Protein 6TE8 (pdb70)

Secondary structure (DSSP, 8-state):
-TTHHHHHHHTTTTS-B---S-TTHHHHHHTSS-HHHHHHHHHHHHHHHTS-EE---HHHHHS-SSSS-HHHHHHHHHHHHHHTSEEEEEEE-SSSSS-SEEE---GGGEEEE--SSSS-SEEEE-BTTB---EE-SSSS-SEEEEE---SS-SSS---HHHHTHHHHHHHHHHHHHHHHHHHS----S--EEE--SSSS----HHHHHHHHHHHHHHTSSGGGS-------SSEEE-----SS-S-SSHHHHHHHHHHHHHHHT--HHHHT-----SSSSSHHHHHHHIIIIIHHHHHHHHHHHHHHHTTTTTS----EE-SSS-GGGHHHHHHHHHHHHS--SS-HHHHHHHTTPPP-/-----SB---SSSS-HHHHHHH--HHHHHHHHHHHHHHHHHTT--SS-EE--EEESS-SSSS----SSSSEEEEEEEEE--TT---EEE-SS--EE--SS--EE--SSSPPPPPPTT--EEEEEEESS-SSGGGS-HHHHHHHHHHHHHHHH--S------TT-HHHHHTTTS------S--

Organism: Rhodobacter capsulatus (NCBI:txid1061)

Radius of gyration: 41.26 Å; Cα contacts (8 Å, |Δi|>4): 895; chains: 2; bounding box: 93×63×126 Å

B-factor: mean 39.79, std 21.62, range [9.32, 83.07]

Structure (mmCIF, N/CA/C/O backbone):
data_6TE8
#
_entry.id   6TE8
#
_cell.length_a   1.00
_cell.length_b   1.00
_cell.length_c   1.00
_cell.angle_alpha   90.00
_cell.angle_beta   90.00
_cell.angle_gamma   90.00
#
_symmetry.space_group_name_H-M   'P 1'
#
loop_
_entity.id
_entity.type
_entity.pdbx_description
1 polymer 'Adaptor protein Rcc01688'
2 polymer 'Phage portal protein, HK97 family'
#
loop_
_atom_site.group_PDB
_atom_site.id
_atom_site.type_symbol
_atom_site.label_atom_id
_atom_site.label_alt_id
_atom_site.label_comp_id
_atom_site.label_asym_id
_atom_site.label_entity_id
_atom_site.label_seq_id
_atom_site.pdbx_PDB_ins_code
_atom_site.Cartn_x
_atom_site.Cartn_y
_atom_site.Cartn_z
_atom_site.occupancy
_atom_site.B_iso_or_equiv
_atom_site.auth_seq_id
_atom_site.auth_comp_id
_atom_site.auth_asym_id
_atom_site.auth_atom_id
_atom_site.pdbx_PDB_model_num
ATOM 1 N N . MET A 1 1 ? 200.763 186.914 133.089 1.00 55.59 1 MET B N 1
ATOM 2 C CA . MET A 1 1 ? 199.808 187.444 134.053 1.00 55.59 1 MET B CA 1
ATOM 3 C C . MET A 1 1 ? 200.050 186.815 135.418 1.00 55.59 1 MET B C 1
ATOM 4 O O . MET A 1 1 ? 199.698 185.660 135.648 1.00 55.59 1 MET B O 1
ATOM 9 N N . MET A 1 2 ? 200.669 187.576 136.319 1.00 54.96 2 MET B N 1
ATOM 10 C CA . MET A 1 2 ? 200.943 187.108 137.671 1.00 54.96 2 MET B CA 1
ATOM 11 C C . MET A 1 2 ? 199.942 187.642 138.688 1.00 54.96 2 MET B C 1
ATOM 12 O O . MET A 1 2 ? 199.270 186.858 139.365 1.00 54.96 2 MET B O 1
ATOM 17 N N . LEU A 1 3 ? 199.823 188.964 138.793 1.00 48.93 3 LEU B N 1
ATOM 18 C CA . LEU A 1 3 ? 198.950 189.629 139.759 1.00 48.93 3 LEU B CA 1
ATOM 19 C C . LEU A 1 3 ? 199.238 189.144 141.183 1.00 48.93 3 LEU B C 1
ATOM 20 O O . LEU A 1 3 ? 198.436 188.473 141.832 1.00 48.93 3 LEU B O 1
ATOM 25 N N . ASN A 1 4 ? 200.440 189.476 141.636 1.00 51.24 4 ASN B N 1
ATOM 26 C CA . ASN A 1 4 ? 200.828 189.303 143.026 1.00 51.24 4 ASN B CA 1
ATOM 27 C C . ASN A 1 4 ? 200.861 190.669 143.695 1.00 51.24 4 ASN B C 1
ATOM 28 O O . ASN A 1 4 ? 201.548 191.580 143.220 1.00 51.24 4 ASN B O 1
ATOM 33 N N . GLU A 1 5 ? 200.111 190.811 144.784 1.00 48.38 5 GLU B N 1
ATOM 34 C CA . GLU A 1 5 ? 200.003 192.094 145.461 1.00 48.38 5 GLU B CA 1
ATOM 35 C C . GLU A 1 5 ? 201.342 192.506 146.061 1.00 48.38 5 GLU B C 1
ATOM 36 O O . GLU A 1 5 ? 202.223 191.678 146.307 1.00 48.38 5 GLU B O 1
ATOM 42 N N . VAL A 1 6 ? 201.492 193.809 146.289 1.00 45.44 6 VAL B N 1
ATOM 43 C CA . VAL A 1 6 ? 202.740 194.332 146.837 1.00 45.44 6 VAL B CA 1
ATOM 44 C C . VAL A 1 6 ? 202.733 194.254 148.357 1.00 45.44 6 VAL B C 1
ATOM 45 O O . VAL A 1 6 ? 203.550 193.554 148.965 1.00 45.44 6 VAL B O 1
ATOM 49 N N . THR A 1 7 ? 201.807 194.967 148.989 1.00 49.30 7 THR B N 1
ATOM 50 C CA . THR A 1 7 ? 201.709 195.026 150.440 1.00 49.30 7 THR B CA 1
ATOM 51 C C . THR A 1 7 ? 200.316 194.592 150.866 1.00 49.30 7 THR B C 1
ATOM 52 O O . THR A 1 7 ? 199.320 195.035 150.288 1.00 49.30 7 THR B O 1
ATOM 56 N N . ALA A 1 8 ? 200.251 193.730 151.875 1.00 43.59 8 ALA B N 1
ATOM 57 C CA . ALA A 1 8 ? 198.978 193.245 152.377 1.00 43.59 8 ALA B CA 1
ATOM 58 C C . ALA A 1 8 ? 198.301 194.314 153.230 1.00 43.59 8 ALA B C 1
ATOM 59 O O . ALA A 1 8 ? 198.841 195.397 153.469 1.00 43.59 8 ALA B O 1
ATOM 61 N N . VAL A 1 9 ? 197.101 194.003 153.694 1.00 36.85 9 VAL B N 1
ATOM 62 C CA . VAL A 1 9 ? 196.396 194.887 154.623 1.00 36.85 9 VAL B CA 1
ATOM 63 C C . VAL A 1 9 ? 197.043 194.761 155.999 1.00 36.85 9 VAL B C 1
ATOM 64 O O . VAL A 1 9 ? 197.223 193.635 156.487 1.00 36.85 9 VAL B O 1
ATOM 68 N N . PRO A 1 10 ? 197.405 195.872 156.646 1.00 39.61 10 PRO B N 1
ATOM 69 C CA . PRO A 1 10 ? 198.181 195.766 157.891 1.00 39.61 10 PRO B CA 1
ATOM 70 C C . PRO A 1 10 ? 197.435 195.080 159.020 1.00 39.61 10 PRO B C 1
ATOM 71 O O . PRO A 1 10 ? 198.075 194.492 159.900 1.00 39.61 10 PRO B O 1
ATOM 75 N N . GLY A 1 11 ? 196.107 195.127 159.022 1.00 32.35 11 GLY B N 1
ATOM 76 C CA . GLY A 1 11 ? 195.315 194.614 160.112 1.00 32.35 11 GLY B CA 1
ATOM 77 C C . GLY A 1 11 ? 194.747 195.684 161.018 1.00 32.35 11 GLY B C 1
ATOM 78 O O . GLY A 1 11 ? 193.694 195.467 161.628 1.00 32.35 11 GLY B O 1
ATOM 79 N N . THR A 1 12 ? 195.418 196.831 161.124 1.00 34.51 12 THR B N 1
ATOM 80 C CA . THR A 1 12 ? 194.841 197.975 161.815 1.00 34.51 12 THR B CA 1
ATOM 81 C C . THR A 1 12 ? 193.667 198.572 161.055 1.00 34.51 12 THR B C 1
ATOM 82 O O . THR A 1 12 ? 192.932 199.386 161.624 1.00 34.51 12 THR B O 1
ATOM 86 N N . ALA A 1 13 ? 193.480 198.192 159.791 1.00 25.06 13 ALA B N 1
ATOM 87 C CA . ALA A 1 13 ? 192.340 198.640 159.006 1.00 25.06 13 ALA B CA 1
ATOM 88 C C . ALA A 1 13 ? 191.163 197.679 159.069 1.00 25.06 13 ALA B C 1
ATOM 89 O O . ALA A 1 13 ? 190.018 198.117 158.916 1.00 25.06 13 ALA B O 1
ATOM 91 N N . LEU A 1 14 ? 191.414 196.390 159.288 1.00 20.17 14 LEU B N 1
ATOM 92 C CA . LEU A 1 14 ? 190.324 195.432 159.398 1.00 20.17 14 LEU B CA 1
ATOM 93 C C . LEU A 1 14 ? 189.546 195.673 160.690 1.00 20.17 14 LEU B C 1
ATOM 94 O O . LEU A 1 14 ? 190.137 196.015 161.717 1.00 20.17 14 LEU B O 1
ATOM 99 N N . PRO A 1 15 ? 188.228 195.504 160.668 1.00 17.66 15 PRO B N 1
ATOM 100 C CA . PRO A 1 15 ? 187.391 195.836 161.837 1.00 17.66 15 PRO B CA 1
ATOM 101 C C . PRO A 1 15 ? 187.323 194.719 162.875 1.00 17.66 15 PRO B C 1
ATOM 102 O O . PRO A 1 15 ? 186.342 193.992 163.011 1.00 17.66 15 PRO B O 1
ATOM 106 N N . VAL A 1 16 ? 188.405 194.576 163.643 1.00 15.47 16 VAL B N 1
ATOM 107 C CA . VAL A 1 16 ? 188.419 193.561 164.690 1.00 15.47 16 VAL B CA 1
ATOM 108 C C . VAL A 1 16 ? 187.467 193.936 165.815 1.00 15.47 16 VAL B C 1
ATOM 109 O O . VAL A 1 16 ? 186.839 193.063 166.423 1.00 15.47 16 VAL B O 1
ATOM 113 N N . ALA A 1 17 ? 187.338 195.230 166.111 1.00 15.66 17 ALA B N 1
ATOM 114 C CA . ALA A 1 17 ? 186.408 195.655 167.151 1.00 15.66 17 ALA B CA 1
ATOM 115 C C . ALA A 1 17 ? 184.964 195.496 166.697 1.00 15.66 17 ALA B C 1
ATOM 116 O O . ALA A 1 17 ? 184.116 195.025 167.463 1.00 15.66 17 ALA B O 1
ATOM 118 N N . GLU A 1 18 ? 184.665 195.892 165.460 1.00 17.95 18 GLU B N 1
ATOM 119 C CA . GLU A 1 18 ? 183.299 195.778 164.960 1.00 17.95 18 GLU B CA 1
ATOM 120 C C . GLU A 1 18 ? 182.899 194.322 164.768 1.00 17.95 18 GLU B C 1
ATOM 121 O O . GLU A 1 18 ? 181.742 193.955 165.003 1.00 17.95 18 GLU B O 1
ATOM 127 N N . PHE A 1 19 ? 183.831 193.480 164.318 1.00 13.92 19 PHE B N 1
ATOM 128 C CA . PHE A 1 19 ? 183.542 192.053 164.229 1.00 13.92 19 PHE B CA 1
ATOM 129 C C . PHE A 1 19 ? 183.291 191.460 165.609 1.00 13.92 19 PHE B C 1
ATOM 130 O O . PHE A 1 19 ? 182.360 190.667 165.789 1.00 13.92 19 PHE B O 1
ATOM 138 N N . ARG A 1 20 ? 184.113 191.829 166.593 1.00 17.72 20 ARG B N 1
ATOM 139 C CA . ARG A 1 20 ? 183.898 191.353 167.955 1.00 17.72 20 ARG B CA 1
ATOM 140 C C . ARG A 1 20 ? 182.541 191.799 168.485 1.00 17.72 20 ARG B C 1
ATOM 141 O O . ARG A 1 20 ? 181.875 191.054 169.212 1.00 17.72 20 ARG B O 1
ATOM 149 N N . ASP A 1 21 ? 182.109 193.008 168.122 1.00 17.51 21 ASP B N 1
ATOM 150 C CA . ASP A 1 21 ? 180.780 193.460 168.517 1.00 17.51 21 ASP B CA 1
ATOM 151 C C . ASP A 1 21 ? 179.699 192.736 167.726 1.00 17.51 21 ASP B C 1
ATOM 152 O O . ASP A 1 21 ? 178.574 192.571 168.209 1.00 17.51 21 ASP B O 1
ATOM 157 N N . HIS A 1 22 ? 180.021 192.300 166.506 1.00 12.43 22 HIS B N 1
ATOM 158 C CA . HIS A 1 22 ? 179.052 191.564 165.703 1.00 12.43 22 HIS B CA 1
ATOM 159 C C . HIS A 1 22 ? 178.726 190.217 166.332 1.00 12.43 22 HIS B C 1
ATOM 160 O O . HIS A 1 22 ? 177.556 189.833 166.421 1.00 12.43 22 HIS B O 1
ATOM 167 N N . LEU A 1 23 ? 179.743 189.492 166.783 1.00 12.05 23 LEU B N 1
ATOM 168 C CA . LEU A 1 23 ? 179.540 188.195 167.415 1.00 12.05 23 LEU B CA 1
ATOM 169 C C . LEU A 1 23 ? 178.752 188.319 168.715 1.00 12.05 23 LEU B C 1
ATOM 170 O O . LEU A 1 23 ? 179.324 188.516 169.787 1.00 12.05 23 LEU B O 1
ATOM 175 N N . ASP A 1 36 ? 191.911 188.175 170.047 1.00 21.31 36 ASP B N 1
ATOM 176 C CA . ASP A 1 36 ? 191.689 189.023 168.883 1.00 21.31 36 ASP B CA 1
ATOM 177 C C . ASP A 1 36 ? 192.586 188.612 167.725 1.00 21.31 36 ASP B C 1
ATOM 178 O O . ASP A 1 36 ? 192.364 189.014 166.585 1.00 21.31 36 ASP B O 1
ATOM 183 N N . ALA A 1 37 ? 193.611 187.813 168.024 1.00 18.95 37 ALA B N 1
ATOM 184 C CA . ALA A 1 37 ? 194.460 187.290 166.960 1.00 18.95 37 ALA B CA 1
ATOM 185 C C . ALA A 1 37 ? 193.719 186.247 166.136 1.00 18.95 37 ALA B C 1
ATOM 186 O O . ALA A 1 37 ? 193.972 186.101 164.935 1.00 18.95 37 ALA B O 1
ATOM 188 N N . ALA A 1 38 ? 192.802 185.510 166.764 1.00 15.70 38 ALA B N 1
ATOM 189 C CA . ALA A 1 38 ? 191.978 184.568 166.017 1.00 15.70 38 ALA B CA 1
ATOM 190 C C . ALA A 1 38 ? 190.890 185.292 165.238 1.00 15.70 38 ALA B C 1
ATOM 191 O O . ALA A 1 38 ? 190.591 184.928 164.095 1.00 15.70 38 ALA B O 1
ATOM 193 N N . LEU A 1 39 ? 190.282 186.316 165.843 1.00 14.34 39 LEU B N 1
ATOM 194 C CA . LEU A 1 39 ? 189.287 187.111 165.131 1.00 14.34 39 LEU B CA 1
ATOM 195 C C . LEU A 1 39 ? 189.881 187.735 163.877 1.00 14.34 39 LEU B C 1
ATOM 196 O O . LEU A 1 39 ? 189.249 187.735 162.814 1.00 14.34 39 LEU B O 1
ATOM 201 N N . LEU A 1 40 ? 191.096 188.273 163.982 1.00 13.53 40 LEU B N 1
ATOM 202 C CA . LEU A 1 40 ? 191.764 188.814 162.806 1.00 13.53 40 LEU B CA 1
ATOM 203 C C . LEU A 1 40 ? 192.075 187.724 161.791 1.00 13.53 40 LEU B C 1
ATOM 204 O O . LEU A 1 40 ? 192.151 188.002 160.590 1.00 13.53 40 LEU B O 1
ATOM 209 N N . SER A 1 41 ? 192.247 186.483 162.247 1.00 15.79 41 SER B N 1
ATOM 210 C CA . SER A 1 41 ? 192.562 185.392 161.334 1.00 15.79 41 SER B CA 1
ATOM 211 C C . SER A 1 41 ? 191.349 184.932 160.541 1.00 15.79 41 SER B C 1
ATOM 212 O O . SER A 1 41 ? 191.513 184.394 159.442 1.00 15.79 41 SER B O 1
ATOM 215 N N . TYR A 1 42 ? 190.142 185.124 161.069 1.00 12.32 42 TYR B N 1
ATOM 216 C CA . TYR A 1 42 ? 188.926 184.765 160.353 1.00 12.32 42 TYR B CA 1
ATOM 217 C C . TYR A 1 42 ? 188.368 185.909 159.526 1.00 12.32 42 TYR B C 1
ATOM 218 O O . TYR A 1 42 ? 187.634 185.661 158.565 1.00 12.32 42 TYR B O 1
ATOM 227 N N . LEU A 1 43 ? 188.687 187.154 159.878 1.00 13.27 43 LEU B N 1
ATOM 228 C CA . LEU A 1 43 ? 188.268 188.280 159.053 1.00 13.27 43 LEU B CA 1
ATOM 229 C C . LEU A 1 43 ? 188.946 188.236 157.692 1.00 13.27 43 LEU B C 1
ATOM 230 O O . LEU A 1 43 ? 188.290 188.370 156.655 1.00 13.27 43 LEU B O 1
ATOM 235 N N . ARG A 1 44 ? 190.264 188.036 157.674 1.00 12.95 44 ARG B N 1
ATOM 236 C CA . ARG A 1 44 ? 190.974 187.995 156.403 1.00 12.95 44 ARG B CA 1
ATOM 237 C C . ARG A 1 44 ? 190.760 186.677 155.676 1.00 12.95 44 ARG B C 1
ATOM 238 O O . ARG A 1 44 ? 190.846 186.635 154.445 1.00 12.95 44 ARG B O 1
ATOM 246 N N . ALA A 1 45 ? 190.481 185.598 156.408 1.00 10.63 45 ALA B N 1
ATOM 247 C CA . ALA A 1 45 ? 190.121 184.347 155.757 1.00 10.63 45 ALA B CA 1
ATOM 248 C C . ALA A 1 45 ? 188.741 184.414 155.126 1.00 10.63 45 ALA B C 1
ATOM 249 O O . ALA A 1 45 ? 188.407 183.558 154.302 1.00 10.63 45 ALA B O 1
ATOM 251 N N . ALA A 1 46 ? 187.934 185.407 155.497 1.00 11.12 46 ALA B N 1
ATOM 252 C CA . ALA A 1 46 ? 186.637 185.626 154.873 1.00 11.12 46 ALA B CA 1
ATOM 253 C C . ALA A 1 46 ? 186.692 186.732 153.831 1.00 11.12 46 ALA B C 1
ATOM 254 O O . ALA A 1 46 ? 185.893 186.735 152.890 1.00 11.12 46 ALA B O 1
ATOM 256 N N . ILE A 1 47 ? 187.616 187.681 153.987 1.00 12.44 47 ILE B N 1
ATOM 257 C CA . ILE A 1 47 ? 187.831 188.683 152.949 1.00 12.44 47 ILE B CA 1
ATOM 258 C C . ILE A 1 47 ? 188.438 188.038 151.713 1.00 12.44 47 ILE B C 1
ATOM 259 O O . ILE A 1 47 ? 187.996 188.283 150.584 1.00 12.44 47 ILE B O 1
ATOM 264 N N . ALA A 1 48 ? 189.457 187.197 151.906 1.00 13.68 48 ALA B N 1
ATOM 265 C CA . ALA A 1 48 ? 190.086 186.522 150.776 1.00 13.68 48 ALA B CA 1
ATOM 266 C C . ALA A 1 48 ? 189.119 185.565 150.095 1.00 13.68 48 ALA B C 1
ATOM 267 O O . ALA A 1 48 ? 189.160 185.400 148.871 1.00 13.68 48 ALA B O 1
ATOM 269 N N . ALA A 1 49 ? 188.247 184.920 150.870 1.00 10.86 49 ALA B N 1
ATOM 270 C CA . ALA A 1 49 ? 187.265 184.019 150.281 1.00 10.86 49 ALA B CA 1
ATOM 271 C C . ALA A 1 49 ? 186.243 184.773 149.447 1.00 10.86 49 ALA B C 1
ATOM 272 O O . ALA A 1 49 ? 185.840 184.298 148.379 1.00 10.86 49 ALA B O 1
ATOM 274 N N . ILE A 1 50 ? 185.814 185.944 149.911 1.00 11.73 50 ILE B N 1
ATOM 275 C CA . ILE A 1 50 ? 184.790 186.698 149.198 1.00 11.73 50 ILE B CA 1
ATOM 276 C C . ILE A 1 50 ? 185.391 187.453 148.022 1.00 11.73 50 ILE B C 1
ATOM 277 O O . ILE A 1 50 ? 184.789 187.525 146.946 1.00 11.73 50 ILE B O 1
ATOM 282 N N . GLU A 1 51 ? 186.589 188.012 148.190 1.00 16.49 51 GLU B N 1
ATOM 283 C CA . GLU A 1 51 ? 187.211 188.726 147.084 1.00 16.49 51 GLU B CA 1
ATOM 284 C C . GLU A 1 51 ? 187.812 187.785 146.053 1.00 16.49 51 GLU B C 1
ATOM 285 O O . GLU A 1 51 ? 188.214 188.240 144.978 1.00 16.49 51 GLU B O 1
ATOM 291 N N . GLY A 1 52 ? 187.885 186.487 146.353 1.00 14.15 52 GLY B N 1
ATOM 292 C CA . GLY A 1 52 ? 188.241 185.520 145.332 1.00 14.15 52 GLY B CA 1
ATOM 293 C C . GLY A 1 52 ? 187.046 185.042 144.540 1.00 14.15 52 GLY B C 1
ATOM 294 O O . GLY A 1 52 ? 187.196 184.591 143.401 1.00 14.15 52 GLY B O 1
ATOM 295 N N . ARG A 1 53 ? 185.853 185.126 145.126 1.00 14.00 53 ARG B N 1
ATOM 296 C CA . ARG A 1 53 ? 184.631 184.773 144.416 1.00 14.00 53 ARG B CA 1
ATOM 297 C C . ARG A 1 53 ? 184.090 185.945 143.608 1.00 14.00 53 ARG B C 1
ATOM 298 O O . ARG A 1 53 ? 183.455 185.737 142.570 1.00 14.00 53 ARG B O 1
ATOM 306 N N . THR A 1 54 ? 184.343 187.174 144.051 1.00 15.14 54 THR B N 1
ATOM 307 C CA . THR A 1 54 ? 183.847 188.358 143.367 1.00 15.14 54 THR B CA 1
ATOM 308 C C . THR A 1 54 ? 184.920 189.096 142.581 1.00 15.14 54 THR B C 1
ATOM 309 O O . THR A 1 54 ? 184.590 190.051 141.871 1.00 15.14 54 THR B O 1
ATOM 313 N N . ALA A 1 55 ? 186.183 188.684 142.692 1.00 18.78 55 ALA B N 1
ATOM 314 C CA . ALA A 1 55 ? 187.295 189.334 141.995 1.00 18.78 55 ALA B CA 1
ATOM 315 C C . ALA A 1 55 ? 187.392 190.813 142.359 1.00 18.78 55 ALA B C 1
ATOM 316 O O . ALA A 1 55 ? 187.631 191.667 141.504 1.00 18.78 55 ALA B O 1
ATOM 318 N N . LYS A 1 56 ? 187.202 191.119 143.636 1.00 19.29 56 LYS B N 1
ATOM 319 C CA . LYS A 1 56 ? 187.308 192.470 144.161 1.00 19.29 56 LYS B CA 1
ATOM 320 C C . LYS A 1 56 ? 188.537 192.565 145.062 1.00 19.29 56 LYS B C 1
ATOM 321 O O . LYS A 1 56 ? 189.291 191.603 145.225 1.00 19.29 56 LYS B O 1
ATOM 327 N N . ALA A 1 57 ? 188.747 193.743 145.642 1.00 22.91 57 ALA B N 1
ATOM 328 C CA . ALA A 1 57 ? 189.882 193.964 146.532 1.00 22.91 57 ALA B CA 1
ATOM 329 C C . ALA A 1 57 ? 189.486 194.399 147.934 1.00 22.91 57 ALA B C 1
ATOM 330 O O . ALA A 1 57 ? 190.028 193.877 148.911 1.00 22.91 57 ALA B O 1
ATOM 332 N N . LEU A 1 58 ? 188.586 195.376 148.046 1.00 22.33 58 LEU B N 1
ATOM 333 C CA . LEU A 1 58 ? 187.913 195.785 149.277 1.00 22.33 58 LEU B CA 1
ATOM 334 C C . LEU A 1 58 ? 188.764 196.586 150.262 1.00 22.33 58 LEU B C 1
ATOM 335 O O . LEU A 1 58 ? 188.213 197.142 151.216 1.00 22.33 58 LEU B O 1
ATOM 340 N N . ILE A 1 59 ? 190.082 196.683 150.071 1.00 26.14 59 ILE B N 1
ATOM 341 C CA . ILE A 1 59 ? 190.878 197.479 151.007 1.00 26.14 59 ILE B CA 1
ATOM 342 C C . ILE A 1 59 ? 191.862 198.378 150.258 1.00 26.14 59 ILE B C 1
ATOM 343 O O . ILE A 1 59 ? 192.602 199.156 150.870 1.00 26.14 59 ILE B O 1
ATOM 348 N N . SER A 1 60 ? 191.840 198.328 148.930 1.00 28.27 60 SER B N 1
ATOM 349 C CA . SER A 1 60 ? 192.691 199.165 148.081 1.00 28.27 60 SER B CA 1
ATOM 350 C C . SER A 1 60 ? 194.169 199.033 148.462 1.00 28.27 60 SER B C 1
ATOM 351 O O . SER A 1 60 ? 194.807 199.966 148.948 1.00 28.27 60 SER B O 1
ATOM 354 N N . ARG A 1 61 ? 194.693 197.833 148.240 1.00 33.60 61 ARG B N 1
ATOM 355 C CA . ARG A 1 61 ? 196.122 197.593 148.367 1.00 33.60 61 ARG B CA 1
ATOM 356 C C . ARG A 1 61 ? 196.822 198.000 147.072 1.00 33.60 61 ARG B C 1
ATOM 357 O O . ARG A 1 61 ? 196.236 198.642 146.196 1.00 33.60 61 ARG B O 1
ATOM 365 N N . GLY A 1 62 ? 198.090 197.631 146.940 1.00 37.44 62 GLY B N 1
ATOM 366 C CA . GLY A 1 62 ? 198.838 197.835 145.711 1.00 37.44 62 GLY B CA 1
ATOM 367 C C . GLY A 1 62 ? 199.215 196.500 145.093 1.00 37.44 62 GLY B C 1
ATOM 368 O O . GLY A 1 62 ? 199.704 195.603 145.780 1.00 37.44 62 GLY B O 1
ATOM 369 N N . PHE A 1 63 ? 198.986 196.380 143.791 1.00 39.36 63 PHE B N 1
ATOM 370 C CA . PHE A 1 63 ? 199.186 195.135 143.065 1.00 39.36 63 PHE B CA 1
ATOM 371 C C . PHE A 1 63 ? 200.295 195.306 142.032 1.00 39.36 63 PHE B C 1
ATOM 372 O O . PHE A 1 63 ? 200.842 196.394 141.849 1.00 39.36 63 PHE B O 1
ATOM 380 N N . ARG A 1 64 ? 200.625 194.204 141.356 1.00 48.70 64 ARG B N 1
ATOM 381 C CA . ARG A 1 64 ? 201.595 194.200 140.258 1.00 48.70 64 ARG B CA 1
ATOM 382 C C . ARG A 1 64 ? 201.137 193.169 139.233 1.00 48.70 64 ARG B C 1
ATOM 383 O O . ARG A 1 64 ? 201.391 191.972 139.393 1.00 48.70 64 ARG B O 1
ATOM 391 N N . LEU A 1 65 ? 200.467 193.635 138.183 1.00 48.16 65 LEU B N 1
ATOM 392 C CA . LEU A 1 65 ? 200.043 192.768 137.086 1.00 48.16 65 LEU B CA 1
ATOM 393 C C . LEU A 1 65 ? 201.196 192.684 136.095 1.00 48.16 65 LEU B C 1
ATOM 394 O O . LEU A 1 65 ? 201.297 193.474 135.156 1.00 48.16 65 LEU B O 1
ATOM 399 N N . ALA A 1 66 ? 202.084 191.718 136.312 1.00 55.76 66 ALA B N 1
ATOM 400 C CA . ALA A 1 66 ? 203.279 191.545 135.487 1.00 55.76 66 ALA B CA 1
ATOM 401 C C . ALA A 1 66 ? 203.004 190.442 134.471 1.00 55.76 66 ALA B C 1
ATOM 402 O O . ALA A 1 66 ? 203.167 189.256 134.754 1.00 55.76 66 ALA B O 1
ATOM 404 N N . LEU A 1 67 ? 202.590 190.842 133.274 1.00 55.26 67 LEU B N 1
ATOM 405 C CA . LEU A 1 67 ? 202.297 189.915 132.193 1.00 55.26 67 LEU B CA 1
ATOM 406 C C . LEU A 1 67 ? 203.357 190.035 131.106 1.00 55.26 67 LEU B C 1
ATOM 407 O O . LEU A 1 67 ? 204.252 190.882 131.165 1.00 55.26 67 LEU B O 1
ATOM 412 N N . THR A 1 68 ? 203.250 189.165 130.099 1.00 64.53 68 THR B N 1
ATOM 413 C CA . THR A 1 68 ? 204.258 189.078 129.053 1.00 64.53 68 THR B CA 1
ATOM 414 C C . THR A 1 68 ? 203.750 189.463 127.671 1.00 64.53 68 THR B C 1
ATOM 415 O O . THR A 1 68 ? 204.556 189.865 126.827 1.00 64.53 68 THR B O 1
ATOM 419 N N . ALA A 1 69 ? 202.447 189.366 127.419 1.00 60.01 69 ALA B N 1
ATOM 420 C CA . ALA A 1 69 ? 201.908 189.687 126.107 1.00 60.01 69 ALA B CA 1
ATOM 421 C C . ALA A 1 69 ? 200.491 190.216 126.257 1.00 60.01 69 ALA B C 1
ATOM 422 O O . ALA A 1 69 ? 199.666 189.607 126.942 1.00 60.01 69 ALA B O 1
ATOM 424 N N . TRP A 1 70 ? 200.218 191.350 125.617 1.00 59.47 70 TRP B N 1
ATOM 425 C CA . TRP A 1 70 ? 198.873 191.907 125.642 1.00 59.47 70 TRP B CA 1
ATOM 426 C C . TRP A 1 70 ? 197.904 190.975 124.929 1.00 59.47 70 TRP B C 1
ATOM 427 O O . TRP A 1 70 ? 198.248 190.341 123.929 1.00 59.47 70 TRP B O 1
ATOM 438 N N . ARG A 1 71 ? 196.680 190.892 125.453 1.00 50.73 71 ARG B N 1
ATOM 439 C CA . ARG A 1 71 ? 195.649 190.112 124.779 1.00 50.73 71 ARG B CA 1
ATOM 440 C C . ARG A 1 71 ? 195.098 190.852 123.566 1.00 50.73 71 ARG B C 1
ATOM 441 O O . ARG A 1 71 ? 194.707 190.220 122.578 1.00 50.73 71 ARG B O 1
ATOM 449 N N . TRP A 1 72 ? 195.068 192.182 123.618 1.00 60.52 72 TRP B N 1
ATOM 450 C CA . TRP A 1 72 ? 194.670 193.002 122.480 1.00 60.52 72 TRP B CA 1
ATOM 451 C C . TRP A 1 72 ? 195.719 194.074 122.222 1.00 60.52 72 TRP B C 1
ATOM 452 O O . TRP A 1 72 ? 196.828 194.008 122.757 1.00 60.52 72 TRP B O 1
ATOM 463 N N . GLY A 1 73 ? 195.385 195.058 121.392 1.00 70.69 73 GLY B N 1
ATOM 464 C CA . GLY A 1 73 ? 196.259 196.196 121.192 1.00 70.69 73 GLY B CA 1
ATOM 465 C C . GLY A 1 73 ? 195.694 197.474 121.777 1.00 70.69 73 GLY B C 1
ATOM 466 O O . GLY A 1 73 ? 196.321 198.534 121.699 1.00 70.69 73 GLY B O 1
ATOM 467 N N . ASP A 1 74 ? 194.501 197.386 122.367 1.00 69.03 74 ASP B N 1
ATOM 468 C CA . ASP A 1 74 ? 193.832 198.533 122.973 1.00 69.03 74 ASP B CA 1
ATOM 469 C C . ASP A 1 74 ? 193.139 198.141 124.274 1.00 69.03 74 ASP B C 1
ATOM 470 O O . ASP A 1 74 ? 192.102 198.710 124.629 1.00 69.03 74 ASP B O 1
ATOM 475 N N . MET A 1 75 ? 193.702 197.168 124.986 1.00 61.83 75 MET B N 1
ATOM 476 C CA . MET A 1 75 ? 193.020 196.427 126.042 1.00 61.83 75 MET B CA 1
ATOM 477 C C . MET A 1 75 ? 194.025 195.926 127.072 1.00 61.83 75 MET B C 1
ATOM 478 O O . MET A 1 75 ? 195.000 196.621 127.372 1.00 61.83 75 MET B O 1
ATOM 483 N N . GLN A 1 76 ? 193.772 194.727 127.615 1.00 54.82 76 GLN B N 1
ATOM 484 C CA . GLN A 1 76 ? 194.328 194.181 128.853 1.00 54.82 76 GLN B CA 1
ATOM 485 C C . GLN A 1 76 ? 193.630 194.778 130.064 1.00 54.82 76 GLN B C 1
ATOM 486 O O . GLN A 1 76 ? 194.251 195.414 130.921 1.00 54.82 76 GLN B O 1
ATOM 492 N N . THR A 1 77 ? 192.309 194.602 130.093 1.00 44.03 77 THR B N 1
ATOM 493 C CA . THR A 1 77 ? 191.530 194.780 131.309 1.00 44.03 77 THR B CA 1
ATOM 494 C C . THR A 1 77 ? 192.208 194.106 132.494 1.00 44.03 77 THR B C 1
ATOM 495 O O . THR A 1 77 ? 192.829 193.047 132.363 1.00 44.03 77 THR B O 1
ATOM 499 N N . LEU A 1 78 ? 192.095 194.738 133.655 1.00 36.31 78 LEU B N 1
ATOM 500 C CA . LEU A 1 78 ? 192.768 194.285 134.863 1.00 36.31 78 LEU B CA 1
ATOM 501 C C . LEU A 1 78 ? 191.894 193.283 135.613 1.00 36.31 78 LEU B C 1
ATOM 502 O O . LEU A 1 78 ? 190.668 193.422 135.631 1.00 36.31 78 LEU B O 1
ATOM 507 N N . PRO A 1 79 ? 192.500 192.272 136.230 1.00 34.17 79 PRO B N 1
ATOM 508 C CA . PRO A 1 79 ? 191.709 191.225 136.893 1.00 34.17 79 PRO B CA 1
ATOM 509 C C . PRO A 1 79 ? 190.926 191.714 138.103 1.00 34.17 79 PRO B C 1
ATOM 510 O O . PRO A 1 79 ? 189.726 191.446 138.209 1.00 34.17 79 PRO B O 1
ATOM 514 N N . ILE A 1 80 ? 191.583 192.420 139.023 1.00 29.79 80 ILE B N 1
ATOM 515 C CA . ILE A 1 80 ? 190.889 192.947 140.193 1.00 29.79 80 ILE B CA 1
ATOM 516 C C . ILE A 1 80 ? 189.974 194.081 139.755 1.00 29.79 80 ILE B C 1
ATOM 517 O O . ILE A 1 80 ? 190.386 194.976 139.008 1.00 29.79 80 ILE B O 1
ATOM 522 N N . ALA A 1 81 ? 188.721 194.045 140.208 1.00 28.64 81 ALA B N 1
ATOM 523 C CA . ALA A 1 81 ? 187.696 194.886 139.599 1.00 28.64 81 ALA B CA 1
ATOM 524 C C . ALA A 1 81 ? 187.781 196.362 139.991 1.00 28.64 81 ALA B C 1
ATOM 525 O O . ALA A 1 81 ? 187.957 197.205 139.104 1.00 28.64 81 ALA B O 1
ATOM 527 N N . PRO A 1 82 ? 187.660 196.745 141.275 1.00 25.92 82 PRO B N 1
ATOM 528 C CA . PRO A 1 82 ? 187.613 198.182 141.570 1.00 25.92 82 PRO B CA 1
ATOM 529 C C . PRO A 1 82 ? 188.999 198.804 141.547 1.00 25.92 82 PRO B C 1
ATOM 530 O O . PRO A 1 82 ? 189.764 198.646 142.501 1.00 25.92 82 PRO B O 1
ATOM 534 N N . VAL A 1 83 ? 189.326 199.531 140.483 1.00 28.27 83 VAL B N 1
ATOM 535 C CA . VAL A 1 83 ? 190.680 200.024 140.271 1.00 28.27 83 VAL B CA 1
ATOM 536 C C . VAL A 1 83 ? 190.659 201.546 140.249 1.00 28.27 83 VAL B C 1
ATOM 537 O O . VAL A 1 83 ? 189.665 202.179 139.882 1.00 28.27 83 VAL B O 1
ATOM 541 N N . ALA A 1 84 ? 191.783 202.137 140.651 1.00 34.48 84 ALA B N 1
ATOM 542 C CA . ALA A 1 84 ? 191.955 203.581 140.588 1.00 34.48 84 ALA B CA 1
ATOM 543 C C . ALA A 1 84 ? 193.441 203.902 140.548 1.00 34.48 84 ALA B C 1
ATOM 544 O O . ALA A 1 84 ? 194.210 203.370 141.352 1.00 34.48 84 ALA B O 1
ATOM 546 N N . THR A 1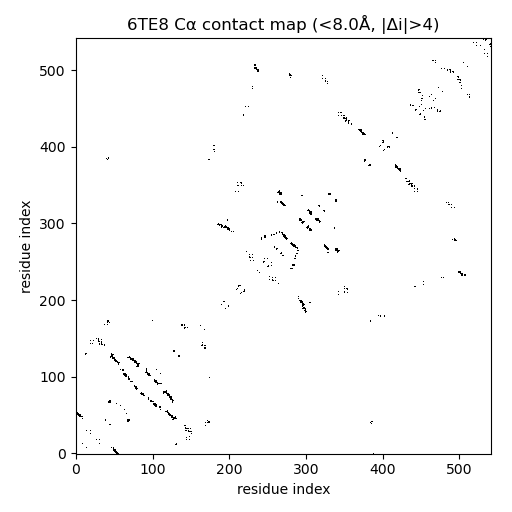 85 ? 193.835 204.770 139.615 1.00 39.84 85 THR B N 1
ATOM 547 C CA . THR A 1 85 ? 195.170 205.370 139.579 1.00 39.84 85 THR B CA 1
ATOM 548 C C . THR A 1 85 ? 196.271 204.310 139.462 1.00 39.84 85 THR B C 1
ATOM 549 O O . THR A 1 85 ? 197.035 204.060 140.396 1.00 39.84 85 THR B O 1
ATOM 553 N N . VAL A 1 86 ? 196.307 203.663 138.296 1.00 42.27 86 VAL B N 1
ATOM 554 C CA . VAL A 1 86 ? 197.486 202.894 137.906 1.00 42.27 86 VAL B CA 1
ATOM 555 C C . VAL A 1 86 ? 198.726 203.749 138.121 1.00 42.27 86 VAL B C 1
ATOM 556 O O . VAL A 1 86 ? 198.829 204.861 137.592 1.00 42.27 86 VAL B O 1
ATOM 560 N N . THR A 1 87 ? 199.676 203.234 138.901 1.00 46.51 87 THR B N 1
ATOM 561 C CA . THR A 1 87 ? 200.858 204.015 139.247 1.00 46.51 87 THR B CA 1
ATOM 562 C C . THR A 1 87 ? 201.835 204.082 138.079 1.00 46.51 87 THR B C 1
ATOM 563 O O . THR A 1 87 ? 202.157 205.168 137.584 1.00 46.51 87 THR B O 1
ATOM 567 N N . ALA A 1 88 ? 202.314 202.929 137.619 1.00 49.23 88 ALA B N 1
ATOM 568 C CA . ALA A 1 88 ? 203.306 202.885 136.557 1.00 49.23 88 ALA B CA 1
ATOM 569 C C . ALA A 1 88 ? 203.009 201.730 135.613 1.00 49.23 88 ALA B C 1
ATOM 570 O O . ALA A 1 88 ? 202.288 200.789 135.951 1.00 49.23 88 ALA B O 1
ATOM 572 N N . LEU A 1 89 ? 203.579 201.821 134.410 1.00 57.33 89 LEU B N 1
ATOM 573 C CA . LEU A 1 89 ? 203.532 200.756 133.406 1.00 57.33 89 LEU B CA 1
ATOM 574 C C . LEU A 1 89 ? 204.971 200.538 132.945 1.00 57.33 89 LEU B C 1
ATOM 575 O O . LEU A 1 89 ? 205.429 201.148 131.979 1.00 57.33 89 LEU B O 1
ATOM 580 N N . ARG A 1 90 ? 205.688 199.671 133.651 1.00 63.25 90 ARG B N 1
ATOM 581 C CA . ARG A 1 90 ? 207.099 199.457 133.372 1.00 63.25 90 ARG B CA 1
ATOM 582 C C . ARG A 1 90 ? 207.287 198.452 132.243 1.00 63.25 90 ARG B C 1
ATOM 583 O O . ARG A 1 90 ? 206.541 197.477 132.126 1.00 63.25 90 ARG B O 1
ATOM 591 N N . LEU A 1 91 ? 208.292 198.701 131.411 1.00 69.44 91 LEU B N 1
ATOM 592 C CA . LEU A 1 91 ? 208.678 197.807 130.323 1.00 69.44 91 LEU B CA 1
ATOM 593 C C . LEU A 1 91 ? 210.121 197.378 130.569 1.00 69.44 91 LEU B C 1
ATOM 594 O O . LEU A 1 91 ? 211.061 198.101 130.238 1.00 69.44 91 LEU B O 1
ATOM 599 N N . VAL A 1 92 ? 210.298 196.200 131.157 1.00 74.70 92 VAL B N 1
ATOM 600 C CA . VAL A 1 92 ? 211.639 195.648 131.283 1.00 74.70 92 VAL B CA 1
ATOM 601 C C . VAL A 1 92 ? 212.066 195.056 129.945 1.00 74.70 92 VAL B C 1
ATOM 602 O O . VAL A 1 92 ? 211.256 194.841 129.040 1.00 74.70 92 VAL B O 1
ATOM 606 N N . ASP A 1 93 ? 213.362 194.816 129.810 1.00 82.00 93 ASP B N 1
ATOM 607 C CA . ASP A 1 93 ? 213.893 194.120 128.653 1.00 82.00 93 ASP B CA 1
ATOM 608 C C . ASP A 1 93 ? 214.220 192.683 129.049 1.00 82.00 93 ASP B C 1
ATOM 609 O O . ASP A 1 93 ? 213.868 192.220 130.138 1.00 82.00 93 ASP B O 1
ATOM 614 N N . ALA A 1 94 ? 214.891 191.960 128.150 1.00 81.98 94 ALA B N 1
ATOM 615 C CA . ALA A 1 94 ? 215.321 190.604 128.471 1.00 81.98 94 ALA B CA 1
ATOM 616 C C . ALA A 1 94 ? 216.270 190.584 129.662 1.00 81.98 94 ALA B C 1
ATOM 617 O O . ALA A 1 94 ? 216.362 189.571 130.365 1.00 81.98 94 ALA B O 1
ATOM 619 N N . ALA A 1 95 ? 216.982 191.685 129.905 1.00 80.08 95 ALA B N 1
ATOM 620 C CA . ALA A 1 95 ? 217.899 191.776 131.032 1.00 80.08 95 ALA B CA 1
ATOM 621 C C . ALA A 1 95 ? 217.312 192.517 132.225 1.00 80.08 95 ALA B C 1
ATOM 622 O O . ALA A 1 95 ? 217.951 192.558 133.283 1.00 80.08 95 ALA B O 1
ATOM 624 N N . GLY A 1 96 ? 216.124 193.101 132.087 1.00 80.05 96 GLY B N 1
ATOM 625 C CA . GLY A 1 96 ? 215.537 193.861 133.172 1.00 80.05 96 GLY B CA 1
ATOM 626 C C . GLY A 1 96 ? 215.870 195.337 133.111 1.00 80.05 96 GLY B C 1
ATOM 627 O O . GLY A 1 96 ? 216.389 195.903 134.078 1.00 80.05 96 GLY B O 1
ATOM 628 N N . VAL A 1 97 ? 215.490 195.993 132.009 1.00 83.05 97 VAL B N 1
ATOM 629 C CA . VAL A 1 97 ? 215.861 197.422 131.773 1.00 83.05 97 VAL B CA 1
ATOM 630 C C . VAL A 1 97 ? 215.025 198.326 132.684 1.00 83.05 97 VAL B C 1
ATOM 631 O O . VAL A 1 97 ? 215.497 199.435 133.000 1.00 83.05 97 VAL B O 1
ATOM 635 N N . GLU A 1 98 ? 213.835 197.860 133.077 1.00 79.92 98 GLU B N 1
ATOM 636 C CA . GLU A 1 98 ? 212.992 198.550 134.054 1.00 79.92 98 GLU B CA 1
ATOM 637 C C . GLU A 1 98 ? 212.790 200.015 133.672 1.00 79.92 98 GLU B C 1
ATOM 638 O O . GLU A 1 98 ? 212.903 200.919 134.502 1.00 79.92 98 GLU B O 1
ATOM 644 N N . THR A 1 99 ? 212.489 200.251 132.396 1.00 76.92 99 THR B N 1
ATOM 645 C CA . THR A 1 99 ? 212.258 201.611 131.936 1.00 76.92 99 THR B CA 1
ATOM 646 C C . THR A 1 99 ? 210.776 201.947 132.033 1.00 76.92 99 THR B C 1
ATOM 647 O O . THR A 1 99 ? 209.947 201.260 131.416 1.00 76.92 99 THR B O 1
ATOM 651 N N . PRO A 1 100 ? 210.388 202.926 132.845 1.00 71.29 100 PRO B N 1
ATOM 652 C CA . PRO A 1 100 ? 208.971 203.285 132.940 1.00 71.29 100 PRO B CA 1
ATOM 653 C C . PRO A 1 100 ? 208.552 204.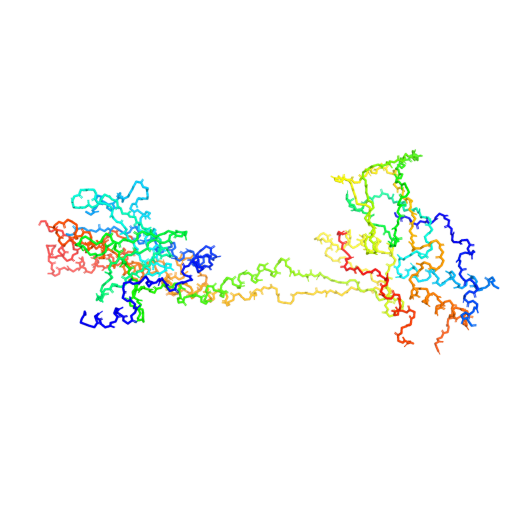193 131.798 1.00 71.29 100 PRO B C 1
ATOM 654 O O . PRO A 1 100 ? 209.122 205.267 131.589 1.00 71.29 100 PRO B O 1
ATOM 658 N N . VAL A 1 101 ? 207.545 203.755 131.060 1.00 64.99 101 VAL B N 1
ATOM 659 C CA . VAL A 1 101 ? 206.904 204.589 130.053 1.00 64.99 101 VAL B CA 1
ATOM 660 C C . VAL A 1 101 ? 205.786 205.356 130.742 1.00 64.99 101 VAL B C 1
ATOM 661 O O . VAL A 1 101 ? 205.242 204.918 131.762 1.00 64.99 101 VAL B O 1
ATOM 665 N N . ALA A 1 102 ? 205.457 206.531 130.204 1.00 58.50 102 ALA B N 1
ATOM 666 C CA . ALA A 1 102 ? 204.516 207.430 130.852 1.00 58.50 102 ALA B CA 1
ATOM 667 C C . ALA A 1 102 ? 203.299 207.777 130.009 1.00 58.50 102 ALA B C 1
ATOM 668 O O . ALA A 1 102 ? 202.324 208.301 130.559 1.00 58.50 102 ALA B O 1
ATOM 670 N N . ALA A 1 103 ? 203.316 207.504 128.708 1.00 59.22 103 ALA B N 1
ATOM 671 C CA . ALA A 1 103 ? 202.204 207.870 127.845 1.00 59.22 103 ALA B CA 1
ATOM 672 C C . ALA A 1 103 ? 201.928 206.737 126.871 1.00 59.22 103 ALA B C 1
ATOM 673 O O . ALA A 1 103 ? 202.802 205.912 126.590 1.00 59.22 103 ALA B O 1
ATOM 675 N N . GLY A 1 104 ? 200.703 206.710 126.358 1.00 59.09 104 GLY B N 1
ATOM 676 C CA . GLY A 1 104 ? 200.260 205.672 125.444 1.00 59.09 104 GLY B CA 1
ATOM 677 C C . GLY A 1 104 ? 199.054 204.890 125.916 1.00 59.09 104 GLY B C 1
ATOM 678 O O . GLY A 1 104 ? 198.530 204.069 125.148 1.00 59.09 104 GLY B O 1
ATOM 679 N N . TRP A 1 105 ? 198.586 205.100 127.143 1.00 57.94 105 TRP B N 1
ATOM 680 C CA . TRP A 1 105 ? 197.444 204.379 127.681 1.00 57.94 105 TRP B CA 1
ATOM 681 C C . TRP A 1 105 ? 196.571 205.320 128.497 1.00 57.94 105 TRP B C 1
ATOM 682 O O . TRP A 1 105 ? 196.895 206.492 128.705 1.00 57.94 105 TRP B O 1
ATOM 693 N N . ARG A 1 106 ? 195.460 204.771 128.981 1.00 57.77 106 ARG B N 1
ATOM 694 C CA . ARG A 1 106 ? 194.580 205.460 129.911 1.00 57.77 106 ARG B CA 1
ATOM 695 C C . ARG A 1 106 ? 193.699 204.422 130.589 1.00 57.77 106 ARG B C 1
ATOM 696 O O . ARG A 1 106 ? 193.198 203.503 129.936 1.00 57.77 106 ARG B O 1
ATOM 704 N N . LEU A 1 107 ? 193.538 204.556 131.901 1.00 49.04 107 LEU B N 1
ATOM 705 C CA . LEU A 1 107 ? 192.666 203.663 132.653 1.00 49.04 107 LEU B CA 1
ATOM 706 C C . LEU A 1 107 ? 191.223 204.123 132.517 1.00 49.04 107 LEU B C 1
ATOM 707 O O . LEU A 1 107 ? 190.903 205.281 132.805 1.00 49.04 107 LEU B O 1
ATOM 712 N N . VAL A 1 108 ? 190.355 203.213 132.093 1.00 47.50 108 VAL B N 1
ATOM 713 C CA . VAL A 1 108 ? 188.922 203.474 132.045 1.00 47.50 108 VAL B CA 1
ATOM 714 C C . VAL A 1 108 ? 188.322 202.933 133.336 1.00 47.50 108 VAL B C 1
ATOM 715 O O . VAL A 1 108 ? 188.102 201.719 133.452 1.00 47.50 108 VAL B O 1
ATOM 719 N N . PRO A 1 109 ? 188.068 203.777 134.336 1.00 49.17 109 PRO B N 1
ATOM 720 C CA . PRO A 1 109 ? 187.589 203.265 135.627 1.00 49.17 109 PRO B CA 1
ATOM 721 C C . PRO A 1 109 ? 186.160 202.761 135.506 1.00 49.17 109 PRO B C 1
ATOM 722 O O . PRO A 1 109 ? 185.220 203.542 135.350 1.00 49.17 109 PRO B O 1
ATOM 726 N N . ASP A 1 110 ? 186.008 201.442 135.574 1.00 44.23 110 ASP B N 1
ATOM 727 C CA . ASP A 1 110 ? 184.706 200.798 135.538 1.00 44.23 110 ASP B CA 1
ATOM 728 C C . ASP A 1 110 ? 184.688 199.706 136.593 1.00 44.23 110 ASP B C 1
ATOM 729 O O . ASP A 1 110 ? 185.726 199.117 136.902 1.00 44.23 110 ASP B O 1
ATOM 734 N N . MET A 1 111 ? 183.506 199.445 137.146 1.00 38.35 111 MET B N 1
ATOM 735 C CA . MET A 1 111 ? 183.357 198.304 138.037 1.00 38.35 111 MET B CA 1
ATOM 736 C C . MET A 1 111 ? 183.197 197.009 137.254 1.00 38.35 111 MET B C 1
ATOM 737 O O . MET A 1 111 ? 183.494 195.929 137.775 1.00 38.35 111 MET B O 1
ATOM 742 N N . ALA A 1 112 ? 182.737 197.103 136.006 1.00 32.82 112 ALA B N 1
ATOM 743 C CA . ALA A 1 112 ? 182.535 195.922 135.176 1.00 32.82 112 ALA B CA 1
ATOM 744 C C . ALA A 1 112 ? 183.835 195.468 134.524 1.00 32.82 112 ALA B C 1
ATOM 745 O O . ALA A 1 112 ? 184.318 194.360 134.777 1.00 32.82 112 ALA B O 1
ATOM 747 N N . ARG A 1 113 ? 184.416 196.323 133.680 1.00 33.72 113 ARG B N 1
ATOM 748 C CA . ARG A 1 113 ? 185.639 196.023 132.940 1.00 33.72 113 ARG B CA 1
ATOM 749 C C . ARG A 1 113 ? 186.668 197.101 133.248 1.00 33.72 113 ARG B C 1
ATOM 750 O O . ARG A 1 113 ? 186.817 198.068 132.486 1.00 33.72 113 ARG B O 1
ATOM 758 N N . PRO A 1 114 ? 187.393 196.974 134.350 1.00 35.71 114 PRO B N 1
ATOM 759 C CA . PRO A 1 114 ? 188.491 197.907 134.629 1.00 35.71 114 PRO B CA 1
ATOM 760 C C . PRO A 1 114 ? 189.639 197.647 133.670 1.00 35.71 114 PRO B C 1
ATOM 761 O O . PRO A 1 114 ? 190.386 196.675 133.815 1.00 35.71 114 PRO B O 1
ATOM 765 N N . ARG A 1 115 ? 189.785 198.522 132.682 1.00 42.67 115 ARG B N 1
ATOM 766 C CA . ARG A 1 115 ? 190.711 198.283 131.590 1.00 42.67 115 ARG B CA 1
ATOM 767 C C . ARG A 1 115 ? 191.611 199.490 131.387 1.00 42.67 115 ARG B C 1
ATOM 768 O O . ARG A 1 115 ? 191.267 200.623 131.728 1.00 42.67 115 ARG B O 1
ATOM 776 N N . ILE A 1 116 ? 192.775 199.218 130.817 1.00 51.72 116 ILE B N 1
ATOM 777 C CA . ILE A 1 116 ? 193.786 200.220 130.514 1.00 51.72 116 ILE B CA 1
ATOM 778 C C . ILE A 1 116 ? 193.952 200.208 128.999 1.00 51.72 116 ILE B C 1
ATOM 779 O O . ILE A 1 116 ? 194.720 199.415 128.447 1.00 51.72 116 ILE B O 1
ATOM 784 N N . GLU A 1 117 ? 193.216 201.078 128.304 1.00 61.40 117 GLU B N 1
ATOM 785 C CA . GLU A 1 117 ? 192.949 200.810 126.891 1.00 61.40 117 GLU B CA 1
ATOM 786 C C . GLU A 1 117 ? 194.105 201.207 125.978 1.00 61.40 117 GLU B C 1
ATOM 787 O O . GLU A 1 117 ? 194.848 200.348 125.495 1.00 61.40 117 GLU B O 1
ATOM 793 N N . ALA A 1 118 ? 194.298 202.507 125.772 1.00 62.63 118 ALA B N 1
ATOM 794 C CA . ALA A 1 118 ? 195.232 202.992 124.762 1.00 62.63 118 ALA B CA 1
ATOM 795 C C . ALA A 1 118 ? 195.172 204.512 124.746 1.00 62.63 118 ALA B C 1
ATOM 796 O O . ALA A 1 118 ? 194.339 205.127 125.417 1.00 62.63 118 ALA B O 1
ATOM 798 N N . LEU A 1 119 ? 196.055 205.108 123.949 1.00 61.46 119 LEU B N 1
ATOM 799 C CA . LEU A 1 119 ? 195.927 206.493 123.496 1.00 61.46 119 LEU B CA 1
ATOM 800 C C . LEU A 1 119 ? 195.925 206.465 121.970 1.00 61.46 119 LEU B C 1
ATOM 801 O O . LEU A 1 119 ? 196.953 206.681 121.326 1.00 61.46 119 LEU B O 1
ATOM 806 N N . GLY A 1 120 ? 194.753 206.195 121.398 1.00 68.92 120 GLY B N 1
ATOM 807 C CA . GLY A 1 120 ? 194.552 206.212 119.960 1.00 68.92 120 GLY B CA 1
ATOM 808 C C . GLY A 1 120 ? 195.470 205.331 119.135 1.00 68.92 120 GLY B C 1
ATOM 809 O O . GLY A 1 120 ? 195.522 205.475 117.910 1.00 68.92 120 GLY B O 1
ATOM 810 N N . ALA A 1 121 ? 196.193 204.419 119.777 1.00 71.05 121 ALA B N 1
ATOM 811 C CA . ALA A 1 121 ? 197.157 203.570 119.085 1.00 71.05 121 ALA B CA 1
ATOM 812 C C . ALA A 1 121 ? 197.250 202.241 119.826 1.00 71.05 121 ALA B C 1
ATOM 813 O O . ALA A 1 121 ? 196.374 201.895 120.626 1.00 71.05 121 ALA B O 1
ATOM 815 N N . MET A 1 122 ? 198.308 201.485 119.549 1.00 78.53 122 MET B N 1
ATOM 816 C CA . MET A 1 122 ? 198.537 200.234 120.254 1.00 78.53 122 MET B CA 1
ATOM 817 C C . MET A 1 122 ? 199.145 200.496 121.630 1.00 78.53 122 MET B C 1
ATOM 818 O O . MET A 1 122 ? 199.624 201.592 121.931 1.00 78.53 122 MET B O 1
ATOM 823 N N . LEU A 1 123 ? 199.113 199.465 122.476 1.00 70.20 123 LEU B N 1
ATOM 824 C CA . LEU A 1 123 ? 199.779 199.524 123.770 1.00 70.20 123 LEU B CA 1
ATOM 825 C C . LEU A 1 123 ? 201.275 199.713 123.553 1.00 70.20 123 LEU B C 1
ATOM 826 O O . LEU A 1 123 ? 201.773 199.475 122.445 1.00 70.20 123 LEU B O 1
ATOM 831 N N . PRO A 1 124 ? 202.021 200.154 124.565 1.00 70.26 124 PRO B N 1
ATOM 832 C CA . PRO A 1 124 ? 203.483 200.130 124.454 1.00 70.26 124 PRO B CA 1
ATOM 833 C C . PRO A 1 124 ? 203.964 198.722 124.139 1.00 70.26 124 PRO B C 1
ATOM 834 O O . PRO A 1 124 ? 203.734 197.785 124.906 1.00 70.26 124 PRO B O 1
ATOM 838 N N . MET A 1 125 ? 204.613 198.578 122.986 1.00 75.00 125 MET B N 1
ATOM 839 C CA . MET A 1 125 ? 205.044 197.264 122.535 1.00 75.00 125 MET B CA 1
ATOM 840 C C . MET A 1 125 ? 205.983 196.632 123.554 1.00 75.00 125 MET B C 1
ATOM 841 O O . MET A 1 125 ? 206.856 197.291 124.126 1.00 75.00 125 MET B O 1
ATOM 846 N N . ILE A 1 126 ? 205.794 195.341 123.778 1.00 70.44 126 ILE B N 1
ATOM 847 C CA . ILE A 1 126 ? 206.506 194.600 124.815 1.00 70.44 126 ILE B CA 1
ATOM 848 C C . ILE A 1 126 ? 207.802 194.065 124.221 1.00 70.44 126 ILE B C 1
ATOM 849 O O . ILE A 1 126 ? 207.761 193.416 123.167 1.00 70.44 126 ILE B O 1
ATOM 854 N N . PRO A 1 127 ? 208.951 194.318 124.843 1.00 74.40 127 PRO B N 1
ATOM 855 C CA . PRO A 1 127 ? 210.192 193.698 124.371 1.00 74.40 127 PRO B CA 1
ATOM 856 C C . PRO A 1 127 ? 210.098 192.182 124.447 1.00 74.40 127 PRO B C 1
ATOM 857 O O . PRO A 1 127 ? 209.485 191.622 125.359 1.00 74.40 127 PRO B O 1
ATOM 861 N N . THR A 1 128 ? 210.704 191.520 123.463 1.00 72.45 128 THR B N 1
ATOM 862 C CA . THR A 1 128 ? 210.698 190.062 123.404 1.00 72.45 128 THR B CA 1
ATOM 863 C C . THR A 1 128 ? 211.381 189.509 124.648 1.00 72.45 128 THR B C 1
ATOM 864 O O . THR A 1 128 ? 212.581 189.718 124.853 1.00 72.45 128 THR B O 1
ATOM 868 N N . GLY A 1 129 ? 210.617 188.804 125.484 1.00 70.40 129 GLY B N 1
ATOM 869 C CA . GLY A 1 129 ? 211.083 188.390 126.787 1.00 70.40 129 GLY B CA 1
ATOM 870 C C . GLY A 1 129 ? 211.000 189.453 127.859 1.00 70.40 129 GLY B C 1
ATOM 871 O O . GLY A 1 129 ? 210.954 189.114 129.048 1.00 70.40 129 GLY B O 1
ATOM 872 N N . GLY A 1 130 ? 210.976 190.728 127.480 1.00 76.58 130 GLY B N 1
ATOM 873 C CA . GLY A 1 130 ? 210.907 191.823 128.427 1.00 76.58 130 GLY B CA 1
ATOM 874 C C . GLY A 1 130 ? 209.501 192.121 128.903 1.00 76.58 130 GLY B C 1
ATOM 875 O O . GLY A 1 130 ? 208.871 193.074 128.435 1.00 76.58 130 GLY B O 1
ATOM 876 N N . ARG A 1 131 ? 209.007 191.299 129.829 1.00 69.50 131 ARG B N 1
ATOM 877 C CA . ARG A 1 131 ? 207.640 191.403 130.326 1.00 69.50 131 ARG B CA 1
ATOM 878 C C . ARG A 1 131 ? 207.285 192.828 130.735 1.00 69.50 131 ARG B C 1
ATOM 879 O O . ARG A 1 131 ? 208.139 193.601 131.173 1.00 69.50 131 ARG B O 1
ATOM 887 N N . VAL A 1 132 ? 206.013 193.171 130.578 1.00 62.11 132 VAL B N 1
ATOM 888 C CA . VAL A 1 132 ? 205.482 194.420 131.112 1.00 62.11 132 VAL B CA 1
ATOM 889 C C . VAL A 1 132 ? 204.884 194.161 132.486 1.00 62.11 132 VAL B C 1
ATOM 890 O O . VAL A 1 132 ? 204.206 193.151 132.707 1.00 62.11 132 VAL B O 1
ATOM 894 N N . GLU A 1 133 ? 205.143 195.064 133.428 1.00 61.33 133 GLU B N 1
ATOM 895 C CA . GLU A 1 133 ? 204.556 194.970 134.756 1.00 61.33 133 GLU B CA 1
ATOM 896 C C . GLU A 1 133 ? 203.820 196.262 135.071 1.00 61.33 133 GLU B C 1
ATOM 897 O O . GLU A 1 133 ? 204.381 197.354 134.938 1.00 61.33 133 GLU B O 1
ATOM 903 N N . ILE A 1 134 ? 202.558 196.132 135.463 1.00 51.59 134 ILE B N 1
ATOM 904 C CA . ILE A 1 134 ? 201.709 197.262 135.814 1.00 51.59 134 ILE B CA 1
ATOM 905 C C . ILE A 1 134 ? 201.413 197.181 137.302 1.00 51.59 134 ILE B C 1
ATOM 906 O O . ILE A 1 134 ? 201.024 196.121 137.802 1.00 51.59 134 ILE B O 1
ATOM 911 N N . ASP A 1 135 ? 201.591 198.294 138.005 1.00 50.61 135 ASP B N 1
ATOM 912 C CA . ASP A 1 135 ? 201.276 198.379 139.423 1.00 50.61 135 ASP B CA 1
ATOM 913 C C . ASP A 1 135 ? 200.187 199.418 139.631 1.00 50.61 135 ASP B C 1
ATOM 914 O O . ASP A 1 135 ? 200.319 200.564 139.190 1.00 50.61 135 ASP B O 1
ATOM 919 N N . PHE A 1 136 ? 199.111 199.010 140.296 1.00 39.17 136 PHE B N 1
ATOM 920 C CA . PHE A 1 136 ? 197.937 199.848 140.461 1.00 39.17 136 PHE B CA 1
ATOM 921 C C . PHE A 1 136 ? 197.441 199.732 141.894 1.00 39.17 136 PHE B C 1
ATOM 922 O O . PHE A 1 136 ? 197.889 198.880 142.665 1.00 39.17 136 PHE B O 1
ATOM 930 N N . THR A 1 137 ? 196.505 200.605 142.245 1.00 33.14 137 THR B N 1
ATOM 931 C CA . THR A 1 137 ? 195.882 200.619 143.564 1.00 33.14 137 THR B CA 1
ATOM 932 C C . THR A 1 137 ? 194.410 200.286 143.367 1.00 33.14 137 THR B C 1
ATOM 933 O O . THR A 1 137 ? 193.600 201.164 143.060 1.00 33.14 137 THR B O 1
ATOM 937 N N . ALA A 1 138 ? 194.066 199.016 143.544 1.00 27.18 138 ALA B N 1
ATOM 938 C CA . ALA A 1 138 ? 192.721 198.527 143.286 1.00 27.18 138 ALA B CA 1
ATOM 939 C C . ALA A 1 138 ? 192.016 198.238 144.601 1.00 27.18 138 ALA B C 1
ATOM 940 O O . ALA A 1 138 ? 192.558 197.530 145.455 1.00 27.18 138 ALA B O 1
ATOM 942 N N . GLY A 1 139 ? 190.818 198.780 144.754 1.00 23.18 139 GLY B N 1
ATOM 943 C CA . GLY A 1 139 ? 190.025 198.543 145.943 1.00 23.18 139 GLY B CA 1
ATOM 944 C C . GLY A 1 139 ? 188.951 199.590 146.097 1.00 23.18 139 GLY B C 1
ATOM 945 O O . GLY A 1 139 ? 188.857 200.544 145.325 1.00 23.18 139 GLY B O 1
ATOM 946 N N . PHE A 1 140 ? 188.127 199.393 147.125 1.00 21.08 140 PHE B N 1
ATOM 947 C CA . PHE A 1 140 ? 187.029 200.316 147.386 1.00 21.08 140 PHE B CA 1
ATOM 948 C C . PHE A 1 140 ? 187.503 201.540 148.158 1.00 21.08 140 PHE B C 1
ATOM 949 O O . PHE A 1 140 ? 187.277 202.677 147.734 1.00 21.08 140 PHE B O 1
ATOM 957 N N . GLY A 1 141 ? 188.159 201.324 149.294 1.00 23.34 141 GLY B N 1
ATOM 958 C CA . GLY A 1 141 ? 188.662 202.424 150.096 1.00 23.34 141 GLY B CA 1
ATOM 959 C C . GLY A 1 141 ? 189.773 201.944 150.999 1.00 23.34 141 GLY B C 1
ATOM 960 O O . GLY A 1 141 ? 189.978 200.744 151.189 1.00 23.34 141 GLY B O 1
ATOM 961 N N . ALA A 1 142 ? 190.501 202.912 151.560 1.00 21.97 142 ALA B N 1
ATOM 962 C CA . ALA A 1 142 ? 191.626 202.570 152.422 1.00 21.97 142 ALA B CA 1
ATOM 963 C C . ALA A 1 142 ? 191.162 202.101 153.793 1.00 21.97 142 ALA B C 1
ATOM 964 O O . ALA A 1 142 ? 191.849 201.302 154.438 1.00 21.97 142 ALA B O 1
ATOM 966 N N . SER A 1 143 ? 190.009 202.576 154.251 1.00 22.06 143 SER B N 1
ATOM 967 C CA . SER A 1 143 ? 189.456 202.199 155.541 1.00 22.06 143 SER B CA 1
ATOM 968 C C . SER A 1 143 ? 188.197 201.366 155.346 1.00 22.06 143 SER B C 1
ATOM 969 O O . SER A 1 143 ? 187.503 201.473 154.332 1.00 22.06 143 SER B O 1
ATOM 972 N N . TRP A 1 144 ? 187.909 200.527 156.342 1.00 16.08 144 TRP B N 1
ATOM 973 C CA . TRP A 1 144 ? 186.772 199.618 156.257 1.00 16.08 144 TRP B CA 1
ATOM 974 C C . TRP A 1 144 ? 185.444 200.348 156.112 1.00 16.08 144 TRP B C 1
ATOM 975 O O . TRP A 1 144 ? 184.477 199.756 155.621 1.00 16.08 144 TRP B O 1
ATOM 986 N N . SER A 1 145 ? 185.374 201.615 156.509 1.00 20.30 145 SER B N 1
ATOM 987 C CA . SER A 1 145 ? 184.124 202.360 156.446 1.00 20.30 145 SER B CA 1
ATOM 988 C C . SER A 1 145 ? 183.764 202.806 155.035 1.00 20.30 145 SER B C 1
ATOM 989 O O . SER A 1 145 ? 182.737 203.468 154.859 1.00 20.30 145 SER B O 1
ATOM 992 N N . ALA A 1 146 ? 184.571 202.465 154.033 1.00 19.34 146 ALA B N 1
ATOM 993 C CA . ALA A 1 146 ? 184.312 202.861 152.656 1.00 19.34 146 ALA B CA 1
ATOM 994 C C . ALA A 1 146 ? 183.754 201.729 151.806 1.00 19.34 146 ALA B C 1
ATOM 995 O O . ALA A 1 146 ? 183.440 201.950 150.633 1.00 19.34 146 ALA B O 1
ATOM 997 N N . LEU A 1 147 ? 183.624 200.534 152.362 1.00 17.23 147 LEU B N 1
ATOM 998 C CA . LEU A 1 147 ? 183.109 199.402 151.614 1.00 17.23 147 LEU B CA 1
ATOM 999 C C . LEU A 1 147 ? 181.596 199.503 151.451 1.00 17.23 147 LEU B C 1
ATOM 1000 O O . LEU A 1 147 ? 180.915 200.117 152.277 1.00 17.23 147 LEU B O 1
ATOM 1005 N N . PRO A 1 148 ? 181.049 198.915 150.391 1.00 14.51 148 PRO B N 1
ATOM 1006 C CA . PRO A 1 148 ? 179.597 198.726 150.329 1.00 14.51 148 PRO B CA 1
ATOM 1007 C C . PRO A 1 148 ? 179.141 197.843 151.479 1.00 14.51 148 PRO B C 1
ATOM 1008 O O . PRO A 1 148 ? 179.620 196.721 151.649 1.00 14.51 148 PRO B O 1
ATOM 1012 N N . VAL A 1 149 ? 178.206 198.365 152.276 1.00 14.47 149 VAL B N 1
ATOM 1013 C CA . VAL A 1 149 ? 177.858 197.720 153.535 1.00 14.47 149 VAL B CA 1
ATOM 1014 C C . VAL A 1 149 ? 177.300 196.318 153.334 1.00 14.47 149 VAL B C 1
ATOM 1015 O O . VAL A 1 149 ? 177.412 195.480 154.236 1.00 14.47 149 VAL B O 1
ATOM 1019 N N . ASP A 1 150 ? 176.716 196.024 152.171 1.00 13.80 150 ASP B N 1
ATOM 1020 C CA . ASP A 1 150 ? 176.268 194.660 151.916 1.00 13.80 150 ASP B CA 1
ATOM 1021 C C . ASP A 1 150 ? 177.446 193.724 151.692 1.00 13.80 150 ASP B C 1
ATOM 1022 O O . ASP A 1 150 ? 177.381 192.547 152.063 1.00 13.80 150 ASP B O 1
ATOM 1027 N N . LEU A 1 151 ? 178.527 194.223 151.090 1.00 11.99 151 LEU B N 1
ATOM 1028 C CA . LEU A 1 151 ? 179.736 193.417 150.970 1.00 11.99 151 LEU B CA 1
ATOM 1029 C C . LEU A 1 151 ? 180.446 193.299 152.311 1.00 11.99 151 LEU B C 1
ATOM 1030 O O . LEU A 1 151 ? 181.101 192.289 152.587 1.00 11.99 151 LEU B O 1
ATOM 1035 N N . ALA A 1 152 ? 180.330 194.325 153.156 1.00 11.47 152 ALA B N 1
ATOM 1036 C CA . ALA A 1 152 ? 180.895 194.241 154.497 1.00 11.47 152 ALA B CA 1
ATOM 1037 C C . ALA A 1 152 ? 180.103 193.285 155.374 1.00 11.47 152 ALA B C 1
ATOM 1038 O O . ALA A 1 152 ? 180.688 192.576 156.199 1.00 11.47 152 ALA B O 1
ATOM 1040 N N . GLN A 1 153 ? 178.779 193.253 155.216 1.00 12.38 153 GLN B N 1
ATOM 1041 C CA . GLN A 1 153 ? 177.970 192.293 155.957 1.00 12.38 153 GLN B CA 1
ATOM 1042 C C . GLN A 1 153 ? 178.261 190.865 155.522 1.00 12.38 153 GLN B C 1
ATOM 1043 O O . GLN A 1 153 ? 178.218 189.947 156.347 1.00 12.38 153 GLN B O 1
ATOM 1049 N N . ALA A 1 154 ? 178.563 190.660 154.240 1.00 15.05 154 ALA B N 1
ATOM 1050 C CA . ALA A 1 154 ? 178.890 189.321 153.766 1.00 15.05 154 ALA B CA 1
ATOM 1051 C C . ALA A 1 154 ? 180.190 188.823 154.380 1.00 15.05 154 ALA B C 1
ATOM 1052 O O . ALA A 1 154 ? 180.322 187.632 154.683 1.00 15.05 154 ALA B O 1
ATOM 1054 N N . VAL A 1 155 ? 181.164 189.716 154.564 1.00 12.57 155 VAL B N 1
ATOM 1055 C CA . VAL A 1 155 ? 182.403 189.331 155.233 1.00 12.57 155 VAL B CA 1
ATOM 1056 C C . VAL A 1 155 ? 182.122 188.932 156.673 1.00 12.57 155 VAL B C 1
ATOM 1057 O O . VAL A 1 155 ? 182.737 188.002 157.208 1.00 12.57 155 VAL B O 1
ATOM 1061 N N . PHE A 1 156 ? 181.180 189.618 157.320 1.00 12.08 156 PHE B N 1
ATOM 1062 C CA . PHE A 1 156 ? 180.847 189.280 158.697 1.00 12.08 156 PHE B CA 1
ATOM 1063 C C . PHE A 1 156 ? 180.062 187.979 158.769 1.00 12.08 156 PHE B C 1
ATOM 1064 O O . PHE A 1 156 ? 180.331 187.136 159.629 1.00 12.08 156 PHE B O 1
ATOM 1072 N N . LEU A 1 157 ? 179.090 187.794 157.874 1.00 10.86 157 LEU B N 1
ATOM 1073 C CA . LEU A 1 157 ? 178.335 186.548 157.854 1.00 10.86 157 LEU B CA 1
ATOM 1074 C C . LEU A 1 157 ? 179.225 185.343 157.588 1.00 10.86 157 LEU B C 1
ATOM 1075 O O . LEU A 1 157 ? 178.899 184.237 158.029 1.00 10.86 157 LEU B O 1
ATOM 1080 N N . LEU A 1 158 ? 180.336 185.531 156.880 1.00 10.34 158 LEU B N 1
ATOM 1081 C CA . LEU A 1 158 ? 181.265 184.442 156.613 1.00 10.34 158 LEU B CA 1
ATOM 1082 C C . LEU A 1 158 ? 182.296 184.283 157.721 1.00 10.34 158 LEU B C 1
ATOM 1083 O O . LEU A 1 158 ? 182.547 183.161 158.172 1.00 10.34 158 LEU B O 1
ATOM 1088 N N . ALA A 1 159 ? 182.901 185.385 158.168 1.00 11.08 159 ALA B N 1
ATOM 1089 C CA . ALA A 1 159 ? 183.882 185.301 159.244 1.00 11.08 159 ALA B CA 1
ATOM 1090 C C . ALA A 1 159 ? 183.250 184.791 160.531 1.00 11.08 159 ALA B C 1
ATOM 1091 O O . ALA A 1 159 ? 183.868 184.011 161.264 1.00 11.08 159 ALA B O 1
ATOM 1093 N N . ALA A 1 160 ? 182.021 185.218 160.826 1.00 12.62 160 ALA B N 1
ATOM 1094 C CA . ALA A 1 160 ? 181.338 184.714 162.011 1.00 12.62 160 ALA B CA 1
ATOM 1095 C C . ALA A 1 160 ? 180.992 183.241 161.872 1.00 12.62 160 ALA B C 1
ATOM 1096 O O . ALA A 1 160 ? 180.725 182.572 162.874 1.00 12.62 160 ALA B O 1
ATOM 1098 N N . GLN A 1 161 ? 180.986 182.719 160.645 1.00 12.29 161 GLN B N 1
ATOM 1099 C CA . GLN A 1 161 ? 180.774 181.289 160.463 1.00 12.29 161 GLN B CA 1
ATOM 1100 C C . GLN A 1 161 ? 182.072 180.517 160.634 1.00 12.29 161 GLN B C 1
ATOM 1101 O O . GLN A 1 161 ? 182.087 179.446 161.250 1.00 12.29 161 GLN B O 1
ATOM 1107 N N . TYR A 1 162 ? 183.169 181.039 160.083 1.00 9.32 162 TYR B N 1
ATOM 1108 C CA . TYR A 1 162 ? 184.471 180.425 160.305 1.00 9.32 162 TYR B CA 1
ATOM 1109 C C . TYR A 1 162 ? 184.818 180.380 161.783 1.00 9.32 162 TYR B C 1
ATOM 1110 O O . TYR A 1 162 ? 185.564 179.499 162.221 1.00 9.32 162 TYR B O 1
ATOM 1119 N N . TYR A 1 163 ? 184.289 181.322 162.564 1.00 11.60 163 TYR B N 1
ATOM 1120 C CA . TYR A 1 163 ? 184.610 181.385 163.982 1.00 11.60 163 TYR B CA 1
ATOM 1121 C C . TYR A 1 163 ? 183.783 180.402 164.798 1.00 11.60 163 TYR B C 1
ATOM 1122 O O . TYR A 1 163 ? 184.266 179.867 165.799 1.00 11.60 163 TYR B O 1
ATOM 1131 N N . GLU A 1 164 ? 182.536 180.156 164.400 1.00 16.92 164 GLU B N 1
ATOM 1132 C CA . GLU A 1 164 ? 181.660 179.336 165.224 1.00 16.92 164 GLU B CA 1
ATOM 1133 C C . GLU A 1 164 ? 181.781 177.846 164.935 1.00 16.92 164 GLU B C 1
ATOM 1134 O O . GLU A 1 164 ? 181.345 177.038 165.760 1.00 16.92 164 GLU B O 1
ATOM 1140 N N . LEU A 1 165 ? 182.354 177.460 163.799 1.00 13.76 165 LEU B N 1
ATOM 1141 C CA . LEU A 1 165 ? 182.599 176.053 163.504 1.00 13.76 165 LEU B CA 1
ATOM 1142 C C . LEU A 1 165 ? 183.986 175.919 162.895 1.00 13.76 165 LEU B C 1
ATOM 1143 O O . LEU A 1 165 ? 184.316 176.621 161.935 1.00 13.76 165 LEU B O 1
ATOM 1148 N N . ARG A 1 166 ? 184.799 175.030 163.464 1.00 14.18 166 ARG B N 1
ATOM 1149 C CA . ARG A 1 166 ? 186.219 174.982 163.143 1.00 14.18 166 ARG B CA 1
ATOM 1150 C C . ARG A 1 166 ? 186.552 173.990 162.036 1.00 14.18 166 ARG B C 1
ATOM 1151 O O . ARG A 1 166 ? 187.552 174.169 161.335 1.00 14.18 166 ARG B O 1
ATOM 1159 N N . HIS A 1 167 ? 185.760 172.939 161.871 1.00 20.28 167 HIS B N 1
ATOM 1160 C CA . HIS A 1 167 ? 185.965 171.989 160.790 1.00 20.28 167 HIS B CA 1
ATOM 1161 C C . HIS A 1 167 ? 184.702 171.901 159.946 1.00 20.28 167 HIS B C 1
ATOM 1162 O O . HIS A 1 167 ? 183.629 172.368 160.335 1.00 20.28 167 HIS B O 1
ATOM 1169 N N . ASP A 1 168 ? 184.839 171.285 158.773 1.00 29.90 168 ASP B N 1
ATOM 1170 C CA . ASP A 1 168 ? 183.811 171.366 157.739 1.00 29.90 168 ASP B CA 1
ATOM 1171 C C . ASP A 1 168 ? 182.606 170.516 158.130 1.00 29.90 168 ASP B C 1
ATOM 1172 O O . ASP A 1 168 ? 182.449 169.367 157.709 1.00 29.90 168 ASP B O 1
ATOM 1177 N N . GLY A 1 169 ? 181.739 171.102 158.955 1.00 38.31 169 GLY B N 1
ATOM 1178 C CA . GLY A 1 169 ? 180.453 170.529 159.275 1.00 38.31 169 GLY B CA 1
ATOM 1179 C C . GLY A 1 169 ? 179.339 171.291 158.573 1.00 38.31 169 GLY B C 1
ATOM 1180 O O . GLY A 1 169 ? 179.515 172.409 158.092 1.00 38.31 169 GLY B O 1
ATOM 1181 N N . ALA A 1 170 ? 178.172 170.660 158.526 1.00 51.01 170 ALA B N 1
ATOM 1182 C CA . ALA A 1 170 ? 177.024 171.225 157.838 1.00 51.01 170 ALA B CA 1
ATOM 1183 C C . ALA A 1 170 ? 176.209 172.084 158.799 1.00 51.01 170 ALA B C 1
ATOM 1184 O O . ALA A 1 170 ? 176.591 172.316 159.949 1.00 51.01 170 ALA B O 1
ATOM 1186 N N . ALA A 1 171 ? 175.067 172.564 158.316 1.00 59.33 171 ALA B N 1
ATOM 1187 C CA . ALA A 1 171 ? 174.187 173.403 159.119 1.00 59.33 171 ALA B CA 1
ATOM 1188 C C . ALA A 1 171 ? 173.405 172.567 160.125 1.00 59.33 171 ALA B C 1
ATOM 1189 O O . ALA A 1 171 ? 172.693 173.104 160.973 1.00 59.33 171 ALA B O 1
ATOM 1191 N N . ALA A 1 175 ? 170.335 178.555 154.339 1.00 27.71 175 ALA B N 1
ATOM 1192 C CA . ALA A 1 175 ? 170.018 179.348 153.158 1.00 27.71 175 ALA B CA 1
ATOM 1193 C C . ALA A 1 175 ? 169.021 180.451 153.490 1.00 27.71 175 ALA B C 1
ATOM 1194 O O . ALA A 1 175 ? 167.839 180.359 153.157 1.00 27.71 175 ALA B O 1
ATOM 1196 N N . MET A 1 176 ? 169.510 181.495 154.152 1.00 24.49 176 MET B N 1
ATOM 1197 C CA . MET A 1 176 ? 168.677 182.627 154.506 1.00 24.49 176 MET B CA 1
ATOM 1198 C C . MET A 1 176 ? 168.426 183.499 153.275 1.00 24.49 176 MET B C 1
ATOM 1199 O O . MET A 1 176 ? 169.151 183.403 152.283 1.00 24.49 176 MET B O 1
ATOM 1204 N N . PRO A 1 177 ? 167.375 184.344 153.309 1.00 22.05 177 PRO B N 1
ATOM 1205 C CA . PRO A 1 177 ? 167.044 185.177 152.142 1.00 22.05 177 PRO B CA 1
ATOM 1206 C C . PRO A 1 177 ? 168.220 185.920 151.528 1.00 22.05 177 PRO B C 1
ATOM 1207 O O . PRO A 1 177 ? 168.503 185.739 150.341 1.00 22.05 177 PRO B O 1
ATOM 1211 N N . PHE A 1 178 ? 168.910 186.753 152.300 1.00 12.77 178 PHE B N 1
ATOM 1212 C CA . PHE A 1 178 ? 170.118 187.421 151.824 1.00 12.77 178 PHE B CA 1
ATOM 1213 C C . PHE A 1 178 ? 171.293 186.893 152.642 1.00 12.77 178 PHE B C 1
ATOM 1214 O O . PHE A 1 178 ? 171.709 187.491 153.632 1.00 12.77 178 PHE B O 1
ATOM 1222 N N . GLY A 1 179 ? 171.834 185.763 152.207 1.00 14.91 179 GLY B N 1
ATOM 1223 C CA . GLY A 1 179 ? 172.944 185.131 152.886 1.00 14.91 179 GLY B CA 1
ATOM 1224 C C . GLY A 1 179 ? 174.279 185.648 152.398 1.00 14.91 179 GLY B C 1
ATOM 1225 O O . GLY A 1 179 ? 174.393 186.748 151.853 1.00 14.91 179 GLY B O 1
ATOM 1226 N N . VAL A 1 180 ? 175.312 184.832 152.604 1.00 13.34 180 VAL B N 1
ATOM 1227 C CA . VAL A 1 180 ? 176.627 185.177 152.079 1.00 13.34 180 VAL B CA 1
ATOM 1228 C C . VAL A 1 180 ? 176.607 185.152 150.559 1.00 13.34 180 VAL B C 1
ATOM 1229 O O . VAL A 1 180 ? 177.216 186.004 149.902 1.00 13.34 180 VAL B O 1
ATOM 1233 N N . MET A 1 181 ? 175.900 184.184 149.975 1.00 12.81 181 MET B N 1
ATOM 1234 C CA . MET A 1 181 ? 175.873 184.059 148.523 1.00 12.81 181 MET B CA 1
ATOM 1235 C C . MET A 1 181 ? 175.009 185.139 147.887 1.00 12.81 181 MET B C 1
ATOM 1236 O O . MET A 1 181 ? 175.422 185.776 146.913 1.00 12.81 181 MET B O 1
ATOM 1241 N N . ALA A 1 182 ? 173.807 185.359 148.421 1.00 12.22 182 ALA B N 1
ATOM 1242 C CA . ALA A 1 182 ? 172.908 186.345 147.838 1.00 12.22 182 ALA B CA 1
ATOM 1243 C C . ALA A 1 182 ? 173.437 187.765 147.967 1.00 12.22 182 ALA B C 1
ATOM 1244 O O . ALA A 1 182 ? 172.994 188.645 147.224 1.00 12.22 182 ALA B O 1
ATOM 1246 N N . LEU A 1 183 ? 174.368 188.009 148.886 1.00 11.07 183 LEU B N 1
ATOM 1247 C CA . LEU A 1 183 ? 174.940 189.337 149.046 1.00 11.07 183 LEU B CA 1
ATOM 1248 C C . LEU A 1 183 ? 176.088 189.600 148.088 1.00 11.07 183 LEU B C 1
ATOM 1249 O O . LEU A 1 183 ? 176.251 190.734 147.626 1.00 11.07 183 LEU B O 1
ATOM 1254 N N . ILE A 1 184 ? 176.892 188.580 147.779 1.00 11.37 184 ILE B N 1
ATOM 1255 C CA . ILE A 1 184 ? 178.014 188.737 146.866 1.00 11.37 184 ILE B CA 1
ATOM 1256 C C . ILE A 1 184 ? 177.669 188.318 145.449 1.00 11.37 184 ILE B C 1
ATOM 1257 O O . ILE A 1 184 ? 178.515 188.435 144.555 1.00 11.37 184 ILE B O 1
ATOM 1262 N N . GLU A 1 185 ? 176.451 187.829 145.214 1.00 17.36 185 GLU B N 1
ATOM 1263 C CA . GLU A 1 185 ? 176.045 187.454 143.868 1.00 17.36 185 GLU B CA 1
ATOM 1264 C C . GLU A 1 185 ? 175.962 188.645 142.927 1.00 17.36 185 GLU B C 1
ATOM 1265 O O . GLU A 1 185 ? 175.947 188.446 141.709 1.00 17.36 185 GLU B O 1
ATOM 1271 N N . ARG A 1 186 ? 175.897 189.866 143.451 1.00 17.67 186 ARG B N 1
ATOM 1272 C CA . ARG A 1 186 ? 175.838 191.059 142.622 1.00 17.67 186 ARG B CA 1
ATOM 1273 C C . ARG A 1 186 ? 177.190 191.739 142.487 1.00 17.67 186 ARG B C 1
ATOM 1274 O O . ARG A 1 186 ? 177.275 192.812 141.885 1.00 17.67 186 ARG B O 1
ATOM 1282 N N . TRP A 1 187 ? 178.244 191.142 143.036 1.00 15.02 187 TRP B N 1
ATOM 1283 C CA . TRP A 1 187 ? 179.593 191.652 142.869 1.00 15.02 187 TRP B CA 1
ATOM 1284 C C . TRP A 1 187 ? 180.473 190.740 142.030 1.00 15.02 187 TRP B C 1
ATOM 1285 O O . TRP A 1 187 ? 181.582 191.143 141.666 1.00 15.02 187 TRP B O 1
ATOM 1296 N N . ARG A 1 188 ? 180.012 189.533 141.717 1.00 18.45 188 ARG B N 1
ATOM 1297 C CA . ARG A 1 188 ? 180.766 188.631 140.865 1.00 18.45 188 ARG B CA 1
ATOM 1298 C C . ARG A 1 188 ? 180.828 189.169 139.440 1.00 18.45 188 ARG B C 1
ATOM 1299 O O . ARG A 1 188 ? 180.034 190.020 139.031 1.00 18.45 188 ARG B O 1
ATOM 1307 N N . THR A 1 189 ? 181.792 188.661 138.679 1.00 16.72 189 THR B N 1
ATOM 1308 C CA . THR A 1 189 ? 181.956 189.064 137.289 1.00 16.72 189 THR B CA 1
ATOM 1309 C C . THR A 1 189 ? 181.091 188.181 136.399 1.00 16.72 189 THR B C 1
ATOM 1310 O O . THR A 1 189 ? 181.177 186.951 136.466 1.00 16.72 189 THR B O 1
ATOM 1314 N N . VAL A 1 190 ? 180.262 188.803 135.570 1.00 16.54 190 VAL B N 1
ATOM 1315 C CA . VAL A 1 190 ? 179.376 188.089 134.660 1.00 16.54 190 VAL B CA 1
ATOM 1316 C C . VAL A 1 190 ? 180.064 188.025 133.303 1.00 16.54 190 VAL B C 1
ATOM 1317 O O . VAL A 1 190 ? 180.226 189.046 132.628 1.00 16.54 190 VAL B O 1
ATOM 1321 N N . ARG A 1 191 ? 180.477 186.826 132.904 1.00 17.88 191 ARG B N 1
ATOM 1322 C CA . ARG A 1 191 ? 181.176 186.609 131.647 1.00 17.88 191 ARG B CA 1
ATOM 1323 C C . ARG A 1 191 ? 180.470 185.525 130.850 1.00 17.88 191 ARG B C 1
ATOM 1324 O O . ARG A 1 191 ? 180.085 184.488 131.400 1.00 17.88 191 ARG B O 1
ATOM 1332 N N . VAL A 1 192 ? 180.299 185.767 129.553 1.00 14.12 192 VAL B N 1
ATOM 1333 C CA . VAL A 1 192 ? 179.682 184.783 128.673 1.00 14.12 192 VAL B CA 1
ATOM 1334 C C . VAL A 1 192 ? 180.568 184.529 127.466 1.00 14.12 192 VAL B C 1
ATOM 1335 O O . VAL A 1 192 ? 180.076 184.172 126.392 1.00 14.12 192 VAL B O 1
ATOM 1339 N N . LEU A 1 193 ? 181.875 184.712 127.624 1.00 15.71 193 LEU B N 1
ATOM 1340 C CA . LEU A 1 193 ? 182.825 184.404 126.564 1.00 15.71 193 LEU B CA 1
ATOM 1341 C C . LEU A 1 193 ? 183.842 183.397 127.071 1.00 15.71 193 LEU B C 1
ATOM 1342 O O . LEU A 1 193 ? 184.574 183.675 128.026 1.00 15.71 193 LEU B O 1
ATOM 1347 N N . GLY A 1 194 ? 183.890 182.241 126.422 1.00 15.85 194 GLY B N 1
ATOM 1348 C CA . GLY A 1 194 ? 184.973 181.302 126.610 1.00 15.85 194 GLY B CA 1
ATOM 1349 C C . GLY A 1 194 ? 185.656 181.064 125.284 1.00 15.85 194 GLY B C 1
ATOM 1350 O O . GLY A 1 194 ? 186.141 179.965 125.009 1.00 15.85 194 GLY B O 1
ATOM 1351 N N . GLY A 1 195 ? 185.697 182.101 124.453 1.00 17.71 195 GLY B N 1
ATOM 1352 C CA . GLY A 1 195 ? 186.146 181.955 123.086 1.00 17.71 195 GLY B CA 1
ATOM 1353 C C . GLY A 1 195 ? 187.455 182.635 122.749 1.00 17.71 195 GLY B C 1
ATOM 1354 O O . GLY A 1 195 ? 188.327 182.779 123.606 1.00 17.71 195 GLY B O 1
ATOM 1355 N N . ARG A 1 196 ? 187.605 183.045 121.493 1.00 20.82 196 ARG B N 1
ATOM 1356 C CA . ARG A 1 196 ? 188.850 183.635 121.018 1.00 20.82 196 ARG B CA 1
ATOM 1357 C C . ARG A 1 196 ? 189.017 185.077 121.492 1.00 20.82 196 ARG B C 1
ATOM 1358 O O . ARG A 1 196 ? 190.014 185.384 122.157 1.00 20.82 196 ARG B O 1
ATOM 1366 N N . PRO A 1 197 ? 188.082 185.996 121.186 1.00 23.94 197 PRO B N 1
ATOM 1367 C CA . PRO A 1 197 ? 188.381 187.368 121.604 1.00 23.94 197 PRO B CA 1
ATOM 1368 C C . PRO A 1 197 ? 188.080 187.614 123.076 1.00 23.94 197 PRO B C 1
ATOM 1369 O O . PRO A 1 197 ? 189.002 187.552 123.889 1.00 23.94 197 PRO B O 1
ATOM 1373 N N . SER B 2 24 ? 127.512 212.499 81.405 1.00 58.77 24 SER A N 1
ATOM 1374 C CA . SER B 2 24 ? 127.843 213.917 81.451 1.00 58.77 24 SER A CA 1
ATOM 1375 C C . SER B 2 24 ? 126.799 214.695 82.238 1.00 58.77 24 SER A C 1
ATOM 1376 O O . SER B 2 24 ? 127.129 215.641 82.952 1.00 58.77 24 SER A O 1
ATOM 1379 N N . VAL B 2 25 ? 125.533 214.294 82.098 1.00 62.57 25 VAL A N 1
ATOM 1380 C CA . VAL B 2 25 ? 124.454 214.989 82.793 1.00 62.57 25 VAL A CA 1
ATOM 1381 C C . VAL B 2 25 ? 124.636 214.879 84.301 1.00 62.57 25 VAL A C 1
ATOM 1382 O O . VAL B 2 25 ? 124.431 215.850 85.039 1.00 62.57 25 VAL A O 1
ATOM 1386 N N . THR B 2 26 ? 125.026 213.698 84.783 1.00 64.48 26 THR A N 1
ATOM 1387 C CA . THR B 2 26 ? 125.345 213.540 86.196 1.00 64.48 26 THR A CA 1
ATOM 1388 C C . THR B 2 26 ? 126.620 214.267 86.591 1.00 64.48 26 THR A C 1
ATOM 1389 O O . THR B 2 26 ? 126.874 214.423 87.790 1.00 64.48 26 THR A O 1
ATOM 1393 N N . GLY B 2 27 ? 127.424 214.708 85.620 1.00 67.43 27 GLY A N 1
ATOM 1394 C CA . GLY B 2 27 ? 128.629 215.452 85.949 1.00 67.43 27 GLY A CA 1
ATOM 1395 C C . GLY B 2 27 ? 128.338 216.735 86.702 1.00 67.43 27 GLY A C 1
ATOM 1396 O O . GLY B 2 27 ? 129.189 217.242 87.436 1.00 67.43 27 GLY A O 1
ATOM 1397 N N . ARG B 2 28 ? 127.131 217.278 86.528 1.00 69.90 28 ARG A N 1
ATOM 1398 C CA . ARG B 2 28 ? 126.763 218.502 87.230 1.00 69.90 28 ARG A CA 1
ATOM 1399 C C . ARG B 2 28 ? 126.630 218.274 88.729 1.00 69.90 28 ARG A C 1
ATOM 1400 O O . ARG B 2 28 ? 127.019 219.137 89.524 1.00 69.90 28 ARG A O 1
ATOM 1408 N N . ILE B 2 29 ? 126.088 217.127 89.137 1.00 67.57 29 ILE A N 1
ATOM 1409 C CA . ILE B 2 29 ? 125.845 216.864 90.550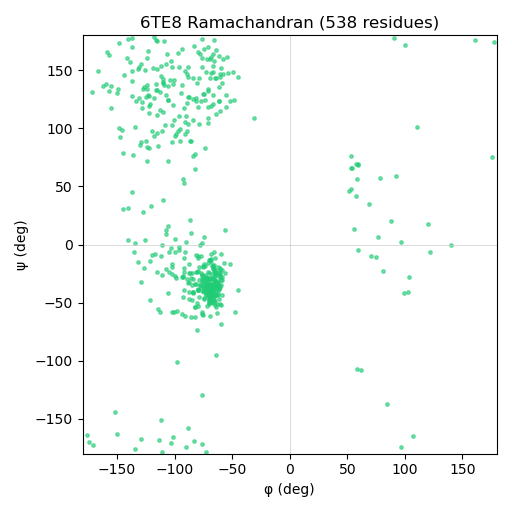 1.00 67.57 29 ILE A CA 1
ATOM 1410 C C . ILE B 2 29 ? 127.003 216.149 91.241 1.00 67.57 29 ILE A C 1
ATOM 1411 O O . ILE B 2 29 ? 127.096 216.207 92.476 1.00 67.57 29 ILE A O 1
ATOM 1416 N N . VAL B 2 30 ? 127.881 215.478 90.494 1.00 69.40 30 VAL A N 1
ATOM 1417 C CA . VAL B 2 30 ? 128.988 214.779 91.140 1.00 69.40 30 VAL A CA 1
ATOM 1418 C C . VAL B 2 30 ? 130.181 215.709 91.337 1.00 69.40 30 VAL A C 1
ATOM 1419 O O . VAL B 2 30 ? 130.921 215.574 92.320 1.00 69.40 30 VAL A O 1
ATOM 1423 N N . ALA B 2 31 ? 130.386 216.664 90.428 1.00 75.35 31 ALA A N 1
ATOM 1424 C CA . ALA B 2 31 ? 131.524 217.569 90.552 1.00 75.35 31 ALA A CA 1
ATOM 1425 C C . ALA B 2 31 ? 131.398 218.449 91.788 1.00 75.35 31 ALA A C 1
ATOM 1426 O O . ALA B 2 31 ? 132.345 218.569 92.574 1.00 75.35 31 ALA A O 1
ATOM 1428 N N . MET B 2 32 ? 130.233 219.073 91.979 1.00 77.04 32 MET A N 1
ATOM 1429 C CA . MET B 2 32 ? 130.041 219.925 93.147 1.00 77.04 32 MET A CA 1
ATOM 1430 C C . MET B 2 32 ? 130.028 219.107 94.433 1.00 77.04 32 MET A C 1
ATOM 1431 O O . MET B 2 32 ? 130.551 219.552 95.462 1.00 77.04 32 MET A O 1
ATOM 1436 N N . ALA B 2 33 ? 129.441 217.908 94.396 1.00 74.60 33 ALA A N 1
ATOM 1437 C CA . ALA B 2 33 ? 129.448 217.045 95.571 1.00 74.60 33 ALA A CA 1
ATOM 1438 C C . ALA B 2 33 ? 130.848 216.562 95.923 1.00 74.60 33 ALA A C 1
ATOM 1439 O O . ALA B 2 33 ? 131.071 216.116 97.053 1.00 74.60 33 ALA A O 1
ATOM 1441 N N . SER B 2 34 ? 131.789 216.637 94.984 1.00 73.69 34 SER A N 1
ATOM 1442 C CA . SER B 2 34 ? 133.182 216.305 95.246 1.00 73.69 34 SER A CA 1
ATOM 1443 C C . SER B 2 34 ? 134.035 217.528 95.554 1.00 73.69 34 SER A C 1
ATOM 1444 O O . SER B 2 34 ? 135.218 217.373 95.874 1.00 73.69 34 SER A O 1
ATOM 1447 N N . GLY B 2 35 ? 133.469 218.728 95.465 1.00 72.56 35 GLY A N 1
ATOM 1448 C CA . GLY B 2 35 ? 134.226 219.947 95.675 1.00 72.56 35 GLY A CA 1
ATOM 1449 C C . GLY B 2 35 ? 134.410 220.726 94.391 1.00 72.56 35 GLY A C 1
ATOM 1450 O O . GLY B 2 35 ? 135.269 220.390 93.570 1.00 72.56 35 GLY A O 1
ATOM 1451 N N . ALA B 2 36 ? 133.608 221.771 94.205 1.00 75.43 36 ALA A N 1
ATOM 1452 C CA . ALA B 2 36 ? 133.621 222.533 92.963 1.00 75.43 36 ALA A CA 1
ATOM 1453 C C . ALA B 2 36 ? 134.799 223.499 92.955 1.00 75.43 36 ALA A C 1
ATOM 1454 O O . ALA B 2 36 ? 134.885 224.391 93.805 1.00 75.43 36 ALA A O 1
ATOM 1456 N N . GLY B 2 37 ? 135.703 223.321 91.995 1.00 74.38 37 GLY A N 1
ATOM 1457 C CA . GLY B 2 37 ? 136.823 224.229 91.847 1.00 74.38 37 GLY A CA 1
ATOM 1458 C C . GLY B 2 37 ? 137.842 224.162 92.959 1.00 74.38 37 GLY A C 1
ATOM 1459 O O . GLY B 2 37 ? 138.417 225.192 93.324 1.00 74.38 37 GLY A O 1
ATOM 1460 N N . ARG B 2 38 ? 138.085 222.977 93.512 1.00 71.59 38 ARG A N 1
ATOM 1461 C CA . ARG B 2 38 ? 139.046 222.837 94.590 1.00 71.59 38 ARG A CA 1
ATOM 1462 C C . ARG B 2 38 ? 139.893 221.596 94.348 1.00 71.59 38 ARG A C 1
ATOM 1463 O O . ARG B 2 38 ? 139.373 220.572 93.890 1.00 71.59 38 ARG A O 1
ATOM 1471 N N . PRO B 2 39 ? 141.196 221.653 94.638 1.00 65.72 39 PRO A N 1
ATOM 1472 C CA . PRO B 2 39 ? 142.076 220.530 94.284 1.00 65.72 39 PRO A CA 1
ATOM 1473 C C . PRO B 2 39 ? 141.740 219.243 95.019 1.00 65.72 39 PRO A C 1
ATOM 1474 O O . PRO B 2 39 ? 141.915 219.144 96.238 1.00 65.72 39 PRO A O 1
ATOM 1478 N N . VAL B 2 40 ? 141.254 218.250 94.276 1.00 61.89 40 VAL A N 1
ATOM 1479 C CA . VAL B 2 40 ? 141.005 216.917 94.824 1.00 61.89 40 VAL A CA 1
ATOM 1480 C C . VAL B 2 40 ? 142.297 216.137 94.599 1.00 61.89 40 VAL A C 1
ATOM 1481 O O . VAL B 2 40 ? 142.537 215.572 93.532 1.00 61.89 40 VAL A O 1
ATOM 1485 N N . TRP B 2 41 ? 143.133 216.139 95.641 1.00 69.00 41 TRP A N 1
ATOM 1486 C CA . TRP B 2 41 ? 144.518 215.608 95.557 1.00 69.00 41 TRP A CA 1
ATOM 1487 C C . TRP B 2 41 ? 144.482 214.098 95.315 1.00 69.00 41 TRP A C 1
ATOM 1488 O O . TRP B 2 41 ? 143.384 213.509 95.375 1.00 69.00 41 TRP A O 1
ATOM 1499 N N . GLY B 2 42 ? 145.651 213.485 95.128 1.00 73.91 42 GLY A N 1
ATOM 1500 C CA . GLY B 2 42 ? 145.710 212.044 94.820 1.00 73.91 42 GLY A CA 1
ATOM 1501 C C . GLY B 2 42 ? 145.328 211.206 96.025 1.00 73.91 42 GLY A C 1
ATOM 1502 O O . GLY B 2 42 ? 145.213 211.771 97.131 1.00 73.91 42 GLY A O 1
ATOM 1503 N N . PRO B 2 43 ? 145.120 209.880 95.873 1.00 81.31 43 PRO A N 1
ATOM 1504 C CA . PRO B 2 43 ? 144.665 209.034 96.981 1.00 81.31 43 PRO A CA 1
ATOM 1505 C C . PRO B 2 43 ? 145.699 209.145 98.108 1.00 81.31 43 PRO A C 1
ATOM 1506 O O . PRO B 2 43 ? 145.336 208.827 99.227 1.00 81.31 43 PRO A O 1
ATOM 1510 N N . ARG B 2 44 ? 146.938 209.531 97.780 1.00 82.81 44 ARG A N 1
ATOM 1511 C CA . ARG B 2 44 ? 148.022 209.728 98.784 1.00 82.81 44 ARG A CA 1
ATOM 1512 C C . ARG B 2 44 ? 148.795 208.424 98.969 1.00 82.81 44 ARG A C 1
ATOM 1513 O O . ARG B 2 44 ? 148.413 207.420 98.333 1.00 82.81 44 ARG A O 1
ATOM 1521 N N . ASP B 2 45 ? 149.833 208.444 99.808 1.00 77.59 45 ASP A N 1
ATOM 1522 C CA . ASP B 2 45 ? 150.699 207.245 99.948 1.00 77.59 45 ASP A CA 1
ATOM 1523 C C . ASP B 2 45 ? 151.288 206.938 98.569 1.00 77.59 45 ASP A C 1
ATOM 1524 O O . ASP B 2 45 ? 152.129 206.020 98.480 1.00 77.59 45 ASP A O 1
ATOM 1529 N N . THR B 2 46 ? 150.866 207.684 97.538 1.00 75.26 46 THR A N 1
ATOM 1530 C CA . THR B 2 46 ? 151.469 207.493 96.224 1.00 75.26 46 THR A CA 1
ATOM 1531 C C . THR B 2 46 ? 152.969 207.752 96.210 1.00 75.26 46 THR A C 1
ATOM 1532 O O . THR B 2 46 ? 153.612 207.485 95.191 1.00 75.26 46 THR A O 1
ATOM 1536 N N . VAL B 2 47 ? 153.537 208.266 97.298 1.00 67.49 47 VAL A N 1
ATOM 1537 C CA . VAL B 2 47 ? 154.979 208.428 97.408 1.00 67.49 47 VAL A CA 1
ATOM 1538 C C . VAL B 2 47 ? 155.589 207.483 98.436 1.00 67.49 47 VAL A C 1
ATOM 1539 O O . VAL B 2 47 ? 156.773 207.136 98.306 1.00 67.49 47 VAL A O 1
ATOM 1543 N N . SER B 2 48 ? 154.826 207.042 99.438 1.00 62.74 48 SER A N 1
ATOM 1544 C CA . SER B 2 48 ? 155.361 206.090 100.403 1.00 62.74 48 SER A CA 1
ATOM 1545 C C . SER B 2 48 ? 155.578 204.723 99.770 1.00 62.74 48 SER A C 1
ATOM 1546 O O . SER B 2 48 ? 156.635 204.110 99.958 1.00 62.74 48 SER A O 1
ATOM 1549 N N . LEU B 2 49 ? 154.598 204.237 99.007 1.00 48.33 49 LEU A N 1
ATOM 1550 C CA . LEU B 2 49 ? 154.723 202.943 98.352 1.00 48.33 49 LEU A CA 1
ATOM 1551 C C . LEU B 2 49 ? 155.746 202.950 97.225 1.00 48.33 49 LEU A C 1
ATOM 1552 O O . LEU B 2 49 ? 156.286 201.891 96.893 1.00 48.33 49 LEU A O 1
ATOM 1557 N N . MET B 2 50 ? 156.022 204.111 96.627 1.00 50.44 50 MET A N 1
ATOM 1558 C CA . MET B 2 50 ? 157.048 204.180 95.594 1.00 50.44 50 MET A CA 1
ATOM 1559 C C . MET B 2 50 ? 158.443 203.935 96.149 1.00 50.44 50 MET A C 1
ATOM 1560 O O . MET B 2 50 ? 159.323 203.498 95.401 1.00 50.44 50 MET A O 1
ATOM 1565 N N . ARG B 2 51 ? 158.669 204.207 97.433 1.00 46.07 51 ARG A N 1
ATOM 1566 C CA . ARG B 2 51 ? 159.982 203.993 98.025 1.00 46.07 51 ARG A CA 1
ATOM 1567 C C . ARG B 2 51 ? 160.162 202.582 98.563 1.00 46.07 51 ARG A C 1
ATOM 1568 O O . ARG B 2 51 ? 161.274 202.047 98.512 1.00 46.07 51 ARG A O 1
ATOM 1576 N N . THR B 2 52 ? 159.098 201.966 99.073 1.00 36.16 52 THR A N 1
ATOM 1577 C CA . THR B 2 52 ? 159.170 200.621 99.625 1.00 36.16 52 THR A CA 1
ATOM 1578 C C . THR B 2 52 ? 158.505 199.586 98.729 1.00 36.16 52 THR A C 1
ATOM 1579 O O . THR B 2 52 ? 158.330 198.438 99.149 1.00 36.16 52 THR A O 1
ATOM 1583 N N . GLY B 2 53 ? 158.126 199.960 97.511 1.00 30.23 53 GLY A N 1
ATOM 1584 C CA . GLY B 2 53 ? 157.548 199.008 96.586 1.00 30.23 53 GLY A CA 1
ATOM 1585 C C . GLY B 2 53 ? 158.265 198.981 95.254 1.00 30.23 53 GLY A C 1
ATOM 1586 O O . GLY B 2 53 ? 158.165 198.004 94.508 1.00 30.23 53 GLY A O 1
ATOM 1587 N N . PHE B 2 54 ? 158.995 200.049 94.943 1.00 30.19 54 PHE A N 1
ATOM 1588 C CA . PHE B 2 54 ? 159.803 200.110 93.734 1.00 30.19 54 PHE A CA 1
ATOM 1589 C C . PHE B 2 54 ? 161.290 200.174 94.056 1.00 30.19 54 PHE A C 1
ATOM 1590 O O . PHE B 2 54 ? 162.063 199.337 93.587 1.00 30.19 54 PHE A O 1
ATOM 1598 N N . ALA B 2 55 ? 161.713 201.145 94.856 1.00 31.07 55 ALA A N 1
ATOM 1599 C CA . ALA B 2 55 ? 163.096 201.212 95.301 1.00 31.07 55 ALA A CA 1
ATOM 1600 C C . ALA B 2 55 ? 163.352 200.369 96.540 1.00 31.07 55 ALA A C 1
ATOM 1601 O O . ALA B 2 55 ? 164.430 200.477 97.133 1.00 31.07 55 ALA A O 1
ATOM 1603 N N . GLY B 2 56 ? 162.392 199.543 96.947 1.00 28.86 56 GLY A N 1
ATOM 1604 C CA . GLY B 2 56 ? 162.534 198.772 98.165 1.00 28.86 56 GLY A CA 1
ATOM 1605 C C . GLY B 2 56 ? 162.820 197.301 97.956 1.00 28.86 56 GLY A C 1
ATOM 1606 O O . GLY B 2 56 ? 163.651 196.724 98.663 1.00 28.86 56 GLY A O 1
ATOM 1607 N N . ASN B 2 57 ? 162.150 196.681 96.991 1.00 23.97 57 ASN A N 1
ATOM 1608 C CA . ASN B 2 57 ? 162.303 195.253 96.774 1.00 23.97 57 ASN A CA 1
ATOM 1609 C C . ASN B 2 57 ? 162.537 194.959 95.302 1.00 23.97 57 ASN A C 1
ATOM 1610 O O . ASN B 2 57 ? 162.079 195.706 94.433 1.00 23.97 57 ASN A O 1
ATOM 1615 N N . PRO B 2 58 ? 163.249 193.873 94.995 1.00 22.37 58 PRO A N 1
ATOM 1616 C CA . PRO B 2 58 ? 163.554 193.571 93.590 1.00 22.37 58 PRO A CA 1
ATOM 1617 C C . PRO B 2 58 ? 162.353 193.122 92.781 1.00 22.37 58 PRO A C 1
ATOM 1618 O O . PRO B 2 58 ? 162.327 193.364 91.569 1.00 22.37 58 PRO A O 1
ATOM 1622 N N . VAL B 2 59 ? 161.362 192.479 93.397 1.00 20.65 59 VAL A N 1
ATOM 1623 C CA . VAL B 2 59 ? 160.238 191.954 92.629 1.00 20.65 59 VAL A CA 1
ATOM 1624 C C . VAL B 2 59 ? 159.385 193.094 92.089 1.00 20.65 59 VAL A C 1
ATOM 1625 O O . VAL B 2 59 ? 159.005 193.103 90.912 1.00 20.65 59 VAL A O 1
ATOM 1629 N N . GLY B 2 60 ? 159.071 194.073 92.939 1.00 22.97 60 GLY A N 1
ATOM 1630 C CA . GLY B 2 60 ? 158.335 195.233 92.471 1.00 22.97 60 GLY A CA 1
ATOM 1631 C C . GLY B 2 60 ? 159.165 196.138 91.587 1.00 22.97 60 GLY A C 1
ATOM 1632 O O . GLY B 2 60 ? 158.626 196.820 90.711 1.00 22.97 60 GLY A O 1
ATOM 1633 N N . PHE B 2 61 ? 160.480 196.163 91.801 1.00 22.08 61 PHE A N 1
ATOM 1634 C CA . PHE B 2 61 ? 161.358 196.944 90.938 1.00 22.08 61 PHE A CA 1
ATOM 1635 C C . PHE B 2 61 ? 161.455 196.318 89.555 1.00 22.08 61 PHE A C 1
ATOM 1636 O O . PHE B 2 61 ? 161.283 196.999 88.539 1.00 22.08 61 PHE A O 1
ATOM 1644 N N . ARG B 2 62 ? 161.732 195.014 89.500 1.00 22.75 62 ARG A N 1
ATOM 1645 C CA . ARG B 2 62 ? 161.901 194.348 88.216 1.00 22.75 62 ARG A CA 1
ATOM 1646 C C . ARG B 2 62 ? 160.590 194.255 87.450 1.00 22.75 62 ARG A C 1
ATOM 1647 O O . ARG B 2 62 ? 160.599 194.241 86.216 1.00 22.75 62 ARG A O 1
ATOM 1655 N N . SER B 2 63 ? 159.459 194.195 88.154 1.00 24.02 63 SER A N 1
ATOM 1656 C CA . SER B 2 63 ? 158.176 194.069 87.473 1.00 24.02 63 SER A CA 1
ATOM 1657 C C . SER B 2 63 ? 157.843 195.333 86.693 1.00 24.02 63 SER A C 1
ATOM 1658 O O . SER B 2 63 ? 157.492 195.270 85.510 1.00 24.02 63 SER A O 1
ATOM 1661 N N . VAL B 2 64 ? 157.948 196.494 87.341 1.00 24.49 64 VAL A N 1
ATOM 1662 C CA . VAL B 2 64 ? 157.684 197.752 86.651 1.00 24.49 64 VAL A CA 1
ATOM 1663 C C . VAL B 2 64 ? 158.723 197.992 85.567 1.00 24.49 64 VAL A C 1
ATOM 1664 O O . VAL B 2 64 ? 158.394 198.411 84.451 1.00 24.49 64 VAL A O 1
ATOM 1668 N N . LYS B 2 65 ? 159.994 197.740 85.880 1.00 25.69 65 LYS A N 1
ATOM 1669 C CA . LYS B 2 65 ? 161.055 197.951 84.903 1.00 25.69 65 LYS A CA 1
ATOM 1670 C C . LYS B 2 65 ? 160.871 197.055 83.685 1.00 25.69 65 LYS A C 1
ATOM 1671 O O . LYS B 2 65 ? 161.174 197.460 82.558 1.00 25.69 65 LYS A O 1
ATOM 1677 N N . LEU B 2 66 ? 160.372 195.835 83.889 1.00 26.65 66 LEU A N 1
ATOM 1678 C CA . LEU B 2 66 ? 160.154 194.931 82.764 1.00 26.65 66 LEU A CA 1
ATOM 1679 C C . LEU B 2 66 ? 159.015 195.423 81.880 1.00 26.65 66 LEU A C 1
ATOM 1680 O O . LEU B 2 66 ? 159.111 195.393 80.649 1.00 26.65 66 LEU A O 1
ATOM 1685 N N . ILE B 2 67 ? 157.922 195.879 82.494 1.00 28.49 67 ILE A N 1
ATOM 1686 C CA . ILE B 2 67 ? 156.770 196.334 81.722 1.00 28.49 67 ILE A CA 1
ATOM 1687 C C . ILE B 2 67 ? 157.067 197.665 81.046 1.00 28.49 67 ILE A C 1
ATOM 1688 O O . ILE B 2 67 ? 156.674 197.894 79.896 1.00 28.49 67 ILE A O 1
ATOM 1693 N N . ALA B 2 68 ? 157.766 198.563 81.744 1.00 32.19 68 ALA A N 1
ATOM 1694 C CA . ALA B 2 68 ? 157.970 199.908 81.217 1.00 32.19 68 ALA A CA 1
ATOM 1695 C C . ALA B 2 68 ? 158.921 199.919 80.029 1.00 32.19 68 ALA A C 1
ATOM 1696 O O . ALA B 2 68 ? 158.681 200.643 79.057 1.00 32.19 68 ALA A O 1
ATOM 1698 N N . GLU B 2 69 ? 159.997 199.134 80.076 1.00 35.08 69 GLU A N 1
ATOM 1699 C CA . GLU B 2 69 ? 160.923 199.112 78.951 1.00 35.08 69 GLU A CA 1
ATOM 1700 C C . GLU B 2 69 ? 160.401 198.292 77.783 1.00 35.08 69 GLU A C 1
ATOM 1701 O O . GLU B 2 69 ? 160.813 198.532 76.644 1.00 35.08 69 GLU A O 1
ATOM 1707 N N . ALA B 2 70 ? 159.505 197.340 78.035 1.00 34.79 70 ALA A N 1
ATOM 1708 C CA . ALA B 2 70 ? 158.905 196.589 76.940 1.00 34.79 70 ALA A CA 1
ATOM 1709 C C . ALA B 2 70 ? 157.836 197.409 76.233 1.00 34.79 70 ALA A C 1
ATOM 1710 O O . ALA B 2 70 ? 157.694 197.326 75.010 1.00 34.79 70 ALA A O 1
ATOM 1712 N N . THR B 2 71 ? 157.080 198.207 76.989 1.00 35.17 71 THR A N 1
ATOM 1713 C CA . THR B 2 71 ? 156.072 199.067 76.382 1.00 35.17 71 THR A CA 1
ATOM 1714 C C . THR B 2 71 ? 156.707 200.187 75.569 1.00 35.17 71 THR A C 1
ATOM 1715 O O . THR B 2 71 ? 156.175 200.572 74.523 1.00 35.17 71 THR A O 1
ATOM 1719 N N . ALA B 2 72 ? 157.844 200.713 76.025 1.00 39.12 72 ALA A N 1
ATOM 1720 C CA . ALA B 2 72 ? 158.521 201.771 75.289 1.00 39.12 72 ALA A CA 1
ATOM 1721 C C . ALA B 2 72 ? 159.226 201.256 74.043 1.00 39.12 72 ALA A C 1
ATOM 1722 O O . ALA B 2 72 ? 159.574 202.056 73.169 1.00 39.12 72 ALA A O 1
ATOM 1724 N N . ALA B 2 73 ? 159.447 199.947 73.940 1.00 40.90 73 ALA A N 1
ATOM 1725 C CA . ALA B 2 73 ? 160.189 199.376 72.825 1.00 40.90 73 ALA A CA 1
ATOM 1726 C C . ALA B 2 73 ? 159.305 198.971 71.655 1.00 40.90 73 ALA A C 1
ATOM 1727 O O . ALA B 2 73 ? 159.835 198.584 70.608 1.00 40.90 73 ALA A O 1
ATOM 1729 N N . VAL B 2 74 ? 157.987 199.046 71.799 1.00 43.55 74 VAL A N 1
ATOM 1730 C CA . VAL B 2 74 ? 157.070 198.641 70.736 1.00 43.55 74 VAL A CA 1
ATOM 1731 C C . VAL B 2 74 ? 156.878 199.796 69.761 1.00 43.55 74 VAL A C 1
ATOM 1732 O O . VAL B 2 74 ? 156.517 200.906 70.178 1.00 43.55 74 VAL A O 1
ATOM 1736 N N . PRO B 2 75 ? 157.110 199.588 68.467 1.00 51.14 75 PRO A N 1
ATOM 1737 C CA . PRO B 2 75 ? 156.911 200.671 67.498 1.00 51.14 75 PRO A CA 1
ATOM 1738 C C . PRO B 2 75 ? 155.445 201.052 67.371 1.00 51.14 75 PRO A C 1
ATOM 1739 O O . PRO B 2 75 ? 154.544 200.222 67.511 1.00 51.14 75 PRO A O 1
ATOM 1743 N N . LEU B 2 76 ? 155.217 202.333 67.097 1.00 55.14 76 LEU A N 1
ATOM 1744 C CA . LEU B 2 76 ? 153.880 202.884 66.931 1.00 55.14 76 LEU A CA 1
ATOM 1745 C C . LEU B 2 76 ? 153.709 203.384 65.504 1.00 55.14 76 LEU A C 1
ATOM 1746 O O . LEU B 2 76 ? 154.617 204.004 64.941 1.00 55.14 76 LEU A O 1
ATOM 1751 N N . ILE B 2 77 ? 152.542 203.116 64.925 1.00 65.21 77 ILE A N 1
ATOM 1752 C CA . ILE B 2 77 ? 152.254 203.458 63.539 1.00 65.21 77 ILE A CA 1
ATOM 1753 C C . ILE B 2 77 ? 151.289 204.633 63.498 1.00 65.21 77 ILE A C 1
ATOM 1754 O O . ILE B 2 77 ? 150.536 204.884 64.446 1.00 65.21 77 ILE A O 1
ATOM 1759 N N . CYS B 2 78 ? 151.326 205.373 62.388 1.00 76.66 78 CYS A N 1
ATOM 1760 C CA . CYS B 2 78 ? 150.564 206.645 62.286 1.00 76.66 78 CYS A CA 1
ATOM 1761 C C . CYS B 2 78 ? 149.628 206.588 61.076 1.00 76.66 78 CYS A C 1
ATOM 1762 O O . CYS B 2 78 ? 149.903 207.290 60.087 1.00 76.66 78 CYS A O 1
ATOM 1765 N N . GLN B 2 79 ? 148.561 205.789 61.160 1.00 77.42 79 GLN A N 1
ATOM 1766 C CA . GLN B 2 79 ? 147.565 205.717 60.057 1.00 77.42 79 GLN A CA 1
ATOM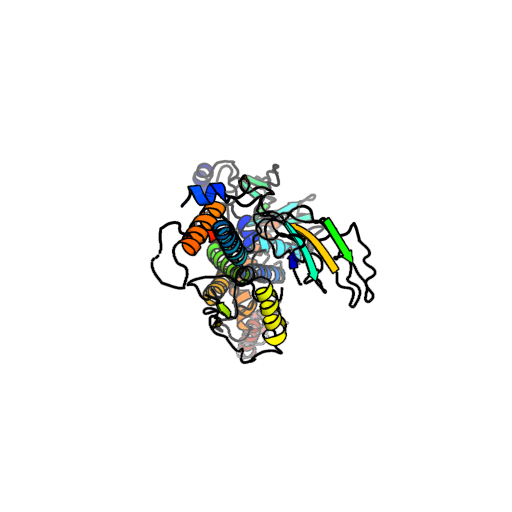 1767 C C . GLN B 2 79 ? 147.023 207.124 59.783 1.00 77.42 79 GLN A C 1
ATOM 1768 O O . GLN B 2 79 ? 146.573 207.758 60.756 1.00 77.42 79 GLN A O 1
ATOM 1774 N N . VAL B 2 90 ? 153.200 213.990 64.871 1.00 62.14 90 VAL A N 1
ATOM 1775 C CA . VAL B 2 90 ? 153.308 213.233 66.153 1.00 62.14 90 VAL A CA 1
ATOM 1776 C C . VAL B 2 90 ? 154.635 212.464 66.178 1.00 62.14 90 VAL A C 1
ATOM 1777 O O . VAL B 2 90 ? 155.299 212.505 67.226 1.00 62.14 90 VAL A O 1
ATOM 1781 N N . LEU B 2 91 ? 155.037 211.851 65.059 1.00 64.30 91 LEU A N 1
ATOM 1782 C CA . LEU B 2 91 ? 156.275 211.020 65.030 1.00 64.30 91 LEU A CA 1
ATOM 1783 C C . LEU B 2 91 ? 157.503 211.851 65.419 1.00 64.30 91 LEU A C 1
ATOM 1784 O O . LEU B 2 91 ? 158.085 211.567 66.484 1.00 64.30 91 LEU A O 1
ATOM 1789 N N . ASP B 2 92 ? 157.903 212.804 64.570 1.00 66.40 92 ASP A N 1
ATOM 1790 C CA . ASP B 2 92 ? 159.060 213.644 64.858 1.00 66.40 92 ASP A CA 1
ATOM 1791 C C . ASP B 2 92 ? 159.036 214.136 66.298 1.00 66.40 92 ASP A C 1
ATOM 1792 O O . ASP B 2 92 ? 160.077 214.191 66.962 1.00 66.40 92 ASP A O 1
ATOM 1797 N N . LEU B 2 93 ? 157.852 214.492 66.801 1.00 61.45 93 LEU A N 1
ATOM 1798 C CA . LEU B 2 93 ? 157.737 214.902 68.195 1.00 61.45 93 LEU A CA 1
ATOM 1799 C C . LEU B 2 93 ? 157.956 213.726 69.139 1.00 61.45 93 LEU A C 1
ATOM 1800 O O . LEU B 2 93 ? 158.705 213.841 70.115 1.00 61.45 93 LEU A O 1
ATOM 1805 N N . LEU B 2 94 ? 157.307 212.591 68.871 1.00 60.05 94 LEU A N 1
ATOM 1806 C CA . LEU B 2 94 ? 157.426 211.452 69.774 1.00 60.05 94 LEU A CA 1
ATOM 1807 C C . LEU B 2 94 ? 158.848 210.914 69.826 1.00 60.05 94 LEU A C 1
ATOM 1808 O O . LEU B 2 94 ? 159.320 210.531 70.902 1.00 60.05 94 LEU A O 1
ATOM 1813 N N . ARG B 2 95 ? 159.550 210.887 68.690 1.00 63.36 95 ARG A N 1
ATOM 1814 C CA . ARG B 2 95 ? 160.913 210.368 68.673 1.00 63.36 95 ARG A CA 1
ATOM 1815 C C . ARG B 2 95 ? 161.878 211.250 69.450 1.00 63.36 95 ARG A C 1
ATOM 1816 O O . ARG B 2 95 ? 162.873 210.745 69.981 1.00 63.36 95 ARG A O 1
ATOM 1824 N N . ARG B 2 96 ? 161.607 212.548 69.530 1.00 57.41 96 ARG A N 1
ATOM 1825 C CA . ARG B 2 96 ? 162.481 213.502 70.211 1.00 57.41 96 ARG A CA 1
ATOM 1826 C C . ARG B 2 96 ? 161.590 214.409 71.041 1.00 57.41 96 ARG A C 1
ATOM 1827 O O . ARG B 2 96 ? 161.299 215.549 70.659 1.00 57.41 96 ARG A O 1
ATOM 1835 N N . PRO B 2 97 ? 161.110 213.920 72.185 1.00 55.79 97 PRO A N 1
ATOM 1836 C CA . PRO B 2 97 ? 160.091 214.657 72.942 1.00 55.79 97 PRO A CA 1
ATOM 1837 C C . PRO B 2 97 ? 160.576 216.006 73.437 1.00 55.79 97 PRO A C 1
ATOM 1838 O O . PRO B 2 97 ? 160.002 217.040 73.088 1.00 55.79 97 PRO A O 1
ATOM 1842 N N . ASN B 2 98 ? 161.640 216.010 74.235 1.00 56.73 98 ASN A N 1
ATOM 1843 C CA . ASN B 2 98 ? 162.182 217.237 74.796 1.00 56.73 98 ASN A CA 1
ATOM 1844 C C . ASN B 2 98 ? 163.700 217.199 74.692 1.00 56.73 98 ASN A C 1
ATOM 1845 O O . ASN B 2 98 ? 164.289 216.217 74.230 1.00 56.73 98 ASN A O 1
ATOM 1850 N N . ALA B 2 99 ? 164.338 218.289 75.125 1.00 59.22 99 ALA A N 1
ATOM 1851 C CA . ALA B 2 99 ? 165.791 218.380 75.056 1.00 59.22 99 ALA A CA 1
ATOM 1852 C C . ALA B 2 99 ? 166.480 217.321 75.904 1.00 59.22 99 ALA A C 1
ATOM 1853 O O . ALA B 2 99 ? 167.657 217.028 75.671 1.00 59.22 99 ALA A O 1
ATOM 1855 N N . GLY B 2 100 ? 165.774 216.730 76.863 1.00 57.74 100 GLY A N 1
ATOM 1856 C CA . GLY B 2 100 ? 166.357 215.717 77.717 1.00 57.74 100 GLY A CA 1
ATOM 1857 C C . GLY B 2 100 ? 166.037 214.310 77.260 1.00 57.74 100 GLY A C 1
ATOM 1858 O O . GLY B 2 100 ? 166.662 213.798 76.327 1.00 57.74 100 GLY A O 1
ATOM 1859 N N . GLN B 2 101 ? 165.072 213.676 77.921 1.00 53.86 101 GLN A N 1
ATOM 1860 C CA . GLN B 2 101 ? 164.716 212.298 77.611 1.00 53.86 101 GLN A CA 1
ATOM 1861 C C . GLN B 2 101 ? 164.260 212.154 76.164 1.00 53.86 101 GLN A C 1
ATOM 1862 O O . GLN B 2 101 ? 163.736 213.089 75.556 1.00 53.86 101 GLN A O 1
ATOM 1868 N N . GLY B 2 102 ? 164.472 210.960 75.610 1.00 49.53 102 GLY A N 1
ATOM 1869 C CA . GLY B 2 102 ? 164.077 210.654 74.254 1.00 49.53 102 GLY A CA 1
ATOM 1870 C C . GLY B 2 102 ? 162.795 209.844 74.200 1.00 49.53 102 GLY A C 1
ATOM 1871 O O . GLY B 2 102 ? 162.051 209.731 75.175 1.00 49.53 102 GLY A O 1
ATOM 1872 N N . ARG B 2 103 ? 162.539 209.271 73.021 1.00 49.17 103 ARG A N 1
ATOM 1873 C CA . ARG B 2 103 ? 161.321 208.488 72.834 1.00 49.17 103 ARG A CA 1
ATOM 1874 C C . ARG B 2 103 ? 161.284 207.294 73.778 1.00 49.17 103 ARG A C 1
ATOM 1875 O O . ARG B 2 103 ? 160.222 206.942 74.305 1.00 49.17 103 ARG A O 1
ATOM 1883 N N . ALA B 2 104 ? 162.431 206.653 73.998 1.00 44.87 104 ALA A N 1
ATOM 1884 C CA . ALA B 2 104 ? 162.475 205.511 74.904 1.00 44.87 104 ALA A CA 1
ATOM 1885 C C . ALA B 2 104 ? 162.263 205.947 76.347 1.00 44.87 104 ALA A C 1
ATOM 1886 O O . ALA B 2 104 ? 161.445 205.366 77.068 1.00 44.87 104 ALA A O 1
ATOM 1888 N N . GLU B 2 105 ? 162.994 206.973 76.787 1.00 47.14 105 GLU A N 1
ATOM 1889 C CA . GLU B 2 105 ? 162.887 207.410 78.174 1.00 47.14 105 GLU A CA 1
ATOM 1890 C C . GLU B 2 105 ? 161.559 208.100 78.458 1.00 47.14 105 GLU A C 1
ATOM 1891 O O . GLU B 2 105 ? 161.081 208.061 79.597 1.00 47.14 105 GLU A O 1
ATOM 1897 N N . LEU B 2 106 ? 160.954 208.742 77.455 1.00 45.65 106 LEU A N 1
ATOM 1898 C CA . LEU B 2 106 ? 159.663 209.388 77.674 1.00 45.65 106 LEU A CA 1
ATOM 1899 C C . LEU B 2 106 ? 158.600 208.365 78.044 1.00 45.65 106 LEU A C 1
ATOM 1900 O O . LEU B 2 106 ? 157.884 208.525 79.039 1.00 45.65 106 LEU A O 1
ATOM 1905 N N . PHE B 2 107 ? 158.481 207.302 77.246 1.00 41.83 107 PHE A N 1
ATOM 1906 C CA . PHE B 2 107 ? 157.463 206.293 77.508 1.00 41.83 107 PHE A CA 1
ATOM 1907 C C . PHE B 2 107 ? 157.765 205.507 78.777 1.00 41.83 107 PHE A C 1
ATOM 1908 O O . PHE B 2 107 ? 156.842 205.174 79.527 1.00 41.83 107 PHE A O 1
ATOM 1916 N N . GLU B 2 108 ? 159.039 205.205 79.037 1.00 41.75 108 GLU A N 1
ATOM 1917 C CA . GLU B 2 108 ? 159.397 204.533 80.282 1.00 41.75 108 GLU A CA 1
ATOM 1918 C C . GLU B 2 108 ? 159.006 205.377 81.486 1.00 41.75 108 GLU A C 1
ATOM 1919 O O . GLU B 2 108 ? 158.336 204.896 82.406 1.00 41.75 108 GLU A O 1
ATOM 1925 N N . ALA B 2 109 ? 159.419 206.645 81.495 1.00 39.51 109 ALA A N 1
ATOM 1926 C CA . ALA B 2 109 ? 159.042 207.538 82.581 1.00 39.51 109 ALA A CA 1
ATOM 1927 C C . ALA B 2 109 ? 157.543 207.794 82.619 1.00 39.51 109 ALA A C 1
ATOM 1928 O O . ALA B 2 109 ? 157.017 208.162 83.673 1.00 39.51 109 ALA A O 1
ATOM 1930 N N . LEU B 2 110 ? 156.844 207.605 81.500 1.00 36.39 110 LEU A N 1
ATOM 1931 C CA . LEU B 2 110 ? 155.395 207.757 81.494 1.00 36.39 110 LEU A CA 1
ATOM 1932 C C . LEU B 2 110 ? 154.706 206.498 82.004 1.00 36.39 110 LEU A C 1
ATOM 1933 O O . LEU B 2 110 ? 153.889 206.561 82.928 1.00 36.39 110 LEU A O 1
ATOM 1938 N N . ILE B 2 111 ? 155.022 205.346 81.408 1.00 32.98 111 ILE A N 1
ATOM 1939 C CA . ILE B 2 111 ? 154.457 204.090 81.888 1.00 32.98 111 ILE A CA 1
ATOM 1940 C C . ILE B 2 111 ? 154.897 203.820 83.318 1.00 32.98 111 ILE A C 1
ATOM 1941 O O . ILE B 2 111 ? 154.142 203.243 84.110 1.00 32.98 111 ILE A O 1
ATOM 1946 N N . GLY B 2 112 ? 156.112 204.236 83.681 1.00 33.20 112 GLY A N 1
ATOM 1947 C CA . GLY B 2 112 ? 156.572 204.085 85.048 1.00 33.20 112 GLY A CA 1
ATOM 1948 C C . GLY B 2 112 ? 155.722 204.807 86.070 1.00 33.20 112 GLY A C 1
ATOM 1949 O O . GLY B 2 112 ? 155.783 204.473 87.257 1.00 33.20 112 GLY A O 1
ATOM 1950 N N . GLN B 2 113 ? 154.939 205.795 85.642 1.00 33.69 113 GLN A N 1
ATOM 1951 C CA . GLN B 2 113 ? 153.998 206.456 86.536 1.00 33.69 113 GLN A CA 1
ATOM 1952 C C . GLN B 2 113 ? 152.625 205.801 86.496 1.00 33.69 113 GLN A C 1
ATOM 1953 O O . GLN B 2 113 ? 151.971 205.667 87.535 1.00 33.69 113 GLN A O 1
ATOM 1959 N N . ILE B 2 114 ? 152.178 205.386 85.309 1.00 31.07 114 ILE A N 1
ATOM 1960 C CA . ILE B 2 114 ? 150.881 204.730 85.186 1.00 31.07 114 ILE A CA 1
ATOM 1961 C C . ILE B 2 114 ? 150.881 203.399 85.924 1.00 31.07 114 ILE A C 1
ATOM 1962 O O . ILE B 2 114 ? 149.824 202.900 86.325 1.00 31.07 114 ILE A O 1
ATOM 1967 N N . LEU B 2 115 ? 152.056 202.810 86.131 1.00 28.45 115 LEU A N 1
ATOM 1968 C CA . LEU B 2 115 ? 152.156 201.579 86.904 1.00 28.45 115 LEU A CA 1
ATOM 1969 C C . LEU B 2 115 ? 152.299 201.848 88.395 1.00 28.45 115 LEU A C 1
ATOM 1970 O O . LEU B 2 115 ? 151.691 201.147 89.211 1.00 28.45 115 LEU A O 1
ATOM 1975 N N . LEU B 2 116 ? 153.093 202.853 88.767 1.00 32.69 116 LEU A N 1
ATOM 1976 C CA . LEU B 2 116 ? 153.333 203.159 90.170 1.00 32.69 116 LEU A CA 1
ATOM 1977 C C . LEU B 2 116 ? 152.162 203.863 90.842 1.00 32.69 116 LEU A C 1
ATOM 1978 O O . LEU B 2 116 ? 151.974 203.698 92.052 1.00 32.69 116 LEU A O 1
ATOM 1983 N N . SER B 2 117 ? 151.374 204.637 90.099 1.00 35.28 117 SER A N 1
ATOM 1984 C CA . SER B 2 117 ? 150.277 205.379 90.706 1.00 35.28 117 SER A CA 1
ATOM 1985 C C . SER B 2 117 ? 148.971 205.317 89.934 1.00 35.28 117 SER A C 1
ATOM 1986 O O . SER B 2 117 ? 147.965 205.812 90.448 1.00 35.28 117 SER A O 1
ATOM 1989 N N . GLY B 2 118 ? 148.937 204.735 88.740 1.00 36.86 118 GLY A N 1
ATOM 1990 C CA . GLY B 2 118 ? 147.717 204.694 87.962 1.00 36.86 118 GLY A CA 1
ATOM 1991 C C . GLY B 2 118 ? 147.356 205.987 87.272 1.00 36.86 118 GLY A C 1
ATOM 1992 O O . GLY B 2 118 ? 146.273 206.076 86.685 1.00 36.86 118 GLY A O 1
ATOM 1993 N N . ASN B 2 119 ? 148.223 206.994 87.324 1.00 38.84 119 ASN A N 1
ATOM 1994 C CA . ASN B 2 119 ? 147.975 208.280 86.689 1.00 38.84 119 ASN A CA 1
ATOM 1995 C C . ASN B 2 119 ? 149.162 208.634 85.810 1.00 38.84 119 ASN A C 1
ATOM 1996 O O . ASN B 2 119 ? 150.313 208.506 86.236 1.00 38.84 119 ASN A O 1
ATOM 2001 N N . GLY B 2 120 ? 148.881 209.073 84.589 1.00 39.07 120 GLY A N 1
ATOM 2002 C CA . GLY B 2 120 ? 149.934 209.496 83.689 1.00 39.07 120 GLY A CA 1
ATOM 2003 C C . GLY B 2 120 ? 149.669 210.867 83.107 1.00 39.07 120 GLY A C 1
ATOM 2004 O O . GLY B 2 120 ? 148.682 211.064 82.393 1.00 39.07 120 GLY A O 1
ATOM 2005 N N . TYR B 2 121 ? 150.540 211.824 83.404 1.00 43.40 121 TYR A N 1
ATOM 2006 C CA . TYR B 2 121 ? 150.384 213.193 82.937 1.00 43.40 121 TYR A CA 1
ATOM 2007 C C . TYR B 2 121 ? 151.442 213.507 81.891 1.00 43.40 121 TYR A C 1
ATOM 2008 O O . TYR B 2 121 ? 152.600 213.104 82.026 1.00 43.40 121 TYR A O 1
ATOM 2017 N N . LEU B 2 122 ? 151.040 214.234 80.852 1.00 48.59 122 LEU A N 1
ATOM 2018 C CA . LEU B 2 122 ? 151.944 214.597 79.765 1.00 48.59 122 LEU A CA 1
ATOM 2019 C C . LEU B 2 122 ? 151.752 216.071 79.448 1.00 48.59 122 LEU A C 1
ATOM 2020 O O . LEU B 2 122 ? 150.795 216.443 78.763 1.00 48.59 122 LEU A O 1
ATOM 2025 N N . GLU B 2 123 ? 152.660 216.904 79.942 1.00 59.45 123 GLU A N 1
ATOM 2026 C CA . GLU B 2 123 ? 152.624 218.326 79.646 1.00 59.45 123 GLU A CA 1
ATOM 2027 C C . GLU B 2 123 ? 153.200 218.598 78.263 1.00 59.45 123 GLU A C 1
ATOM 2028 O O . GLU B 2 123 ? 154.160 217.957 77.831 1.00 59.45 123 GLU A O 1
ATOM 2034 N N . ALA B 2 124 ? 152.607 219.568 77.570 1.00 60.07 124 ALA A N 1
ATOM 2035 C CA . ALA B 2 124 ? 153.051 219.959 76.238 1.00 60.07 124 ALA A CA 1
ATOM 2036 C C . ALA B 2 124 ? 153.147 221.474 76.165 1.00 60.07 124 ALA A C 1
ATOM 2037 O O . ALA B 2 124 ? 152.157 222.173 76.407 1.00 60.07 124 ALA A O 1
ATOM 2039 N N . VAL B 2 125 ? 154.329 221.975 75.820 1.00 66.82 125 VAL A N 1
ATOM 2040 C CA . VAL B 2 125 ? 154.544 223.394 75.570 1.00 66.82 125 VAL A CA 1
ATOM 2041 C C . VAL B 2 125 ? 154.551 223.615 74.065 1.00 66.82 125 VAL A C 1
ATOM 2042 O O . VAL B 2 125 ? 155.029 222.767 73.300 1.00 66.82 125 VAL A O 1
ATOM 2046 N N . CYS B 2 126 ? 153.955 224.732 73.639 1.00 77.69 126 CYS A N 1
ATOM 2047 C CA . CYS B 2 126 ? 153.567 224.920 72.216 1.00 77.69 126 CYS A CA 1
ATOM 2048 C C . CYS B 2 126 ? 153.753 226.390 71.831 1.00 77.69 126 CYS A C 1
ATOM 2049 O O . CYS B 2 126 ? 152.743 227.117 71.755 1.00 77.69 126 CYS A O 1
ATOM 2052 N N . PRO B 2 127 ? 154.993 226.843 71.546 1.00 81.05 127 PRO A N 1
ATOM 2053 C CA . PRO B 2 127 ? 155.244 228.226 71.133 1.00 81.05 127 PRO A CA 1
ATOM 2054 C C . PRO B 2 127 ? 154.503 228.531 69.823 1.00 81.05 127 PRO A C 1
ATOM 2055 O O . PRO B 2 127 ? 153.991 229.627 69.688 1.00 81.05 127 PRO A O 1
ATOM 2059 N N . GLU B 2 128 ? 154.467 227.564 68.902 1.00 83.07 128 GLU A N 1
ATOM 2060 C CA . GLU B 2 128 ? 153.805 227.776 67.587 1.00 83.07 128 GLU A CA 1
ATOM 2061 C C . GLU B 2 128 ? 152.591 226.849 67.466 1.00 83.07 128 GLU A C 1
ATOM 2062 O O . GLU B 2 128 ? 152.592 225.783 68.115 1.00 83.07 128 GLU A O 1
ATOM 2068 N N . PRO B 2 129 ? 151.537 227.233 66.711 1.00 82.74 129 PRO A N 1
ATOM 2069 C CA . PRO B 2 129 ? 150.321 226.422 66.595 1.00 82.74 129 PRO A CA 1
ATOM 2070 C C . PRO B 2 129 ? 150.600 225.069 65.925 1.00 82.74 129 PRO A C 1
ATOM 2071 O O . PRO B 2 129 ? 151.410 225.026 65.016 1.00 82.74 129 PRO A O 1
ATOM 2075 N N . GLY B 2 130 ? 149.926 224.010 66.384 1.00 75.27 130 GLY A N 1
ATOM 2076 C CA . GLY B 2 130 ? 150.152 222.662 65.826 1.00 75.27 130 GLY A CA 1
ATOM 2077 C C . GLY B 2 130 ? 150.923 221.787 66.798 1.00 75.27 130 GLY A C 1
ATOM 2078 O O . GLY B 2 130 ? 151.018 222.170 67.981 1.00 75.27 130 GLY A O 1
ATOM 2079 N N . VAL B 2 131 ? 151.468 220.668 66.308 1.00 71.08 131 VAL A N 1
ATOM 2080 C CA . VAL B 2 131 ? 152.407 219.813 67.098 1.00 71.08 131 VAL A CA 1
ATOM 2081 C C . VAL B 2 131 ? 153.229 220.665 68.072 1.00 71.08 131 VAL A C 1
ATOM 2082 O O . VAL B 2 131 ? 154.115 221.414 67.612 1.00 71.08 131 VAL A O 1
ATOM 2086 N N . PRO B 2 132 ? 152.969 220.566 69.420 1.00 66.72 132 PRO A N 1
ATOM 2087 C CA . PRO B 2 132 ? 153.757 221.166 70.506 1.00 66.72 132 PRO A CA 1
ATOM 2088 C C . PRO B 2 132 ? 155.208 220.704 70.496 1.00 66.72 132 PRO A C 1
ATOM 2089 O O . PRO B 2 132 ? 155.523 219.575 70.115 1.00 66.72 132 PRO A O 1
ATOM 2093 N N . ARG B 2 133 ? 156.099 221.608 70.912 1.00 68.76 133 ARG A N 1
ATOM 2094 C CA . ARG B 2 133 ? 157.563 221.371 70.809 1.00 68.76 133 ARG A CA 1
ATOM 2095 C C . ARG B 2 133 ? 157.956 220.197 71.711 1.00 68.76 133 ARG A C 1
ATOM 2096 O O . ARG B 2 133 ? 158.617 219.268 71.209 1.00 68.76 133 ARG A O 1
ATOM 2104 N N . GLU B 2 134 ? 157.559 220.243 72.986 1.00 63.73 134 GLU A N 1
ATOM 2105 C CA . GLU B 2 134 ? 158.088 219.323 73.978 1.00 63.73 134 GLU A CA 1
ATOM 2106 C C . GLU B 2 134 ? 156.960 218.588 74.686 1.00 63.73 134 GLU A C 1
ATOM 2107 O O . GLU B 2 134 ? 155.852 219.107 74.834 1.00 63.73 134 GLU A O 1
ATOM 2113 N N . LEU B 2 135 ? 157.261 217.366 75.116 1.00 54.48 135 LEU A N 1
ATOM 2114 C CA . LEU B 2 135 ? 156.374 216.570 75.952 1.00 54.48 135 LEU A CA 1
ATOM 2115 C C . LEU B 2 135 ? 157.116 216.207 77.229 1.00 54.48 135 LEU A C 1
ATOM 2116 O O . LEU B 2 135 ? 158.227 215.673 77.171 1.00 54.48 135 LEU A O 1
ATOM 2121 N N . HIS B 2 136 ? 156.503 216.492 78.374 1.00 53.48 136 HIS A N 1
ATOM 2122 C CA . HIS B 2 136 ? 157.123 216.239 79.666 1.00 53.48 136 HIS A CA 1
ATOM 2123 C C . HIS B 2 136 ? 156.206 215.360 80.498 1.00 53.48 136 HIS A C 1
ATOM 2124 O O . HIS B 2 136 ? 154.990 215.572 80.520 1.00 53.48 136 HIS A O 1
ATOM 2131 N N . VAL B 2 137 ? 156.789 214.377 81.178 1.00 45.75 137 VAL A N 1
ATOM 2132 C CA . VAL B 2 137 ? 156.037 213.471 82.038 1.00 45.75 137 VAL A CA 1
ATOM 2133 C C . VAL B 2 137 ? 156.152 214.002 83.462 1.00 45.75 137 VAL A C 1
ATOM 2134 O O . VAL B 2 137 ? 157.143 213.763 84.152 1.00 45.75 137 VAL A O 1
ATOM 2138 N N . LEU B 2 138 ? 155.136 214.736 83.901 1.00 47.64 138 LEU A N 1
ATOM 2139 C CA . LEU B 2 138 ? 155.103 215.229 85.268 1.00 47.64 138 LEU A CA 1
ATOM 2140 C C . LEU B 2 138 ? 154.747 214.097 86.222 1.00 47.64 138 LEU A C 1
ATOM 2141 O O . LEU B 2 138 ? 153.762 213.382 86.011 1.00 47.64 138 LEU A O 1
ATOM 2146 N N . ARG B 2 139 ? 155.557 213.936 87.268 1.00 47.04 139 ARG A N 1
ATOM 2147 C CA . ARG B 2 139 ? 155.342 212.868 88.235 1.00 47.04 139 ARG A CA 1
ATOM 2148 C C . ARG B 2 139 ? 153.994 213.018 88.920 1.00 47.04 139 ARG A C 1
ATOM 2149 O O . ARG B 2 139 ? 153.606 214.109 89.338 1.00 47.04 139 ARG A O 1
ATOM 2157 N N . SER B 2 140 ? 153.287 211.897 89.039 1.00 45.30 140 SER A N 1
ATOM 2158 C CA . SER B 2 140 ? 151.876 211.907 89.391 1.00 45.30 140 SER A CA 1
ATOM 2159 C C . SER B 2 140 ? 151.618 212.193 90.864 1.00 45.30 140 SER A C 1
ATOM 2160 O O . SER B 2 140 ? 150.502 212.591 91.212 1.00 45.30 140 SER A O 1
ATOM 2163 N N . ASP B 2 141 ? 152.608 212.014 91.738 1.00 54.16 141 ASP A N 1
ATOM 2164 C CA . ASP B 2 141 ? 152.389 212.315 93.148 1.00 54.16 141 ASP A CA 1
ATOM 2165 C C . ASP B 2 141 ? 152.524 213.797 93.467 1.00 54.16 141 ASP A C 1
ATOM 2166 O O . ASP B 2 141 ? 152.199 214.206 94.587 1.00 54.16 141 ASP A O 1
ATOM 2171 N N . ARG B 2 142 ? 152.995 214.601 92.519 1.00 52.68 142 ARG A N 1
ATOM 2172 C CA . ARG B 2 142 ? 153.065 216.051 92.651 1.00 52.68 142 ARG A CA 1
ATOM 2173 C C . ARG B 2 142 ? 152.055 216.727 91.731 1.00 52.68 142 ARG A C 1
ATOM 2174 O O . ARG B 2 142 ? 152.331 217.768 91.134 1.00 52.68 142 ARG A O 1
ATOM 2182 N N . MET B 2 143 ? 150.871 216.134 91.605 1.00 52.15 143 MET A N 1
ATOM 2183 C CA . MET B 2 143 ? 149.852 216.652 90.704 1.00 52.15 143 MET A CA 1
ATOM 2184 C C . MET B 2 143 ? 148.479 216.330 91.268 1.00 52.15 143 MET A C 1
ATOM 2185 O O . MET B 2 143 ? 148.231 215.199 91.696 1.00 52.15 143 MET A O 1
ATOM 2190 N N . ALA B 2 144 ? 147.594 217.322 91.265 1.00 55.67 144 ALA A N 1
ATOM 2191 C CA . ALA B 2 144 ? 146.243 217.173 91.780 1.00 55.67 144 ALA A CA 1
ATOM 2192 C C . ALA B 2 144 ? 145.253 217.719 90.765 1.00 55.67 144 ALA A C 1
ATOM 2193 O O . ALA B 2 144 ? 145.579 218.607 89.973 1.00 55.67 144 ALA A O 1
ATOM 2195 N N . VAL B 2 145 ? 144.050 217.182 90.791 1.00 57.54 145 VAL A N 1
ATOM 2196 C CA . VAL B 2 145 ? 143.012 217.573 89.847 1.00 57.54 145 VAL A CA 1
ATOM 2197 C C . VAL B 2 145 ? 142.006 218.479 90.545 1.00 57.54 145 VAL A C 1
ATOM 2198 O O . VAL B 2 145 ? 141.667 218.290 91.718 1.00 57.54 145 VAL A O 1
ATOM 2202 N N . VAL B 2 146 ? 141.535 219.487 89.820 1.00 62.35 146 VAL A N 1
ATOM 2203 C CA . VAL B 2 146 ? 140.462 220.364 90.268 1.00 62.35 146 VAL A CA 1
ATOM 2204 C C . VAL B 2 146 ? 139.228 220.067 89.420 1.00 62.35 146 VAL A C 1
ATOM 2205 O O . VAL B 2 146 ? 139.239 220.295 88.208 1.00 62.35 146 VAL A O 1
ATOM 2209 N N . PRO B 2 147 ? 138.150 219.529 90.002 1.00 68.63 147 PRO A N 1
ATOM 2210 C CA . PRO B 2 147 ? 137.008 219.107 89.171 1.00 68.63 147 PRO A CA 1
ATOM 2211 C C . PRO B 2 147 ? 136.341 220.241 88.413 1.00 68.63 147 PRO A C 1
ATOM 2212 O O . PRO B 2 147 ? 135.816 220.020 87.315 1.00 68.63 147 PRO A O 1
ATOM 2216 N N . GLY B 2 148 ? 136.336 221.448 88.967 1.00 73.39 148 GLY A N 1
ATOM 2217 C CA . GLY B 2 148 ? 135.706 222.568 88.298 1.00 73.39 148 GLY A CA 1
ATOM 2218 C C . GLY B 2 148 ? 134.217 222.659 88.556 1.00 73.39 148 GLY A C 1
ATOM 2219 O O . GLY B 2 148 ? 133.763 222.470 89.688 1.00 73.39 148 GLY A O 1
ATOM 2220 N N . ALA B 2 149 ? 133.442 222.947 87.509 1.00 79.54 149 ALA A N 1
ATOM 2221 C CA . ALA B 2 149 ? 132.002 223.142 87.637 1.00 79.54 149 ALA A CA 1
ATOM 2222 C C . ALA B 2 149 ? 131.217 221.862 87.365 1.00 79.54 149 ALA A C 1
ATOM 2223 O O . ALA B 2 149 ? 130.489 221.381 88.238 1.00 79.54 149 ALA A O 1
ATOM 2225 N N . ASP B 2 150 ? 131.350 221.300 86.166 1.00 79.20 150 ASP A N 1
ATOM 2226 C CA . ASP B 2 150 ? 130.582 220.125 85.765 1.00 79.20 150 ASP A CA 1
ATOM 2227 C C . ASP B 2 150 ? 131.524 219.088 85.167 1.00 79.20 150 ASP A C 1
ATOM 2228 O O . ASP B 2 150 ? 132.312 219.402 84.269 1.00 79.20 150 ASP A O 1
ATOM 2233 N N . GLY B 2 151 ? 131.475 217.869 85.701 1.00 75.70 151 GLY A N 1
ATOM 2234 C CA . GLY B 2 151 ? 132.172 216.746 85.106 1.00 75.70 151 GLY A CA 1
ATOM 2235 C C . GLY B 2 151 ? 133.670 216.922 84.976 1.00 75.70 151 GLY A C 1
ATOM 2236 O O . GLY B 2 151 ? 134.404 216.872 85.968 1.00 75.70 151 GLY A O 1
ATOM 2237 N N . TRP B 2 152 ? 134.127 217.122 83.738 1.00 75.86 152 TRP A N 1
ATOM 2238 C CA . TRP B 2 152 ? 135.535 217.223 83.377 1.00 75.86 152 TRP A CA 1
ATOM 2239 C C . TRP B 2 152 ? 136.251 218.276 84.214 1.00 75.86 152 TRP A C 1
ATOM 2240 O O . TRP B 2 152 ? 135.646 219.284 84.598 1.00 75.86 152 TRP A O 1
ATOM 2251 N N . PRO B 2 153 ? 137.531 218.077 84.515 1.00 65.98 153 PRO A N 1
ATOM 2252 C CA . PRO B 2 153 ? 138.252 219.038 85.353 1.00 65.98 153 PRO A CA 1
ATOM 2253 C C . PRO B 2 153 ? 138.431 220.380 84.663 1.00 65.98 153 PRO A C 1
ATOM 2254 O O . PRO B 2 153 ? 138.280 220.521 83.448 1.00 65.98 153 PRO A O 1
ATOM 2258 N N . VAL B 2 154 ? 138.762 221.381 85.477 1.00 62.12 154 VAL A N 1
ATOM 2259 C CA . VAL B 2 154 ? 139.040 222.719 84.975 1.00 62.12 154 VAL A CA 1
ATOM 2260 C C . VAL B 2 154 ? 140.539 223.005 84.916 1.00 62.12 154 VAL A C 1
ATOM 2261 O O . VAL B 2 154 ? 140.954 223.935 84.209 1.00 62.12 154 VAL A O 1
ATOM 2265 N N . GLY B 2 155 ? 141.358 222.223 85.607 1.00 59.74 155 GLY A N 1
ATOM 2266 C CA . GLY B 2 155 ? 142.791 222.422 85.559 1.00 59.74 155 GLY A CA 1
ATOM 2267 C C . GLY B 2 155 ? 143.520 221.327 86.304 1.00 59.74 155 GLY A C 1
ATOM 2268 O O . GLY B 2 155 ? 142.935 220.313 86.688 1.00 59.74 155 GLY A O 1
ATOM 2269 N N . TYR B 2 156 ? 144.818 221.543 86.497 1.00 55.10 156 TYR A N 1
ATOM 2270 C CA . TYR B 2 156 ? 145.652 220.633 87.266 1.00 55.10 156 TYR A CA 1
ATOM 2271 C C . TYR B 2 156 ? 146.687 221.437 88.036 1.00 55.10 156 TYR A C 1
ATOM 2272 O O . TYR B 2 156 ? 147.174 222.465 87.562 1.00 55.10 156 TYR A O 1
ATOM 2281 N N . ASP B 2 157 ? 147.021 220.955 89.232 1.00 58.34 157 ASP A N 1
ATOM 2282 C CA . ASP B 2 157 ? 147.914 221.657 90.149 1.00 58.34 157 ASP A CA 1
ATOM 2283 C C . ASP B 2 157 ? 149.181 220.835 90.338 1.00 58.34 157 ASP A C 1
ATOM 2284 O O . ASP B 2 157 ? 149.142 219.761 90.946 1.00 58.34 157 ASP A O 1
ATOM 2289 N N . TYR B 2 158 ? 150.302 221.340 89.830 1.00 55.61 158 TYR A N 1
ATOM 2290 C CA . TYR B 2 158 ? 151.604 220.719 90.060 1.00 55.61 158 TYR A CA 1
ATOM 2291 C C . TYR B 2 158 ? 152.199 221.342 91.316 1.00 55.61 158 TYR A C 1
ATOM 2292 O O . TYR B 2 158 ? 152.663 222.483 91.298 1.00 55.61 158 TYR A O 1
ATOM 2301 N N . THR B 2 159 ? 152.188 220.589 92.411 1.00 58.77 159 THR A N 1
ATOM 2302 C CA . THR B 2 159 ? 152.533 221.113 93.729 1.00 58.77 159 THR A CA 1
ATOM 2303 C C . THR B 2 159 ? 153.853 220.501 94.184 1.00 58.77 159 THR A C 1
ATOM 2304 O O . THR B 2 159 ? 153.883 219.389 94.715 1.00 58.77 159 THR A O 1
ATOM 2308 N N . VAL B 2 160 ? 154.945 221.232 93.984 1.00 65.81 160 VAL A N 1
ATOM 2309 C CA . VAL B 2 160 ? 156.254 220.856 94.503 1.00 65.81 160 VAL A CA 1
ATOM 2310 C C . VAL B 2 160 ? 156.610 221.815 95.630 1.00 65.81 160 VAL A C 1
ATOM 2311 O O . VAL B 2 160 ? 156.376 223.025 95.526 1.00 65.81 160 VAL A O 1
ATOM 2315 N N . GLY B 2 161 ? 157.162 221.272 96.712 1.00 73.60 161 GLY A N 1
ATOM 2316 C CA . GLY B 2 161 ? 157.493 222.092 97.859 1.00 73.60 161 GLY A CA 1
ATOM 2317 C C . GLY B 2 161 ? 156.262 222.731 98.463 1.00 73.60 161 GLY A C 1
ATOM 2318 O O . GLY B 2 161 ? 155.449 222.056 99.102 1.00 73.60 161 GLY A O 1
ATOM 2319 N N . GLY B 2 162 ? 156.117 224.038 98.271 1.00 71.84 162 GLY A N 1
ATOM 2320 C CA . GLY B 2 162 ? 154.942 224.742 98.741 1.00 71.84 162 GLY A CA 1
ATOM 2321 C C . GLY B 2 162 ? 154.236 225.521 97.651 1.00 71.84 162 GLY A C 1
ATOM 2322 O O . GLY B 2 162 ? 153.258 226.224 97.920 1.00 71.84 162 GLY A O 1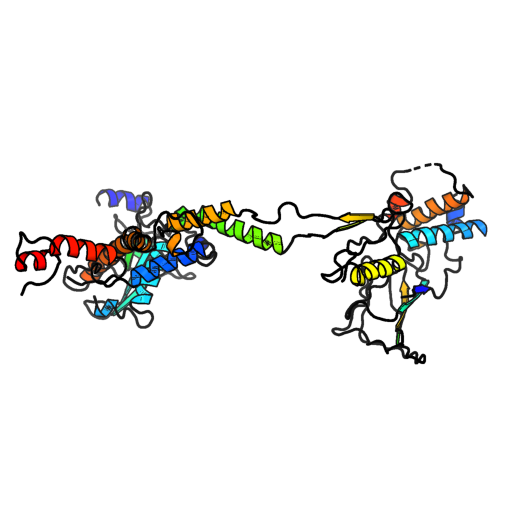
ATOM 2323 N N . ARG B 2 163 ? 154.714 225.403 96.416 1.00 68.70 163 ARG A N 1
ATOM 2324 C CA . ARG B 2 163 ? 154.218 226.205 95.308 1.00 68.70 163 ARG A CA 1
ATOM 2325 C C . ARG B 2 163 ? 153.457 225.346 94.304 1.00 68.70 163 ARG A C 1
ATOM 2326 O O . ARG B 2 163 ? 153.804 224.188 94.060 1.00 68.70 163 ARG A O 1
ATOM 2334 N N . LYS B 2 164 ? 152.413 225.933 93.726 1.00 58.92 164 LYS A N 1
ATOM 2335 C CA . LYS B 2 164 ? 151.579 225.299 92.714 1.00 58.92 164 LYS A CA 1
ATOM 2336 C C . LYS B 2 164 ? 151.703 226.046 91.393 1.00 58.92 164 LYS A C 1
ATOM 2337 O O . LYS B 2 164 ? 152.354 227.088 91.299 1.00 58.92 164 LYS A O 1
ATOM 2343 N N . HIS B 2 165 ? 151.061 225.503 90.358 1.00 56.44 165 HIS A N 1
ATOM 2344 C CA . HIS B 2 165 ? 151.143 226.130 89.045 1.00 56.44 165 HIS A CA 1
ATOM 2345 C C . HIS B 2 165 ? 149.779 226.354 88.404 1.00 56.44 165 HIS A C 1
ATOM 2346 O O . HIS B 2 165 ? 149.599 227.319 87.655 1.00 56.44 165 HIS A O 1
ATOM 2353 N N . ARG B 2 166 ? 148.818 225.471 88.683 1.00 58.00 166 ARG A N 1
ATOM 2354 C CA . ARG B 2 166 ? 147.439 225.618 88.215 1.00 58.00 166 ARG A CA 1
ATOM 2355 C C . ARG B 2 166 ? 147.369 225.683 86.683 1.00 58.00 166 ARG A C 1
ATOM 2356 O O . ARG B 2 166 ? 147.118 226.727 86.077 1.00 58.00 166 ARG A O 1
ATOM 2364 N N . PHE B 2 167 ? 147.659 224.538 86.066 1.00 55.92 167 PHE A N 1
ATOM 2365 C CA . PHE B 2 167 ? 147.342 224.366 84.655 1.00 55.92 167 PHE A CA 1
ATOM 2366 C C . PHE B 2 167 ? 145.859 224.655 84.408 1.00 55.92 167 PHE A C 1
ATOM 2367 O O . PHE B 2 167 ? 145.033 224.649 85.323 1.00 55.92 167 PHE A O 1
ATOM 2375 N N . ASP B 2 168 ? 145.521 224.904 83.146 1.00 62.61 168 ASP A N 1
ATOM 2376 C CA . ASP B 2 168 ? 144.176 225.316 82.768 1.00 62.61 168 ASP A CA 1
ATOM 2377 C C . ASP B 2 168 ? 143.605 224.356 81.734 1.00 62.61 168 ASP A C 1
ATOM 2378 O O . ASP B 2 168 ? 144.247 224.081 80.715 1.00 62.61 168 ASP A O 1
ATOM 2383 N N . MET B 2 169 ? 142.398 223.856 81.999 1.00 63.86 169 MET A N 1
ATOM 2384 C CA . MET B 2 169 ? 141.711 222.934 81.103 1.00 63.86 169 MET A CA 1
ATOM 2385 C C . MET B 2 169 ? 140.536 223.578 80.378 1.00 63.86 169 MET A C 1
ATOM 2386 O O . MET B 2 169 ? 139.723 222.864 79.783 1.00 63.86 169 MET A O 1
ATOM 2391 N N . THR B 2 170 ? 140.416 224.900 80.420 1.00 66.98 170 THR A N 1
ATOM 2392 C CA . THR B 2 170 ? 139.355 225.605 79.698 1.00 66.98 170 THR A CA 1
ATOM 2393 C C . THR B 2 170 ? 139.815 226.024 78.308 1.00 66.98 170 THR A C 1
ATOM 2394 O O . THR B 2 170 ? 139.715 227.188 77.924 1.00 66.98 170 THR A O 1
ATOM 2398 N N . GLY B 2 171 ? 140.331 225.068 77.535 1.00 65.63 171 GLY A N 1
ATOM 2399 C CA . GLY B 2 171 ? 140.760 225.342 76.183 1.00 65.63 171 GLY A CA 1
ATOM 2400 C C . GLY B 2 171 ? 140.567 224.126 75.300 1.00 65.63 171 GLY A C 1
ATOM 2401 O O . GLY B 2 171 ? 140.213 223.041 75.766 1.00 65.63 171 GLY A O 1
ATOM 2402 N N . HIS B 2 172 ? 140.800 224.332 74.003 1.00 72.72 172 HIS A N 1
ATOM 2403 C CA . HIS B 2 172 ? 140.760 223.202 73.076 1.00 72.72 172 HIS A CA 1
ATOM 2404 C C . HIS B 2 172 ? 141.991 222.313 73.203 1.00 72.72 172 HIS A C 1
ATOM 2405 O O . HIS B 2 172 ? 141.832 221.080 73.232 1.00 72.72 172 HIS A O 1
ATOM 2412 N N . PRO B 2 173 ? 143.223 222.836 73.269 1.00 66.86 173 PRO A N 1
ATOM 2413 C CA . PRO B 2 173 ? 144.370 221.922 73.396 1.00 66.86 173 PRO A CA 1
ATOM 2414 C C . PRO B 2 173 ? 144.409 221.174 74.717 1.00 66.86 173 PRO A C 1
ATOM 2415 O O . PRO B 2 173 ? 144.757 219.986 74.726 1.00 66.86 173 PRO A O 1
ATOM 2419 N N . ASP B 2 174 ? 144.047 221.824 75.830 1.00 61.84 174 ASP A N 1
ATOM 2420 C CA . ASP B 2 174 ? 144.076 221.199 77.150 1.00 61.84 174 ASP A CA 1
ATOM 2421 C C . ASP B 2 174 ? 145.453 220.602 77.422 1.00 61.84 174 ASP A C 1
ATOM 2422 O O . ASP B 2 174 ? 145.627 219.379 77.349 1.00 61.84 174 ASP A O 1
ATOM 2427 N N . PRO B 2 175 ? 146.450 221.440 77.738 1.00 56.55 175 PRO A N 1
ATOM 2428 C CA . PRO B 2 175 ? 147.860 221.016 77.688 1.00 56.55 175 PRO A CA 1
ATOM 2429 C C . PRO B 2 175 ? 148.224 219.743 78.443 1.00 56.55 175 PRO A C 1
ATOM 2430 O O . PRO B 2 175 ? 149.291 219.176 78.194 1.00 56.55 175 PRO A O 1
ATOM 2434 N N . ILE B 2 176 ? 147.381 219.280 79.360 1.00 52.51 176 ILE A N 1
ATOM 2435 C CA . ILE B 2 176 ? 147.685 218.109 80.175 1.00 52.51 176 ILE A CA 1
ATOM 2436 C C . ILE B 2 176 ? 146.848 216.939 79.681 1.00 52.51 176 ILE A C 1
ATOM 2437 O O . ILE B 2 176 ? 145.616 217.028 79.615 1.00 52.51 176 ILE A O 1
ATOM 2442 N N . CYS B 2 177 ? 147.518 215.844 79.331 1.00 47.81 177 CYS A N 1
ATOM 2443 C CA . CYS B 2 177 ? 146.851 214.596 78.993 1.00 47.81 177 CYS A CA 1
ATOM 2444 C C . CYS B 2 177 ? 146.929 213.654 80.185 1.00 47.81 177 CYS A C 1
ATOM 2445 O O . CYS B 2 177 ? 148.024 213.294 80.627 1.00 47.81 177 CYS A O 1
ATOM 2448 N N . HIS B 2 178 ? 145.772 213.256 80.699 1.00 40.93 178 HIS A N 1
ATOM 2449 C CA . HIS B 2 178 ? 145.683 212.465 81.923 1.00 40.93 178 HIS A CA 1
ATOM 2450 C C . HIS B 2 178 ? 145.270 211.044 81.558 1.00 40.93 178 HIS A C 1
ATOM 2451 O O . HIS B 2 178 ? 144.098 210.782 81.273 1.00 40.93 178 HIS A O 1
ATOM 2458 N N . ILE B 2 179 ? 146.235 210.131 81.566 1.00 37.70 179 ILE A N 1
ATOM 2459 C CA . ILE B 2 179 ? 145.967 208.714 81.353 1.00 37.70 179 ILE A CA 1
ATOM 2460 C C . ILE B 2 179 ? 145.676 208.083 82.706 1.00 37.70 179 ILE A C 1
ATOM 2461 O O . ILE B 2 179 ? 146.507 208.140 83.618 1.00 37.70 179 ILE A O 1
ATOM 2466 N N . LYS B 2 180 ? 144.500 207.481 82.838 1.00 40.31 180 LYS A N 1
ATOM 2467 C CA . LYS B 2 180 ? 144.090 206.827 84.070 1.00 40.31 180 LYS A CA 1
ATOM 2468 C C . LYS B 2 180 ? 143.915 205.334 83.841 1.00 40.31 180 LYS A C 1
ATOM 2469 O O . LYS B 2 180 ? 143.289 204.916 82.862 1.00 40.31 180 LYS A O 1
ATOM 2475 N N . SER B 2 181 ? 144.469 204.534 84.745 1.00 40.84 181 SER A N 1
ATOM 2476 C CA . SER B 2 181 ? 144.081 203.138 84.808 1.00 40.84 181 SER A CA 1
ATOM 2477 C C . SER B 2 181 ? 142.649 203.036 85.320 1.00 40.84 181 SER A C 1
ATOM 2478 O O . SER B 2 181 ? 142.118 203.960 85.940 1.00 40.84 181 SER A O 1
ATOM 2481 N N . PHE B 2 182 ? 142.012 201.903 85.043 1.00 42.71 182 PHE A N 1
ATOM 2482 C CA . PHE B 2 182 ? 140.612 201.744 85.410 1.00 42.71 182 PHE A CA 1
ATOM 2483 C C . PHE B 2 182 ? 140.470 201.715 86.927 1.00 42.71 182 PHE A C 1
ATOM 2484 O O . PHE B 2 182 ? 141.056 200.860 87.598 1.00 42.71 182 PHE A O 1
ATOM 2492 N N . HIS B 2 183 ? 139.696 202.654 87.464 1.00 45.37 183 HIS A N 1
ATOM 2493 C CA . HIS B 2 183 ? 139.384 202.707 88.885 1.00 45.37 183 HIS A CA 1
ATOM 2494 C C . HIS B 2 183 ? 137.872 202.642 89.042 1.00 45.37 183 HIS A C 1
ATOM 2495 O O . HIS B 2 183 ? 137.163 203.507 88.500 1.00 45.37 183 HIS A O 1
ATOM 2502 N N . PRO B 2 184 ? 137.332 201.660 89.754 1.00 44.62 184 PRO A N 1
ATOM 2503 C CA . PRO B 2 184 ? 135.874 201.489 89.782 1.00 44.62 184 PRO A CA 1
ATOM 2504 C C . PRO B 2 184 ? 135.165 202.472 90.699 1.00 44.62 184 PRO A C 1
ATOM 2505 O O . PRO B 2 184 ? 134.047 202.902 90.402 1.00 44.62 184 PRO A O 1
ATOM 2509 N N . THR B 2 185 ? 135.798 202.835 91.814 1.00 50.52 185 THR A N 1
ATOM 2510 C CA . THR B 2 185 ? 135.158 203.691 92.804 1.00 50.52 185 THR A CA 1
ATOM 2511 C C . THR B 2 185 ? 135.624 205.137 92.753 1.00 50.52 185 THR A C 1
ATOM 2512 O O . THR B 2 185 ? 134.925 206.012 93.276 1.00 50.52 185 THR A O 1
ATOM 2516 N N . ASP B 2 186 ? 136.774 205.412 92.151 1.00 53.21 186 ASP A N 1
ATOM 2517 C CA . ASP B 2 186 ? 137.265 206.776 92.051 1.00 53.21 186 ASP A CA 1
ATOM 2518 C C . ASP B 2 186 ? 136.780 207.414 90.757 1.00 53.21 186 ASP A C 1
ATOM 2519 O O . ASP B 2 186 ? 136.575 206.739 89.745 1.00 53.21 186 ASP A O 1
ATOM 2524 N N . ASP B 2 187 ? 136.595 208.734 90.803 1.00 54.10 187 ASP A N 1
ATOM 2525 C CA . ASP B 2 187 ? 136.073 209.479 89.669 1.00 54.10 187 ASP A CA 1
ATOM 2526 C C . ASP B 2 187 ? 137.112 210.335 88.964 1.00 54.10 187 ASP A C 1
ATOM 2527 O O . ASP B 2 187 ? 136.905 210.689 87.800 1.00 54.10 187 ASP A O 1
ATOM 2532 N N . HIS B 2 188 ? 138.215 210.674 89.628 1.00 51.86 188 HIS A N 1
ATOM 2533 C CA . HIS B 2 188 ? 139.185 211.608 89.078 1.00 51.86 188 HIS A CA 1
ATOM 2534 C C . HIS B 2 188 ? 140.572 211.015 88.888 1.00 51.86 188 HIS A C 1
ATOM 2535 O O . HIS B 2 188 ? 141.425 211.668 88.278 1.00 51.86 188 HIS A O 1
ATOM 2542 N N . TYR B 2 189 ? 140.827 209.808 89.384 1.00 50.65 189 TYR A N 1
ATOM 2543 C CA . TYR B 2 189 ? 142.144 209.199 89.293 1.00 50.65 189 TYR A CA 1
ATOM 2544 C C . TYR B 2 189 ? 141.995 207.756 88.838 1.00 50.65 189 TYR A C 1
ATOM 2545 O O . TYR B 2 189 ? 140.895 207.285 88.535 1.00 50.65 189 TYR A O 1
ATOM 2554 N N . GLY B 2 190 ? 143.124 207.050 88.791 1.00 40.84 190 GLY A N 1
ATOM 2555 C CA . GLY B 2 190 ? 143.154 205.651 88.440 1.00 40.84 190 GLY A CA 1
ATOM 2556 C C . GLY B 2 190 ? 143.673 204.804 89.589 1.00 40.84 190 GLY A C 1
ATOM 2557 O O . GLY B 2 190 ? 144.040 205.306 90.654 1.00 40.84 190 GLY A O 1
ATOM 2558 N N . LEU B 2 191 ? 143.697 203.499 89.345 1.00 35.34 191 LEU A N 1
ATOM 2559 C CA . LEU B 2 191 ? 144.156 202.528 90.324 1.00 35.34 191 LEU A CA 1
ATOM 2560 C C . LEU B 2 191 ? 145.532 202.012 89.934 1.00 35.34 191 LEU A C 1
ATOM 2561 O O . LEU B 2 191 ? 145.784 201.706 88.766 1.00 35.34 191 LEU A O 1
ATOM 2566 N N . SER B 2 192 ? 146.407 201.917 90.909 1.00 29.80 192 SER A N 1
ATOM 2567 C CA . SER B 2 192 ? 147.745 201.409 90.660 1.00 29.80 192 SER A CA 1
ATOM 2568 C C . SER B 2 192 ? 147.793 199.924 90.953 1.00 29.80 192 SER A C 1
ATOM 2569 O O . SER B 2 192 ? 147.326 199.499 92.019 1.00 29.80 192 SER A O 1
ATOM 2572 N N . PRO B 2 193 ? 148.329 199.106 90.048 1.00 25.65 193 PRO A N 1
ATOM 2573 C CA . PRO B 2 193 ? 148.505 197.681 90.366 1.00 25.65 193 PRO A CA 1
ATOM 2574 C C . PRO B 2 193 ? 149.323 197.449 91.620 1.00 25.65 193 PRO A C 1
ATOM 2575 O O . PRO B 2 193 ? 149.189 196.398 92.257 1.00 25.65 193 PRO A O 1
ATOM 2579 N N . MET B 2 194 ? 150.175 198.405 91.993 1.00 29.08 194 MET A N 1
ATOM 2580 C CA . MET B 2 194 ? 150.914 198.297 93.244 1.00 29.08 194 MET A CA 1
ATOM 2581 C C . MET B 2 194 ? 149.990 198.414 94.450 1.00 29.08 194 MET A C 1
ATOM 2582 O O . MET B 2 194 ? 150.221 197.767 95.478 1.00 29.08 194 MET A O 1
ATOM 2587 N N . GLN B 2 195 ? 148.940 199.232 94.346 1.00 25.61 195 GLN A N 1
ATOM 2588 C CA . GLN B 2 195 ? 148.014 199.382 95.463 1.00 25.61 195 GLN A CA 1
ATOM 2589 C C . GLN B 2 195 ? 147.339 198.060 95.802 1.00 25.61 195 GLN A C 1
ATOM 2590 O O . GLN B 2 195 ? 147.067 197.776 96.975 1.00 25.61 195 GLN A O 1
ATOM 2596 N N . ALA B 2 196 ? 147.067 197.234 94.791 1.00 24.65 196 ALA A N 1
ATOM 2597 C CA . ALA B 2 196 ? 146.495 195.917 95.048 1.00 24.65 196 ALA A CA 1
ATOM 2598 C C . ALA B 2 196 ? 147.502 195.012 95.745 1.00 24.65 196 ALA A C 1
ATOM 2599 O O . ALA B 2 196 ? 147.155 194.282 96.680 1.00 24.65 196 ALA A O 1
ATOM 2601 N N . ALA B 2 197 ? 148.758 195.047 95.303 1.00 21.89 197 ALA A N 1
ATOM 2602 C CA . ALA B 2 197 ? 149.823 194.253 95.894 1.00 21.89 197 ALA A CA 1
ATOM 2603 C C . ALA B 2 197 ? 150.483 194.943 97.080 1.00 21.89 197 ALA A C 1
ATOM 2604 O O . ALA B 2 197 ? 151.616 194.596 97.432 1.00 21.89 197 ALA A O 1
ATOM 2606 N N . ALA B 2 198 ? 149.804 195.910 97.702 1.00 21.41 198 ALA A N 1
ATOM 2607 C CA . ALA B 2 198 ? 150.417 196.660 98.792 1.00 21.41 198 ALA A CA 1
ATOM 2608 C C . ALA B 2 198 ? 150.737 195.770 99.982 1.00 21.41 198 ALA A C 1
ATOM 2609 O O . ALA B 2 198 ? 151.720 196.013 100.690 1.00 21.41 198 ALA A O 1
ATOM 2611 N N . VAL B 2 199 ? 149.932 194.738 100.219 1.00 18.20 199 VAL A N 1
ATOM 2612 C CA . VAL B 2 199 ? 150.212 193.822 101.317 1.00 18.20 199 VAL A CA 1
ATOM 2613 C C . VAL B 2 199 ? 151.288 192.809 100.941 1.00 18.20 199 VAL A C 1
ATOM 2614 O O . VAL B 2 199 ? 152.130 192.467 101.777 1.00 18.20 199 VAL A O 1
ATOM 2618 N N . ALA B 2 200 ? 151.284 192.324 99.698 1.00 18.23 200 ALA A N 1
ATOM 2619 C CA . ALA B 2 200 ? 152.310 191.379 99.272 1.00 18.23 200 ALA A CA 1
ATOM 2620 C C . ALA B 2 200 ? 153.687 192.027 99.266 1.00 18.23 200 ALA A C 1
ATOM 2621 O O . ALA B 2 200 ? 154.699 191.352 99.481 1.00 18.23 200 ALA A O 1
ATOM 2623 N N . LEU B 2 201 ? 153.746 193.336 99.014 1.00 18.30 201 LEU A N 1
ATOM 2624 C CA . LEU B 2 201 ? 155.025 194.033 99.065 1.00 18.30 201 LEU A CA 1
ATOM 2625 C C . LEU B 2 201 ? 155.526 194.149 100.496 1.00 18.30 201 LEU A C 1
ATOM 2626 O O . LEU B 2 201 ? 156.735 194.083 100.746 1.00 18.30 201 LEU A O 1
ATOM 2631 N N . ASP B 2 202 ? 154.612 194.325 101.452 1.00 19.01 202 ASP A N 1
ATOM 2632 C CA . ASP B 2 202 ? 155.021 194.375 102.850 1.00 19.01 202 ASP A CA 1
ATOM 2633 C C . ASP B 2 202 ? 155.460 193.004 103.341 1.00 19.01 202 ASP A C 1
ATOM 2634 O O . ASP B 2 202 ? 156.439 192.890 104.087 1.00 19.01 202 ASP A O 1
ATOM 2639 N N . VAL B 2 203 ? 154.751 191.950 102.934 1.00 14.87 203 VAL A N 1
ATOM 2640 C CA . VAL B 2 203 ? 155.145 190.600 103.325 1.00 14.87 203 VAL A CA 1
ATOM 2641 C C . VAL B 2 203 ? 156.497 190.247 102.723 1.00 14.87 203 VAL A C 1
ATOM 2642 O O . VAL B 2 203 ? 157.309 189.554 103.346 1.00 14.87 203 VAL A O 1
ATOM 2646 N N . HIS B 2 204 ? 156.769 190.724 101.508 1.00 15.36 204 HIS A N 1
ATOM 2647 C CA . HIS B 2 204 ? 158.057 190.446 100.885 1.00 15.36 204 HIS A CA 1
ATOM 2648 C C . HIS B 2 204 ? 159.161 191.283 101.517 1.00 15.36 204 HIS A C 1
ATOM 2649 O O . HIS B 2 204 ? 160.274 190.796 101.742 1.00 15.36 204 HIS A O 1
ATOM 2656 N N . ASN B 2 205 ? 158.872 192.554 101.802 1.00 15.16 205 ASN A N 1
ATOM 2657 C CA . ASN B 2 205 ? 159.867 193.413 102.435 1.00 15.16 205 ASN A CA 1
ATOM 2658 C C . ASN B 2 205 ? 160.170 192.959 103.856 1.00 15.16 205 ASN A C 1
ATOM 2659 O O . ASN B 2 205 ? 161.332 192.943 104.275 1.00 15.16 205 ASN A O 1
ATOM 2664 N N . ALA B 2 206 ? 159.137 192.591 104.615 1.00 12.99 206 ALA A N 1
ATOM 2665 C CA . ALA B 2 206 ? 159.351 192.229 106.010 1.00 12.99 206 ALA A CA 1
ATOM 2666 C C . ALA B 2 206 ? 159.977 190.849 106.147 1.00 12.99 206 ALA A C 1
ATOM 2667 O O . ALA B 2 206 ? 160.785 190.628 107.055 1.00 12.99 206 ALA A O 1
ATOM 2669 N N . ALA B 2 207 ? 159.626 189.912 105.266 1.00 13.73 207 ALA A N 1
ATOM 2670 C CA . ALA B 2 207 ? 160.240 188.592 105.333 1.00 13.73 207 ALA A CA 1
ATOM 2671 C C . ALA B 2 207 ? 161.687 188.630 104.868 1.00 13.73 207 ALA A C 1
ATOM 2672 O O . ALA B 2 207 ? 162.502 187.820 105.320 1.00 13.73 207 ALA A O 1
ATOM 2674 N N . SER B 2 208 ? 162.025 189.559 103.974 1.00 13.17 208 SER A N 1
ATOM 2675 C CA . SER B 2 208 ? 163.415 189.725 103.572 1.00 13.17 208 SER A CA 1
ATOM 2676 C C . SER B 2 208 ? 164.224 190.412 104.662 1.00 13.17 208 SER A C 1
ATOM 2677 O O . SER B 2 208 ? 165.390 190.071 104.882 1.00 13.17 208 SER A O 1
ATOM 2680 N N . ALA B 2 209 ? 163.623 191.382 105.351 1.00 10.85 209 ALA A N 1
ATOM 2681 C CA . ALA B 2 209 ? 164.278 191.986 106.502 1.00 10.85 209 ALA A CA 1
ATOM 2682 C C . ALA B 2 209 ? 164.274 191.061 107.708 1.00 10.85 209 ALA A C 1
ATOM 2683 O O . ALA B 2 209 ? 165.067 191.265 108.632 1.00 10.85 209 ALA A O 1
ATOM 2685 N N . TRP B 2 210 ? 163.399 190.055 107.723 1.00 10.95 210 TRP A N 1
ATOM 2686 C CA . TRP B 2 210 ? 163.442 189.054 108.782 1.00 10.95 210 TRP A CA 1
ATOM 2687 C C . TRP B 2 210 ? 164.705 188.214 108.676 1.00 10.95 210 TRP A C 1
ATOM 2688 O O . TRP B 2 210 ? 165.396 187.981 109.673 1.00 10.95 210 TRP A O 1
ATOM 2699 N N . SER B 2 211 ? 165.021 187.750 107.466 1.00 10.89 211 SER A N 1
ATOM 2700 C CA . SER B 2 211 ? 166.223 186.949 107.269 1.00 10.89 211 SER A CA 1
ATOM 2701 C C . SER B 2 211 ? 167.477 187.774 107.514 1.00 10.89 211 SER A C 1
ATOM 2702 O O . SER B 2 211 ? 168.453 187.274 108.084 1.00 10.89 211 SER A O 1
ATOM 2705 N N . LYS B 2 212 ? 167.472 189.038 107.085 1.00 11.48 212 LYS A N 1
ATOM 2706 C CA . LYS B 2 212 ? 168.636 189.892 107.294 1.00 11.48 212 LYS A CA 1
ATOM 2707 C C . LYS B 2 212 ? 168.858 190.174 108.772 1.00 11.48 212 LYS A C 1
ATOM 2708 O O . LYS B 2 212 ? 169.980 190.049 109.272 1.00 11.48 212 LYS A O 1
ATOM 2714 N N . ALA B 2 213 ? 167.801 190.554 109.489 1.00 10.26 213 ALA A N 1
ATOM 2715 C CA . ALA B 2 213 ? 167.948 190.840 110.911 1.00 10.26 213 ALA A CA 1
ATOM 2716 C C . ALA B 2 213 ? 168.280 189.573 111.683 1.00 10.26 213 ALA A C 1
ATOM 2717 O O . ALA B 2 213 ? 168.981 189.618 112.700 1.00 10.26 213 ALA A O 1
ATOM 2719 N N . LEU B 2 214 ? 167.781 188.430 111.213 1.00 10.07 214 LEU A N 1
ATOM 2720 C CA . LEU B 2 214 ? 168.113 187.161 111.846 1.00 10.07 214 LEU A CA 1
ATOM 2721 C C . LEU B 2 214 ? 169.604 186.874 111.771 1.00 10.07 214 LEU A C 1
ATOM 2722 O O . LEU B 2 214 ? 170.128 186.106 112.582 1.00 10.07 214 LEU A O 1
ATOM 2727 N N . LEU B 2 215 ? 170.301 187.465 110.807 1.00 11.46 215 LEU A N 1
ATOM 2728 C CA . LEU B 2 215 ? 171.743 187.290 110.715 1.00 11.46 215 LEU A CA 1
ATOM 2729 C C . LEU B 2 215 ? 172.519 188.371 111.451 1.00 11.46 215 LEU A C 1
ATOM 2730 O O . LEU B 2 215 ? 173.645 188.118 111.891 1.00 11.46 215 LEU A O 1
ATOM 2735 N N . ASP B 2 216 ? 171.950 189.571 111.592 1.00 13.54 216 ASP A N 1
ATOM 2736 C CA . ASP B 2 216 ? 172.668 190.678 112.219 1.00 13.54 216 ASP A CA 1
ATOM 2737 C C . ASP B 2 216 ? 172.657 190.583 113.742 1.00 13.54 216 ASP A C 1
ATOM 2738 O O . ASP B 2 216 ? 173.668 190.883 114.385 1.00 13.54 216 ASP A O 1
ATOM 2743 N N . ASN B 2 217 ? 171.536 190.175 114.342 1.00 11.37 217 ASN A N 1
ATOM 2744 C CA . ASN B 2 217 ? 171.423 190.053 115.799 1.00 11.37 217 ASN A CA 1
ATOM 2745 C C . ASN B 2 217 ? 170.854 188.682 116.151 1.00 11.37 217 ASN A C 1
ATOM 2746 O O . ASN B 2 217 ? 169.647 188.529 116.351 1.00 11.37 217 ASN A O 1
ATOM 2751 N N . ALA B 2 218 ? 171.733 187.688 116.252 1.00 10.69 218 ALA A N 1
ATOM 2752 C CA . ALA B 2 218 ? 171.339 186.347 116.661 1.00 10.69 218 ALA A CA 1
ATOM 2753 C C . ALA B 2 218 ? 172.543 185.638 117.252 1.00 10.69 218 ALA A C 1
ATOM 2754 O O . ALA B 2 218 ? 173.532 185.402 116.554 1.00 10.69 218 ALA A O 1
ATOM 2756 N N . ALA B 2 219 ? 172.448 185.286 118.528 1.00 12.01 219 ALA A N 1
ATOM 2757 C CA . ALA B 2 219 ? 173.548 184.662 119.252 1.00 12.01 219 ALA A CA 1
ATOM 2758 C C . ALA B 2 219 ? 173.447 183.153 119.073 1.00 12.01 219 ALA A C 1
ATOM 2759 O O . ALA B 2 219 ? 172.686 182.475 119.763 1.00 12.01 219 ALA A O 1
ATOM 2761 N N . ARG B 2 220 ? 174.214 182.625 118.122 1.00 13.60 220 ARG A N 1
ATOM 2762 C CA . ARG B 2 220 ? 174.347 181.186 117.970 1.00 13.60 220 ARG A CA 1
ATOM 2763 C C . ARG B 2 220 ? 175.670 180.736 118.563 1.00 13.60 220 ARG A C 1
ATOM 2764 O O . ARG B 2 220 ? 176.714 180.921 117.922 1.00 13.60 220 ARG A O 1
ATOM 2772 N N . PRO B 2 221 ? 175.690 180.150 119.754 1.00 11.65 221 PRO A N 1
ATOM 2773 C CA . PRO B 2 221 ? 176.914 179.521 120.244 1.00 11.65 221 PRO A CA 1
ATOM 2774 C C . PRO B 2 221 ? 176.995 178.064 119.824 1.00 11.65 221 PRO A C 1
ATOM 2775 O O . PRO B 2 221 ? 175.991 177.361 119.701 1.00 11.65 221 PRO A O 1
ATOM 2779 N N . SER B 2 222 ? 178.228 177.614 119.588 1.00 13.97 222 SER A N 1
ATOM 2780 C CA . SER B 2 222 ? 178.440 176.216 119.239 1.00 13.97 222 SER A CA 1
ATOM 2781 C C . SER B 2 222 ? 178.420 175.317 120.462 1.00 13.97 222 SER A C 1
ATOM 2782 O O . SER B 2 222 ? 178.379 174.092 120.315 1.00 13.97 222 SER A O 1
ATOM 2785 N N . GLY B 2 223 ? 178.452 175.895 121.653 1.00 13.35 223 GLY A N 1
ATOM 2786 C CA . GLY B 2 223 ? 178.412 175.112 122.872 1.00 13.35 223 GLY A CA 1
ATOM 2787 C C . GLY B 2 223 ? 178.376 176.034 124.067 1.00 13.35 223 GLY A C 1
ATOM 2788 O O . GLY B 2 223 ? 178.065 177.223 123.955 1.00 13.35 223 GLY A O 1
ATOM 2789 N N . ALA B 2 224 ? 178.679 175.458 125.226 1.00 15.36 224 ALA A N 1
ATOM 2790 C CA . ALA B 2 224 ? 178.807 176.225 126.455 1.00 15.36 224 ALA A CA 1
ATOM 2791 C C . ALA B 2 224 ? 179.616 175.418 127.454 1.00 15.36 224 ALA A C 1
ATOM 2792 O O . ALA B 2 224 ? 179.417 174.209 127.587 1.00 15.36 224 ALA A O 1
ATOM 2794 N N . ILE B 2 225 ? 180.519 176.091 128.154 1.00 14.54 225 ILE A N 1
ATOM 2795 C CA . ILE B 2 225 ? 181.338 175.465 129.182 1.00 14.54 225 ILE A CA 1
ATOM 2796 C C . ILE B 2 225 ? 180.687 175.800 130.518 1.00 14.54 225 ILE A C 1
ATOM 2797 O O . ILE B 2 225 ? 180.956 176.847 131.112 1.00 14.54 225 ILE A O 1
ATOM 2802 N N . ILE B 2 226 ? 179.827 174.909 130.993 1.00 12.73 226 ILE A N 1
ATOM 2803 C CA . ILE B 2 226 ? 179.139 175.110 132.262 1.00 12.73 226 ILE A CA 1
ATOM 2804 C C . ILE B 2 226 ? 180.095 174.803 133.404 1.00 12.73 226 ILE A C 1
ATOM 2805 O O . ILE B 2 226 ? 180.652 173.703 133.487 1.00 12.73 226 ILE A O 1
ATOM 2810 N N . TYR B 2 227 ? 180.286 175.780 134.288 1.00 14.27 227 TYR A N 1
ATOM 2811 C CA . TYR B 2 227 ? 181.154 175.639 135.454 1.00 14.27 227 TYR A CA 1
ATOM 2812 C C . TYR B 2 227 ? 180.334 175.981 136.693 1.00 14.27 227 TYR A C 1
ATOM 2813 O O . TYR B 2 227 ? 180.293 177.136 137.122 1.00 14.27 227 TYR A O 1
ATOM 2822 N N . LYS B 2 228 ? 179.674 174.974 137.264 1.00 17.00 228 LYS A N 1
ATOM 2823 C CA . LYS B 2 228 ? 178.939 175.187 138.505 1.00 17.00 228 LYS A CA 1
ATOM 2824 C C . LYS B 2 228 ? 179.895 175.421 139.666 1.00 17.00 228 LYS A C 1
ATOM 2825 O O . LYS B 2 228 ? 179.736 176.378 140.433 1.00 17.00 228 LYS A O 1
ATOM 2831 N N . GLY B 2 229 ? 180.894 174.562 139.808 1.00 18.11 229 GLY A N 1
ATOM 2832 C CA . GLY B 2 229 ? 181.873 174.690 140.867 1.00 18.11 229 GLY A CA 1
ATOM 2833 C C . GLY B 2 229 ? 181.540 173.823 142.062 1.00 18.11 229 GLY A C 1
ATOM 2834 O O . GLY B 2 229 ? 180.605 173.017 142.057 1.00 18.11 229 GLY A O 1
ATOM 2835 N N . ALA B 2 230 ? 182.344 173.999 143.113 1.00 18.38 230 ALA A N 1
ATOM 2836 C CA . ALA B 2 230 ? 182.108 173.263 144.350 1.00 18.38 230 ALA A CA 1
ATOM 2837 C C . ALA B 2 230 ? 180.756 173.620 144.950 1.00 18.38 230 ALA A C 1
ATOM 2838 O O . ALA B 2 230 ? 180.018 172.737 145.401 1.00 18.38 230 ALA A O 1
ATOM 2840 N N . ASP B 2 231 ? 180.412 174.904 144.960 1.00 20.13 231 ASP A N 1
ATOM 2841 C CA . ASP B 2 231 ? 179.089 175.323 145.389 1.00 20.13 231 ASP A CA 1
ATOM 2842 C C . ASP B 2 231 ? 178.059 174.949 144.328 1.00 20.13 231 ASP A C 1
ATOM 2843 O O . ASP B 2 231 ? 178.370 174.352 143.294 1.00 20.13 231 ASP A O 1
ATOM 2848 N N . GLY B 2 232 ? 176.805 175.310 144.591 1.00 17.06 232 GLY A N 1
ATOM 2849 C CA . GLY B 2 232 ? 175.808 175.251 143.540 1.00 17.06 232 GLY A CA 1
ATOM 2850 C C . GLY B 2 232 ? 176.108 176.218 142.414 1.00 17.06 232 GLY A C 1
ATOM 2851 O O . GLY B 2 232 ? 175.676 176.010 141.277 1.00 17.06 232 GLY A O 1
ATOM 2852 N N . GLN B 2 233 ? 176.848 177.283 142.709 1.00 16.73 233 GLN A N 1
ATOM 2853 C CA . GLN B 2 233 ? 177.216 178.273 141.712 1.00 16.73 233 GLN A CA 1
ATOM 2854 C C . GLN B 2 233 ? 178.496 178.964 142.159 1.00 16.73 233 GLN A C 1
ATOM 2855 O O . GLN B 2 233 ? 178.659 179.285 143.339 1.00 16.73 233 GLN A O 1
ATOM 2861 N N . GLY B 2 234 ? 179.416 179.149 141.219 1.00 14.71 234 GLY A N 1
ATOM 2862 C CA . GLY B 2 234 ? 180.666 179.817 141.517 1.00 14.71 234 GLY A CA 1
ATOM 2863 C C . GLY B 2 234 ? 181.494 180.110 140.285 1.00 14.71 234 GLY A C 1
ATOM 2864 O O . GLY B 2 234 ? 181.710 179.226 139.452 1.00 14.71 234 GLY A O 1
ATOM 2865 N N . VAL B 2 235 ? 181.971 181.346 140.161 1.00 14.54 235 VAL A N 1
ATOM 2866 C CA . VAL B 2 235 ? 182.795 181.739 139.025 1.00 14.54 235 VAL A CA 1
ATOM 2867 C C . VAL B 2 235 ? 184.187 181.157 139.197 1.00 14.54 235 VAL A C 1
ATOM 2868 O O . VAL B 2 235 ? 184.539 180.665 140.274 1.00 14.54 235 VAL A O 1
ATOM 2872 N N . LEU B 2 236 ? 184.988 181.214 138.139 1.00 15.71 236 LEU A N 1
ATOM 2873 C CA . LEU B 2 236 ? 186.362 180.739 138.168 1.00 15.71 236 LEU A CA 1
ATOM 2874 C C . LEU B 2 236 ? 187.292 181.939 138.080 1.00 15.71 236 LEU A C 1
ATOM 2875 O O . LEU B 2 236 ? 187.026 182.881 137.326 1.00 15.71 236 LEU A O 1
ATOM 2880 N N . ALA B 2 237 ? 188.368 181.907 138.870 1.00 16.92 237 ALA A N 1
ATOM 2881 C CA . ALA B 2 237 ? 189.255 183.048 139.026 1.00 16.92 237 ALA A CA 1
ATOM 2882 C C . ALA B 2 237 ? 189.824 183.492 137.679 1.00 16.92 237 ALA A C 1
ATOM 2883 O O . ALA B 2 237 ? 189.842 182.720 136.718 1.00 16.92 237 ALA A O 1
ATOM 2885 N N . PRO B 2 238 ? 190.295 184.740 137.587 1.00 19.03 238 PRO A N 1
ATOM 2886 C CA . PRO B 2 238 ? 190.907 185.190 136.327 1.00 19.03 238 PRO A CA 1
ATOM 2887 C C . PRO B 2 238 ? 192.124 184.379 135.936 1.00 19.03 238 PRO A C 1
ATOM 2888 O O . PRO B 2 238 ? 192.432 184.272 134.744 1.00 19.03 238 PRO A O 1
ATOM 2892 N N . GLU B 2 239 ? 192.833 183.805 136.908 1.00 20.94 239 GLU A N 1
ATOM 2893 C CA . GLU B 2 239 ? 193.919 182.888 136.589 1.00 20.94 239 GLU A CA 1
ATOM 2894 C C . GLU B 2 239 ? 193.408 181.612 135.938 1.00 20.94 239 GLU A C 1
ATOM 2895 O O . GLU B 2 239 ? 194.128 181.002 135.145 1.00 20.94 239 GLU A O 1
ATOM 2901 N N . GLN B 2 240 ? 192.183 181.196 136.251 1.00 15.99 240 GLN A N 1
ATOM 2902 C CA . GLN B 2 240 ? 191.584 180.039 135.601 1.00 15.99 240 GLN A CA 1
ATOM 2903 C C . GLN B 2 240 ? 190.863 180.414 134.319 1.00 15.99 240 GLN A C 1
ATOM 2904 O O . GLN B 2 240 ? 190.695 179.565 133.438 1.00 15.99 240 GLN A O 1
ATOM 2910 N N . TYR B 2 241 ? 190.435 181.670 134.198 1.00 16.10 241 TYR A N 1
ATOM 2911 C CA . TYR B 2 241 ? 189.811 182.130 132.964 1.00 16.10 241 TYR A CA 1
ATOM 2912 C C . TYR B 2 241 ? 190.830 182.238 131.838 1.00 16.10 241 TYR A C 1
ATOM 2913 O O . TYR B 2 241 ? 190.612 181.702 130.747 1.00 16.10 241 TYR A O 1
ATOM 2922 N N . GLU B 2 242 ? 191.949 182.926 132.081 1.00 20.41 242 GLU A N 1
ATOM 2923 C CA . GLU B 2 242 ? 192.962 183.068 131.039 1.00 20.41 242 GLU A CA 1
ATOM 2924 C C . GLU B 2 242 ? 193.490 181.713 130.593 1.00 20.41 242 GLU A C 1
ATOM 2925 O O . GLU B 2 242 ? 193.809 181.521 129.415 1.00 20.41 242 GLU A O 1
ATOM 2931 N N . ARG B 2 243 ? 193.592 180.760 131.518 1.00 18.60 243 ARG A N 1
ATOM 2932 C CA . ARG B 2 243 ? 193.991 179.410 131.140 1.00 18.60 243 ARG A CA 1
ATOM 2933 C C . ARG B 2 243 ? 192.921 178.746 130.286 1.00 18.60 243 ARG A C 1
ATOM 2934 O O . ARG B 2 243 ? 193.222 178.121 129.263 1.00 18.60 243 ARG A O 1
ATOM 2942 N N . LEU B 2 244 ? 191.658 178.881 130.689 1.00 16.40 244 LEU A N 1
ATOM 2943 C CA . LEU B 2 244 ? 190.573 178.228 129.967 1.00 16.40 244 LEU A CA 1
ATOM 2944 C C . LEU B 2 244 ? 190.299 178.912 128.634 1.00 16.40 244 LEU A C 1
ATOM 2945 O O . LEU B 2 244 ? 190.037 178.242 127.629 1.00 16.40 244 LEU A O 1
ATOM 2950 N N . ILE B 2 245 ? 190.351 180.245 128.604 1.00 17.66 245 ILE A N 1
ATOM 2951 C CA . ILE B 2 245 ? 190.135 180.968 127.356 1.00 17.66 245 ILE A CA 1
ATOM 2952 C C . ILE B 2 245 ? 191.253 180.674 126.365 1.00 17.66 245 ILE A C 1
ATOM 2953 O O . ILE B 2 245 ? 191.081 180.847 125.153 1.00 17.66 245 ILE A O 1
ATOM 2958 N N . PHE B 2 246 ? 192.409 180.226 126.853 1.00 17.98 246 PHE A N 1
ATOM 2959 C CA . PHE B 2 246 ? 193.531 179.943 125.966 1.00 17.98 246 PHE A CA 1
ATOM 2960 C C . PHE B 2 246 ? 193.424 178.543 125.380 1.00 17.98 246 PHE A C 1
ATOM 2961 O O . PHE B 2 246 ? 193.588 178.350 124.171 1.00 17.98 246 PHE A O 1
ATOM 2969 N N . GLU B 2 247 ? 193.156 177.548 126.227 1.00 21.13 247 GLU A N 1
ATOM 2970 C CA . GLU B 2 247 ? 193.035 176.178 125.748 1.00 21.13 247 GLU A CA 1
ATOM 2971 C C . GLU B 2 247 ? 191.829 175.985 124.843 1.00 21.13 247 GLU A C 1
ATOM 2972 O O . GLU B 2 247 ? 191.802 175.026 124.066 1.00 21.13 247 GLU A O 1
ATOM 2978 N N . MET B 2 248 ? 190.835 176.867 124.923 1.00 15.56 248 MET A N 1
ATOM 2979 C CA . MET B 2 248 ? 189.684 176.769 124.034 1.00 15.56 248 MET A CA 1
ATOM 2980 C C . MET B 2 248 ? 189.974 177.437 122.695 1.00 15.56 248 MET A C 1
ATOM 2981 O O . MET B 2 248 ? 189.600 176.921 121.637 1.00 15.56 248 MET A O 1
ATOM 2986 N N . GLU B 2 249 ? 190.643 178.590 122.727 1.00 18.30 249 GLU A N 1
ATOM 2987 C CA . GLU B 2 249 ? 190.970 179.286 121.488 1.00 18.30 249 GLU A CA 1
ATOM 2988 C C . GLU B 2 249 ? 192.000 178.517 120.673 1.00 18.30 249 GLU A C 1
ATOM 2989 O O . GLU B 2 249 ? 191.866 178.386 119.452 1.00 18.30 249 GLU A O 1
ATOM 2995 N N . THR B 2 250 ? 193.037 178.004 121.332 1.00 16.08 250 THR A N 1
ATOM 2996 C CA . THR B 2 250 ? 194.155 177.408 120.612 1.00 16.08 250 THR A CA 1
ATOM 2997 C C . THR B 2 250 ? 193.828 176.001 120.133 1.00 16.08 250 THR A C 1
ATOM 2998 O O . THR B 2 250 ? 194.097 175.652 118.979 1.00 16.08 250 THR A O 1
ATOM 3002 N N . HIS B 2 251 ? 193.242 175.184 121.002 1.00 15.07 251 HIS A N 1
ATOM 3003 C CA . HIS B 2 251 ? 193.120 173.759 120.744 1.00 15.07 251 HIS A CA 1
ATOM 3004 C C . HIS B 2 251 ? 191.723 173.311 120.347 1.00 15.07 251 HIS A C 1
ATOM 3005 O O . HIS B 2 251 ? 191.593 172.258 119.716 1.00 15.07 251 HIS A O 1
ATOM 3012 N N . HIS B 2 252 ? 190.680 174.055 120.703 1.00 12.63 252 HIS A N 1
ATOM 3013 C CA . HIS B 2 252 ? 189.322 173.585 120.490 1.00 12.63 252 HIS A CA 1
ATOM 3014 C C . HIS B 2 252 ? 188.499 174.428 119.531 1.00 12.63 252 HIS A C 1
ATOM 3015 O O . HIS B 2 252 ? 187.397 174.006 119.169 1.00 12.63 252 HIS A O 1
ATOM 3022 N N . GLN B 2 253 ? 188.985 175.584 119.102 1.00 13.96 253 GLN A N 1
ATOM 3023 C CA . GLN B 2 253 ? 188.283 176.398 118.124 1.00 13.96 253 GLN A CA 1
ATOM 3024 C C . GLN B 2 253 ? 188.922 176.264 116.751 1.00 13.96 253 GLN A C 1
ATOM 3025 O O . GLN B 2 253 ? 190.096 175.910 116.622 1.00 13.96 253 GLN A O 1
ATOM 3031 N N . GLY B 2 254 ? 188.135 176.565 115.730 1.00 12.19 254 GLY A N 1
ATOM 3032 C CA . GLY B 2 254 ? 188.608 176.593 114.363 1.00 12.19 254 GLY A CA 1
ATOM 3033 C C . GLY B 2 254 ? 188.238 175.331 113.607 1.00 12.19 254 GLY A C 1
ATOM 3034 O O . GLY B 2 254 ? 187.732 174.355 114.159 1.00 12.19 254 GLY A O 1
ATOM 3035 N N . ALA B 2 255 ? 188.502 175.378 112.303 1.00 12.46 255 ALA A N 1
ATOM 3036 C CA . ALA B 2 255 ? 188.313 174.197 111.476 1.00 12.46 255 ALA A CA 1
ATOM 3037 C C . ALA B 2 255 ? 189.400 173.166 111.726 1.00 12.46 255 ALA A C 1
ATOM 3038 O O . ALA B 2 255 ? 189.129 171.962 111.681 1.00 12.46 255 ALA A O 1
ATOM 3040 N N . ARG B 2 256 ? 190.621 173.613 112.002 1.00 15.49 256 ARG A N 1
ATOM 3041 C CA . ARG B 2 256 ? 191.747 172.726 112.251 1.00 15.49 256 ARG A CA 1
ATOM 3042 C C . ARG B 2 256 ? 191.697 172.068 113.621 1.00 15.49 256 ARG A C 1
ATOM 3043 O O . ARG B 2 256 ? 192.660 171.395 114.000 1.00 15.49 256 ARG A O 1
ATOM 3051 N N . ASN B 2 257 ? 190.610 172.244 114.370 1.00 11.77 257 ASN A N 1
ATOM 3052 C CA . ASN B 2 257 ? 190.485 171.704 115.718 1.00 11.77 257 ASN A CA 1
ATOM 3053 C C . ASN B 2 257 ? 189.101 171.113 115.928 1.00 11.77 257 ASN A C 1
ATOM 3054 O O . ASN B 2 257 ? 188.459 171.342 116.957 1.00 11.77 257 ASN A O 1
ATOM 3059 N N . ALA B 2 258 ? 188.616 170.346 114.954 1.00 10.65 258 ALA A N 1
ATOM 3060 C CA . ALA B 2 258 ? 187.249 169.831 114.990 1.00 10.65 258 ALA A CA 1
ATOM 3061 C C . ALA B 2 258 ? 187.270 168.364 115.405 1.00 10.65 258 ALA A C 1
ATOM 3062 O O . ALA B 2 258 ? 187.315 167.449 114.584 1.00 10.65 258 ALA A O 1
ATOM 3064 N N . GLY B 2 259 ? 187.226 168.139 116.714 1.00 13.49 259 GLY A N 1
ATOM 3065 C CA . GLY B 2 259 ? 187.153 166.784 117.217 1.00 13.49 259 GLY A CA 1
ATOM 3066 C C . GLY B 2 259 ? 187.991 166.514 118.449 1.00 13.49 259 GLY A C 1
ATOM 3067 O O . GLY B 2 259 ? 188.004 165.387 118.951 1.00 13.49 259 GLY A O 1
ATOM 3068 N N . ARG B 2 260 ? 188.704 167.525 118.933 1.00 12.05 260 ARG A N 1
ATOM 3069 C CA . ARG B 2 260 ? 189.530 167.363 120.119 1.00 12.05 260 ARG A CA 1
ATOM 3070 C C . ARG B 2 260 ? 188.685 166.841 121.282 1.00 12.05 260 ARG A C 1
ATOM 3071 O O . ARG B 2 260 ? 187.634 167.420 121.585 1.00 12.05 260 ARG A O 1
ATOM 3079 N N . PRO B 2 261 ? 189.110 165.768 121.951 1.00 13.08 261 PRO A N 1
ATOM 3080 C CA . PRO B 2 261 ? 188.214 165.080 122.893 1.00 13.08 261 PRO A CA 1
ATOM 3081 C C . PRO B 2 261 ? 187.863 165.867 124.145 1.00 13.08 261 PRO A C 1
ATOM 3082 O O . PRO B 2 261 ? 186.956 165.439 124.864 1.00 13.08 261 PRO A O 1
ATOM 3086 N N . MET B 2 262 ? 188.543 166.971 124.452 1.00 13.68 262 MET A N 1
ATOM 3087 C CA . MET B 2 262 ? 188.067 167.928 125.454 1.00 13.68 262 MET A CA 1
ATOM 3088 C C . MET B 2 262 ? 187.848 167.264 126.819 1.00 13.68 262 MET A C 1
ATOM 3089 O O . MET B 2 262 ? 186.721 167.060 127.271 1.00 13.68 262 MET A O 1
ATOM 3094 N N . LEU B 2 263 ? 188.959 166.875 127.441 1.00 12.93 263 LEU A N 1
ATOM 3095 C CA . LEU B 2 263 ? 188.904 166.388 128.817 1.00 12.93 263 LEU A CA 1
ATOM 3096 C C . LEU B 2 263 ? 188.172 167.372 129.719 1.00 12.93 263 LEU A C 1
ATOM 3097 O O . LEU B 2 263 ? 188.553 168.540 129.823 1.00 12.93 263 LEU A O 1
ATOM 3102 N N . LEU B 2 264 ? 187.127 166.890 130.384 1.00 14.00 264 LEU A N 1
ATOM 3103 C CA . LEU B 2 264 ? 186.311 167.702 131.280 1.00 14.00 264 LEU A CA 1
ATOM 3104 C C . LEU B 2 264 ? 186.522 167.213 132.705 1.00 14.00 264 LEU A C 1
ATOM 3105 O O . LEU B 2 264 ? 186.159 166.080 133.037 1.00 14.00 264 LEU A O 1
ATOM 3110 N N . GLU B 2 265 ? 187.084 168.072 133.545 1.00 16.27 265 GLU A N 1
ATOM 3111 C CA . GLU B 2 265 ? 187.417 167.707 134.913 1.00 16.27 265 GLU A CA 1
ATOM 3112 C C . GLU B 2 265 ? 186.149 167.674 135.760 1.00 16.27 265 GLU A C 1
ATOM 3113 O O . GLU B 2 265 ? 185.025 167.773 135.261 1.00 16.27 265 GLU A O 1
ATOM 3119 N N . GLY B 2 266 ? 186.325 167.525 137.069 1.00 14.53 266 GLY A N 1
ATOM 3120 C CA . GLY B 2 266 ? 185.186 167.530 137.968 1.00 14.53 266 GLY A CA 1
ATOM 3121 C C . GLY B 2 266 ? 184.636 168.934 138.131 1.00 14.53 266 GLY A C 1
ATOM 3122 O O . GLY B 2 266 ? 185.363 169.863 138.500 1.00 14.53 266 GLY A O 1
ATOM 3123 N N . GLY B 2 267 ? 183.346 169.094 137.855 1.00 16.23 267 GLY A N 1
ATOM 3124 C CA . GLY B 2 267 ? 182.710 170.391 137.955 1.00 16.23 267 GLY A CA 1
ATOM 3125 C C . GLY B 2 267 ? 182.508 171.037 136.603 1.00 16.23 267 GLY A C 1
ATOM 3126 O O . GLY B 2 267 ? 181.465 171.646 136.345 1.00 16.23 267 GLY A O 1
ATOM 3127 N N . LEU B 2 268 ? 183.503 170.913 135.732 1.00 14.19 268 LEU A N 1
ATOM 3128 C CA . LEU B 2 268 ? 183.368 171.425 134.382 1.00 14.19 268 LEU A CA 1
ATOM 3129 C C . LEU B 2 268 ? 182.412 170.553 133.578 1.00 14.19 268 LEU A C 1
ATOM 3130 O O . LEU B 2 268 ? 182.156 169.391 133.907 1.00 14.19 268 LEU A O 1
ATOM 3135 N N . ASP B 2 269 ? 181.889 171.129 132.501 1.00 23.15 269 ASP A N 1
ATOM 3136 C CA . ASP B 2 269 ? 180.971 170.433 131.612 1.00 23.15 269 ASP A CA 1
ATOM 3137 C C . ASP B 2 269 ? 180.845 171.238 130.334 1.00 23.15 269 ASP A C 1
ATOM 3138 O O . ASP B 2 269 ? 180.959 172.465 130.348 1.00 23.15 269 ASP A O 1
ATOM 3143 N N . TRP B 2 270 ? 180.617 170.534 129.231 1.00 31.46 270 TRP A N 1
ATOM 3144 C CA . TRP B 2 270 ? 180.435 171.150 127.923 1.00 31.46 270 TRP A CA 1
ATOM 3145 C C . TRP B 2 270 ? 179.073 170.727 127.393 1.00 31.46 270 TRP A C 1
ATOM 3146 O O . TRP B 2 270 ? 178.852 169.545 127.113 1.00 31.46 270 TRP A O 1
ATOM 3157 N N . LYS B 2 271 ? 178.160 171.684 127.265 1.00 20.99 271 LYS A N 1
ATOM 3158 C CA . LYS B 2 271 ? 176.853 171.393 126.702 1.00 20.99 271 LYS A CA 1
ATOM 3159 C C . LYS B 2 271 ? 176.835 171.843 125.254 1.00 20.99 271 LYS A C 1
ATOM 3160 O O . LYS B 2 271 ? 176.804 173.055 124.994 1.00 20.99 271 LYS A O 1
ATOM 3166 N N . PRO B 2 272 ? 176.865 170.929 124.284 1.00 18.57 272 PRO A N 1
ATOM 3167 C CA . PRO B 2 272 ? 176.791 171.346 122.880 1.00 18.57 272 PRO A CA 1
ATOM 3168 C C . PRO B 2 272 ? 175.412 171.909 122.578 1.00 18.57 272 PRO A C 1
ATOM 3169 O O . PRO B 2 272 ? 174.401 171.220 122.721 1.00 18.57 272 PRO A O 1
ATOM 3173 N N . MET B 2 273 ? 175.377 173.171 122.173 1.00 15.04 273 MET A N 1
ATOM 3174 C CA . MET B 2 273 ? 174.138 173.846 121.830 1.00 15.04 273 MET A CA 1
ATOM 3175 C C . MET B 2 273 ? 173.916 173.796 120.327 1.00 15.04 273 MET A C 1
ATOM 3176 O O . MET B 2 273 ? 174.858 173.711 119.536 1.00 15.04 273 MET A O 1
ATOM 3181 N N . GLY B 2 274 ? 172.644 173.847 119.938 1.00 17.18 274 GLY A N 1
ATOM 3182 C CA . GLY B 2 274 ? 172.255 173.749 118.554 1.00 17.18 274 GLY A CA 1
ATOM 3183 C C . GLY B 2 274 ? 171.635 175.025 118.019 1.00 17.18 274 GLY A C 1
ATOM 3184 O O . GLY B 2 274 ? 171.686 176.092 118.633 1.00 17.18 274 GLY A O 1
ATOM 3185 N N . PHE B 2 275 ? 171.042 174.891 116.837 1.00 16.53 275 PHE A N 1
ATOM 3186 C CA . PHE B 2 275 ? 170.344 175.985 116.164 1.00 16.53 275 PHE A CA 1
ATOM 3187 C C . PHE B 2 275 ? 169.203 175.322 115.395 1.00 16.53 275 PHE A C 1
ATOM 3188 O O . PHE B 2 275 ? 169.378 174.897 114.251 1.00 16.53 275 PHE A O 1
ATOM 3196 N N . SER B 2 276 ? 168.031 175.236 116.042 1.00 20.16 276 SER A N 1
ATOM 3197 C CA . SER B 2 276 ? 167.002 174.320 115.546 1.00 20.16 276 SER A CA 1
ATOM 3198 C C . SER B 2 276 ? 166.419 174.785 114.218 1.00 20.16 276 SER A C 1
ATOM 3199 O O . SER B 2 276 ? 166.546 174.053 113.220 1.00 20.16 276 SER A O 1
ATOM 3202 N N . PRO B 2 277 ? 165.770 175.961 114.115 1.00 19.36 277 PRO A N 1
ATOM 3203 C CA . PRO B 2 277 ? 165.389 176.447 112.784 1.00 19.36 277 PRO A CA 1
ATOM 3204 C C . PRO B 2 277 ? 166.559 177.174 112.142 1.00 19.36 277 PRO A C 1
ATOM 3205 O O . PRO B 2 277 ? 166.902 178.296 112.525 1.00 19.36 277 PRO A O 1
ATOM 3209 N N . SER B 2 278 ? 167.177 176.533 111.152 1.00 20.12 278 SER A N 1
ATOM 3210 C CA . SER B 2 278 ? 168.361 177.081 110.500 1.00 20.12 278 SER A CA 1
ATOM 3211 C C . SER B 2 278 ? 168.028 177.706 109.150 1.00 20.12 278 SER A C 1
ATOM 3212 O O . SER B 2 278 ? 168.274 178.895 108.933 1.00 20.12 278 SER A O 1
ATOM 3215 N N . ASP B 2 279 ? 167.464 176.924 108.240 1.00 20.71 279 ASP A N 1
ATOM 3216 C CA . ASP B 2 279 ? 167.071 177.411 106.929 1.00 20.71 279 ASP A CA 1
ATOM 3217 C C . ASP B 2 279 ? 165.612 177.842 106.935 1.00 20.71 279 ASP A C 1
ATOM 3218 O O . ASP B 2 279 ? 164.858 177.577 107.874 1.00 20.71 279 ASP A O 1
ATOM 3223 N N . MET B 2 280 ? 165.225 178.519 105.857 1.00 19.58 280 MET A N 1
ATOM 3224 C CA . MET B 2 280 ? 163.824 178.667 105.473 1.00 19.58 280 MET A CA 1
ATOM 3225 C C . MET B 2 280 ? 162.990 179.336 106.564 1.00 19.58 280 MET A C 1
ATOM 3226 O O . MET B 2 280 ? 161.987 178.796 107.032 1.00 19.58 280 MET A O 1
ATOM 3231 N N . GLU B 2 281 ? 163.417 180.525 106.974 1.00 18.78 281 GLU A N 1
ATOM 3232 C CA . GLU B 2 281 ? 162.620 181.379 107.846 1.00 18.78 281 GLU A CA 1
ATOM 3233 C C . GLU B 2 281 ? 161.766 182.279 106.964 1.00 18.78 281 GLU A C 1
ATOM 3234 O O . GLU B 2 281 ? 162.290 183.175 106.294 1.00 18.78 281 GLU A O 1
ATOM 3240 N N . PHE B 2 282 ? 160.455 182.045 106.968 1.00 12.57 282 PHE A N 1
ATOM 3241 C CA . PHE B 2 282 ? 159.533 182.729 106.065 1.00 12.57 282 PHE A CA 1
ATOM 3242 C C . PHE B 2 282 ? 160.004 182.590 104.621 1.00 12.57 282 PHE A C 1
ATOM 3243 O O . PHE B 2 282 ? 160.076 183.558 103.863 1.00 12.57 282 PHE A O 1
ATOM 3251 N N . HIS B 2 283 ? 160.340 181.356 104.247 1.00 17.01 283 HIS A N 1
ATOM 3252 C CA . HIS B 2 283 ? 160.877 181.089 102.917 1.00 17.01 283 HIS A CA 1
ATOM 3253 C C . HIS B 2 283 ? 159.768 181.033 101.877 1.00 17.01 283 HIS A C 1
ATOM 3254 O O . HIS B 2 283 ? 159.823 181.726 100.856 1.00 17.01 283 HIS A O 1
ATOM 3261 N N . GLU B 2 284 ? 158.751 180.207 102.121 1.00 17.97 284 GLU A N 1
ATOM 3262 C CA . GLU B 2 284 ? 157.668 180.074 101.156 1.00 17.97 284 GLU A CA 1
ATOM 3263 C C . GLU B 2 284 ? 156.694 181.238 101.240 1.00 17.97 284 GLU A C 1
ATOM 3264 O O . GLU B 2 284 ? 156.092 181.611 100.228 1.00 17.97 284 GLU A O 1
ATOM 3270 N N . THR B 2 285 ? 156.525 181.829 102.424 1.00 14.68 285 THR A N 1
ATOM 3271 C CA . THR B 2 285 ? 155.641 182.983 102.542 1.00 14.68 285 THR A CA 1
ATOM 3272 C C . THR B 2 285 ? 156.248 184.208 101.872 1.00 14.68 285 THR A C 1
ATOM 3273 O O . THR B 2 285 ? 155.525 185.130 101.482 1.00 14.68 285 THR A O 1
ATOM 3277 N N . LYS B 2 286 ? 157.574 184.238 101.734 1.00 14.72 286 LYS A N 1
ATOM 3278 C CA . LYS B 2 286 ? 158.208 185.297 100.958 1.00 14.72 286 LYS A CA 1
ATOM 3279 C C . LYS B 2 286 ? 158.179 184.971 99.472 1.00 14.72 286 LYS A C 1
ATOM 3280 O O . LYS B 2 286 ? 158.065 185.872 98.634 1.00 14.72 286 LYS A O 1
ATOM 3286 N N . ALA B 2 287 ? 158.280 183.686 99.126 1.00 15.84 287 ALA A N 1
ATOM 3287 C CA . ALA B 2 287 ? 158.179 183.289 97.727 1.00 15.84 287 ALA A CA 1
ATOM 3288 C C . ALA B 2 287 ? 156.759 183.461 97.211 1.00 15.84 287 ALA A C 1
ATOM 3289 O O . ALA B 2 287 ? 156.553 183.961 96.100 1.00 15.84 287 ALA A O 1
ATOM 3291 N N . ALA B 2 288 ? 155.765 183.045 98.000 1.00 16.33 288 ALA A N 1
ATOM 3292 C CA . ALA B 2 288 ? 154.378 183.271 97.615 1.00 16.33 288 ALA A CA 1
ATOM 3293 C C . ALA B 2 288 ? 154.063 184.756 97.523 1.00 16.33 288 ALA A C 1
ATOM 3294 O O . ALA B 2 288 ? 153.255 185.168 96.685 1.00 16.33 288 ALA A O 1
ATOM 3296 N N . ALA B 2 289 ? 154.688 185.573 98.372 1.00 16.15 289 ALA A N 1
ATOM 3297 C CA . ALA B 2 289 ? 154.488 187.014 98.283 1.00 16.15 289 ALA A CA 1
ATOM 3298 C C . ALA B 2 289 ? 155.124 187.578 97.021 1.00 16.15 289 ALA A C 1
ATOM 3299 O O . ALA B 2 289 ? 154.557 188.470 96.381 1.00 16.15 289 ALA A O 1
ATOM 3301 N N . ALA B 2 290 ? 156.302 187.073 96.647 1.00 16.98 290 ALA A N 1
ATOM 3302 C CA . ALA B 2 290 ? 156.933 187.515 95.409 1.00 16.98 290 ALA A CA 1
ATOM 3303 C C . ALA B 2 290 ? 156.102 187.134 94.195 1.00 16.98 290 ALA A C 1
ATOM 3304 O O . ALA B 2 290 ? 156.102 187.852 93.190 1.00 16.98 290 ALA A O 1
ATOM 3306 N N . ARG B 2 291 ? 155.389 186.011 94.270 1.00 20.23 291 ARG A N 1
ATOM 3307 C CA . ARG B 2 291 ? 154.549 185.590 93.156 1.00 20.23 291 ARG A CA 1
ATOM 3308 C C . ARG B 2 291 ? 153.284 186.434 93.067 1.00 20.23 291 ARG A C 1
ATOM 3309 O O . ARG B 2 291 ? 152.723 186.606 91.981 1.00 20.23 291 ARG A O 1
ATOM 3317 N N . GLU B 2 292 ? 152.818 186.966 94.199 1.00 20.28 292 GLU A N 1
ATOM 3318 C CA . GLU B 2 292 ? 151.607 187.781 94.181 1.00 20.28 292 GLU A CA 1
ATOM 3319 C C . GLU B 2 292 ? 151.892 189.210 93.742 1.00 20.28 292 GLU A C 1
ATOM 3320 O O . GLU B 2 292 ? 150.986 189.901 93.264 1.00 20.28 292 GLU A O 1
ATOM 3326 N N . ILE B 2 293 ? 153.131 189.675 93.899 1.00 17.25 293 ILE A N 1
ATOM 3327 C CA . ILE B 2 293 ? 153.506 190.973 93.344 1.00 17.25 293 ILE A CA 1
ATOM 3328 C C . ILE B 2 293 ? 153.561 190.894 91.825 1.00 17.25 293 ILE A C 1
ATOM 3329 O O . ILE B 2 293 ? 153.022 191.754 91.119 1.00 17.25 293 ILE A O 1
ATOM 3334 N N . ALA B 2 294 ? 154.220 189.860 91.301 1.00 18.11 294 ALA A N 1
ATOM 3335 C CA . ALA B 2 294 ? 154.249 189.653 89.859 1.00 18.11 294 ALA A CA 1
ATOM 3336 C C . ALA B 2 294 ? 152.859 189.378 89.307 1.00 18.11 294 ALA A C 1
ATOM 3337 O O . ALA B 2 294 ? 152.562 189.750 88.167 1.00 18.11 294 ALA A O 1
ATOM 3339 N N . LEU B 2 295 ? 152.002 188.723 90.092 1.00 20.28 295 LEU A N 1
ATOM 3340 C CA . LEU B 2 295 ? 150.633 188.472 89.656 1.00 20.28 295 LEU A CA 1
ATOM 3341 C C . LEU B 2 295 ? 149.874 189.778 89.470 1.00 20.28 295 LEU A C 1
ATOM 3342 O O . LEU B 2 295 ? 149.141 189.951 88.489 1.00 20.28 295 LEU A O 1
ATOM 3347 N N . ALA B 2 296 ? 150.033 190.711 90.411 1.00 19.43 296 ALA A N 1
ATOM 3348 C CA . ALA B 2 296 ? 149.308 191.973 90.330 1.00 19.43 296 ALA A CA 1
ATOM 3349 C C . ALA B 2 296 ? 149.769 192.802 89.141 1.00 19.43 296 ALA A C 1
ATOM 3350 O O . ALA B 2 296 ? 148.946 193.385 88.428 1.00 19.43 296 ALA A O 1
ATOM 3352 N N . PHE B 2 297 ? 151.079 192.869 88.910 1.00 21.18 297 PHE A N 1
ATOM 3353 C CA . PHE B 2 297 ? 151.590 193.649 87.793 1.00 21.18 297 PHE A CA 1
ATOM 3354 C C . PHE B 2 297 ? 151.385 192.955 86.457 1.00 21.18 297 PHE A C 1
ATOM 3355 O O . PHE B 2 297 ? 151.439 193.618 85.416 1.00 21.18 297 PHE A O 1
ATOM 3363 N N . GLY B 2 298 ? 151.153 191.646 86.462 1.00 21.58 298 GLY A N 1
ATOM 3364 C CA . GLY B 2 298 ? 150.801 190.923 85.261 1.00 21.58 298 GLY A CA 1
ATOM 3365 C C . GLY B 2 298 ? 151.942 190.226 84.559 1.00 21.58 298 GLY A C 1
ATOM 3366 O O . GLY B 2 298 ? 151.714 189.618 83.506 1.00 21.58 298 GLY A O 1
ATOM 3367 N N . VAL B 2 299 ? 153.155 190.286 85.096 1.00 22.48 299 VAL A N 1
ATOM 3368 C CA . VAL B 2 299 ? 154.287 189.613 84.465 1.00 22.48 299 VAL A CA 1
ATOM 3369 C C . VAL B 2 299 ? 154.246 188.137 84.842 1.00 22.48 299 VAL A C 1
ATOM 3370 O O . VAL B 2 299 ? 153.920 187.796 85.988 1.00 22.48 299 VAL A O 1
ATOM 3374 N N . PRO B 2 300 ? 154.519 187.230 83.912 1.00 27.89 300 PRO A N 1
ATOM 3375 C CA . PRO B 2 300 ? 154.652 185.823 84.274 1.00 27.89 300 PRO A CA 1
ATOM 3376 C C . PRO B 2 300 ? 155.927 185.600 85.064 1.00 27.89 300 PRO A C 1
ATOM 3377 O O . PRO B 2 300 ? 156.994 186.104 84.685 1.00 27.89 300 PRO A O 1
ATOM 3381 N N . PRO B 2 301 ? 155.855 184.863 86.176 1.00 29.01 301 PRO A N 1
ATOM 3382 C CA . PRO B 2 301 ? 157.040 184.694 87.032 1.00 29.01 301 PRO A CA 1
ATOM 3383 C C . PRO B 2 301 ? 158.244 184.101 86.320 1.00 29.01 301 PRO A C 1
ATOM 3384 O O . PRO B 2 301 ? 159.356 184.188 86.855 1.00 29.01 301 PRO A O 1
ATOM 3388 N N . MET B 2 302 ? 158.065 183.502 85.143 1.00 33.80 302 MET A N 1
ATOM 3389 C CA . MET B 2 302 ? 159.212 182.998 84.397 1.00 33.80 302 MET A CA 1
ATOM 3390 C C . MET B 2 302 ? 160.103 184.135 83.916 1.00 33.80 302 MET A C 1
ATOM 3391 O O . MET B 2 302 ? 161.331 183.994 83.876 1.00 33.80 302 MET A O 1
ATOM 3396 N N . LEU B 2 303 ? 159.507 185.273 83.557 1.00 29.62 303 LEU A N 1
ATOM 3397 C CA . LEU B 2 303 ? 160.273 186.337 82.919 1.00 29.62 303 LEU A CA 1
ATOM 3398 C C . LEU B 2 303 ? 161.202 187.023 83.910 1.00 29.62 303 LEU A C 1
ATOM 3399 O O . LEU B 2 303 ? 162.405 187.153 83.660 1.00 29.62 303 LEU A O 1
ATOM 3404 N N . ILE B 2 304 ? 160.662 187.475 85.040 1.00 27.32 304 ILE A N 1
ATOM 3405 C CA . ILE B 2 304 ? 161.508 188.150 86.013 1.00 27.32 304 ILE A CA 1
ATOM 3406 C C . ILE B 2 304 ? 162.423 187.159 86.721 1.00 27.32 304 ILE A C 1
ATOM 3407 O O . ILE B 2 304 ? 163.565 187.496 87.052 1.00 27.32 304 ILE A O 1
ATOM 3412 N N . GLY B 2 305 ? 161.967 185.938 86.948 1.00 27.32 305 GLY A N 1
ATOM 3413 C CA . GLY B 2 305 ? 162.799 184.899 87.503 1.00 27.32 305 GLY A CA 1
ATOM 3414 C C . GLY B 2 305 ? 162.346 184.292 88.816 1.00 27.32 305 GLY A C 1
ATOM 3415 O O . GLY B 2 305 ? 163.170 183.666 89.496 1.00 27.32 305 GLY A O 1
ATOM 3416 N N . ILE B 2 306 ? 161.084 184.458 89.198 1.00 28.88 306 ILE A N 1
ATOM 3417 C CA . ILE B 2 306 ? 160.568 183.848 90.419 1.00 28.88 306 ILE A CA 1
ATOM 3418 C C . ILE B 2 306 ? 160.669 182.333 90.300 1.00 28.88 306 ILE A C 1
ATOM 3419 O O . ILE B 2 306 ? 160.133 181.748 89.348 1.00 28.88 306 ILE A O 1
ATOM 3424 N N . PRO B 2 307 ? 161.347 181.660 91.229 1.00 35.09 307 PRO A N 1
ATOM 3425 C CA . PRO B 2 307 ? 161.382 180.191 91.206 1.00 35.09 307 PRO A CA 1
ATOM 3426 C C . PRO B 2 307 ? 160.024 179.629 91.597 1.00 35.09 307 PRO A C 1
ATOM 3427 O O . PRO B 2 307 ? 159.538 179.859 92.706 1.00 35.09 307 PRO A O 1
ATOM 3431 N N . GLY B 2 308 ? 159.411 178.897 90.676 1.00 52.57 308 GLY A N 1
ATOM 3432 C CA . GLY B 2 308 ? 158.088 178.361 90.929 1.00 52.57 308 GLY A CA 1
ATOM 3433 C C . GLY B 2 308 ? 157.696 177.389 89.842 1.00 52.57 308 GLY A C 1
ATOM 3434 O O . GLY B 2 308 ? 158.498 177.031 88.975 1.00 52.57 308 GLY A O 1
ATOM 3435 N N . ASP B 2 309 ? 156.439 176.958 89.907 1.00 63.44 309 ASP A N 1
ATOM 3436 C CA . ASP B 2 309 ? 155.923 176.006 88.934 1.00 63.44 309 ASP A CA 1
ATOM 3437 C C . ASP B 2 309 ? 155.986 176.589 87.529 1.00 63.44 309 ASP A C 1
ATOM 3438 O O . ASP B 2 309 ? 155.835 177.797 87.328 1.00 63.44 309 ASP A O 1
ATOM 3443 N N . ALA B 2 310 ? 156.218 175.717 86.552 1.00 59.91 310 ALA A N 1
ATOM 3444 C CA . ALA B 2 310 ? 156.298 176.123 85.153 1.00 59.91 310 ALA A CA 1
ATOM 3445 C C . ALA B 2 310 ? 154.892 176.142 84.571 1.00 59.91 310 ALA A C 1
ATOM 3446 O O . ALA B 2 310 ? 154.420 175.146 84.020 1.00 59.91 310 ALA A O 1
ATOM 3448 N N . THR B 2 311 ? 154.215 177.283 84.692 1.00 50.16 311 THR A N 1
ATOM 3449 C CA . THR B 2 311 ? 152.919 177.456 84.049 1.00 50.16 311 THR A CA 1
ATOM 3450 C C . THR B 2 311 ? 153.062 177.604 82.542 1.00 50.16 311 THR A C 1
ATOM 3451 O O . THR B 2 311 ? 152.282 177.018 81.783 1.00 50.16 311 THR A O 1
ATOM 3455 N N . TYR B 2 312 ? 154.044 178.378 82.097 1.00 42.87 312 TYR A N 1
ATOM 3456 C CA . TYR B 2 312 ? 154.398 178.452 80.691 1.00 42.87 312 TYR A CA 1
ATOM 3457 C C . TYR B 2 312 ? 155.570 177.519 80.408 1.00 42.87 312 TYR A C 1
ATOM 3458 O O . TYR B 2 312 ? 156.250 177.047 81.321 1.00 42.87 312 TYR A O 1
ATOM 3467 N N . ALA B 2 313 ? 155.798 177.246 79.126 1.00 42.61 313 ALA A N 1
ATOM 3468 C CA . ALA B 2 313 ? 156.696 176.148 78.745 1.00 42.61 313 ALA A CA 1
ATOM 3469 C C . ALA B 2 313 ? 158.144 176.596 78.562 1.00 42.61 313 ALA A C 1
ATOM 3470 O O . ALA B 2 313 ? 159.036 176.136 79.280 1.00 42.61 313 ALA A O 1
ATOM 3472 N N . ASN B 2 314 ? 158.393 177.497 77.609 1.00 41.34 314 ASN A N 1
ATOM 3473 C CA . ASN B 2 314 ? 159.770 177.744 77.194 1.00 41.34 314 ASN A CA 1
ATOM 3474 C C . ASN B 2 314 ? 160.031 179.201 76.831 1.00 41.34 314 ASN A C 1
ATOM 3475 O O . ASN B 2 314 ? 160.838 179.479 75.937 1.00 41.34 314 ASN A O 1
ATOM 3480 N N . TYR B 2 315 ? 159.323 180.133 77.467 1.00 37.23 315 TYR A N 1
ATOM 3481 C CA . TYR B 2 315 ? 159.540 181.568 77.300 1.00 37.23 315 TYR A CA 1
ATOM 3482 C C . TYR B 2 315 ? 159.084 182.031 75.919 1.00 37.23 315 TYR A C 1
ATOM 3483 O O . TYR B 2 315 ? 158.973 183.233 75.664 1.00 37.23 315 TYR A O 1
ATOM 3492 N N . ALA B 2 316 ? 158.760 181.089 75.033 1.00 37.53 316 ALA A N 1
ATOM 3493 C CA . ALA B 2 316 ? 158.169 181.475 73.760 1.00 37.53 316 ALA A CA 1
ATOM 3494 C C . ALA B 2 316 ? 156.719 181.883 73.945 1.00 37.53 316 ALA A C 1
ATOM 3495 O O . ALA B 2 316 ? 156.259 182.847 73.324 1.00 37.53 316 ALA A O 1
ATOM 3497 N N . GLU B 2 317 ? 155.995 181.167 74.800 1.00 39.37 317 GLU A N 1
ATOM 3498 C CA . GLU B 2 317 ? 154.640 181.526 75.182 1.00 39.37 317 GLU A CA 1
ATOM 3499 C C . GLU B 2 317 ? 154.591 182.442 76.393 1.00 39.37 317 GLU A C 1
ATOM 3500 O O . GLU B 2 317 ? 153.659 183.242 76.511 1.00 39.37 317 GLU A O 1
ATOM 3506 N N . ALA B 2 318 ? 155.573 182.344 77.294 1.00 35.22 318 ALA A N 1
ATOM 3507 C CA . ALA B 2 318 ? 155.615 183.248 78.438 1.00 35.22 318 ALA A CA 1
ATOM 3508 C C . ALA B 2 318 ? 155.829 184.687 77.993 1.00 35.22 318 ALA A C 1
ATOM 3509 O O . ALA B 2 318 ? 155.194 185.608 78.518 1.00 35.22 318 ALA A O 1
ATOM 3511 N N . ASN B 2 319 ? 156.718 184.902 77.022 1.00 34.45 319 ASN A N 1
ATOM 3512 C CA . ASN B 2 319 ? 156.907 186.248 76.494 1.00 34.45 319 ASN A CA 1
ATOM 3513 C C . ASN B 2 319 ? 155.728 186.663 75.627 1.00 34.45 319 ASN A C 1
ATOM 3514 O O . ASN B 2 319 ? 155.325 187.832 75.635 1.00 34.45 319 ASN A O 1
ATOM 3519 N N . ARG B 2 320 ? 155.161 185.721 74.871 1.00 37.03 320 ARG A N 1
ATOM 3520 C CA . ARG B 2 320 ? 154.005 186.045 74.045 1.00 37.03 320 ARG A CA 1
ATOM 3521 C C . ARG B 2 320 ? 152.792 186.377 74.901 1.00 37.03 320 ARG A C 1
ATOM 3522 O O . ARG B 2 320 ? 152.045 187.305 74.577 1.00 37.03 320 ARG A O 1
ATOM 3530 N N . ALA B 2 321 ? 152.584 185.645 75.995 1.00 31.47 321 ALA A N 1
ATOM 3531 C CA . ALA B 2 321 ? 151.503 185.981 76.912 1.00 31.47 321 ALA A CA 1
ATOM 3532 C C . ALA B 2 321 ? 151.785 187.268 77.671 1.00 31.47 321 ALA A C 1
ATOM 3533 O O . ALA B 2 321 ? 150.848 187.980 78.047 1.00 31.47 321 ALA A O 1
ATOM 3535 N N . PHE B 2 322 ? 153.059 187.574 77.912 1.00 27.32 322 PHE A N 1
ATOM 3536 C CA . PHE B 2 322 ? 153.419 188.830 78.560 1.00 27.32 322 PHE A CA 1
ATOM 3537 C C . PHE B 2 322 ? 153.033 190.017 77.688 1.00 27.32 322 PHE A C 1
ATOM 3538 O O . PHE B 2 322 ? 152.327 190.930 78.130 1.00 27.32 322 PHE A O 1
ATOM 3546 N N . TYR B 2 323 ? 153.485 190.016 76.437 1.00 28.85 323 TYR A N 1
ATOM 3547 C CA . TYR B 2 323 ? 153.158 191.094 75.515 1.00 28.85 323 TYR A CA 1
ATOM 3548 C C . TYR B 2 323 ? 151.690 191.123 75.129 1.00 28.85 323 TYR A C 1
ATOM 3549 O O . TYR B 2 323 ? 151.232 192.138 74.599 1.00 28.85 323 TYR A O 1
ATOM 3558 N N . ARG B 2 324 ? 150.937 190.057 75.384 1.00 33.27 324 ARG A N 1
ATOM 3559 C CA . ARG B 2 324 ? 149.539 189.998 74.995 1.00 33.27 324 ARG A CA 1
ATOM 3560 C C . ARG B 2 324 ? 148.574 190.331 76.121 1.00 33.27 324 ARG A C 1
ATOM 3561 O O . ARG B 2 324 ? 147.491 190.856 75.843 1.00 33.27 324 ARG A O 1
ATOM 3569 N N . LEU B 2 325 ? 148.938 190.069 77.376 1.00 30.79 325 LEU A N 1
ATOM 3570 C CA . LEU B 2 325 ? 148.034 190.280 78.494 1.00 30.79 325 LEU A CA 1
ATOM 3571 C C . LEU B 2 325 ? 148.305 191.548 79.289 1.00 30.79 325 LEU A C 1
ATOM 3572 O O . LEU B 2 325 ? 147.377 192.063 79.918 1.00 30.79 325 LEU A O 1
ATOM 3577 N N . THR B 2 326 ? 149.536 192.062 79.289 1.00 28.22 326 THR A N 1
ATOM 3578 C CA . THR B 2 326 ? 149.845 193.210 80.129 1.00 28.22 326 THR A CA 1
ATOM 3579 C C . THR B 2 326 ? 150.753 194.256 79.496 1.00 28.22 326 THR A C 1
ATOM 3580 O O . THR B 2 326 ? 151.108 195.217 80.184 1.00 28.22 326 THR A O 1
ATOM 3584 N N . VAL B 2 327 ? 151.141 194.118 78.232 1.00 29.39 327 VAL A N 1
ATOM 3585 C CA . VAL B 2 327 ? 152.015 195.086 77.569 1.00 29.39 327 VAL A CA 1
ATOM 3586 C C . VAL B 2 327 ? 151.280 195.827 76.457 1.00 29.39 327 VAL A C 1
ATOM 3587 O O . VAL B 2 327 ? 151.191 197.055 76.472 1.00 29.39 327 VAL A O 1
ATOM 3591 N N . LEU B 2 328 ? 150.748 195.098 75.485 1.00 32.51 328 LEU A N 1
ATOM 3592 C CA . LEU B 2 328 ? 150.008 195.725 74.399 1.00 32.51 328 LEU A CA 1
ATOM 3593 C C . LEU B 2 328 ? 148.661 196.273 74.866 1.00 32.51 328 LEU A C 1
ATOM 3594 O O . LEU B 2 328 ? 148.277 197.366 74.432 1.00 32.51 328 LEU A O 1
ATOM 3599 N N . PRO B 2 329 ? 147.908 195.576 75.728 1.00 33.38 329 PRO A N 1
ATOM 3600 C CA . PRO B 2 329 ? 146.684 196.199 76.258 1.00 33.38 329 PRO A CA 1
ATOM 3601 C C . PRO B 2 329 ? 146.948 197.480 77.022 1.00 33.38 329 PRO A C 1
ATOM 3602 O O . PRO B 2 329 ? 146.092 198.372 77.035 1.00 33.38 329 PRO A O 1
ATOM 3606 N N . LEU B 2 330 ? 148.109 197.599 77.665 1.00 34.36 330 LEU A N 1
ATOM 3607 C CA . LEU B 2 330 ? 148.462 198.846 78.330 1.00 34.36 330 LEU A CA 1
ATOM 3608 C C . LEU B 2 330 ? 148.941 199.886 77.328 1.00 34.36 330 LEU A C 1
ATOM 3609 O O . LEU B 2 330 ? 148.675 201.081 77.493 1.00 34.36 330 LEU A O 1
ATOM 3614 N N . LEU B 2 331 ? 149.638 199.451 76.278 1.00 36.59 331 LEU A N 1
ATOM 3615 C CA . LEU B 2 331 ? 150.132 200.395 75.283 1.00 36.59 331 LEU A CA 1
ATOM 3616 C C . LEU B 2 331 ? 149.006 200.907 74.394 1.00 36.59 331 LEU A C 1
ATOM 3617 O O . LEU B 2 331 ? 148.969 202.095 74.057 1.00 36.59 331 LEU A O 1
ATOM 3622 N N . THR B 2 332 ? 148.077 200.031 74.008 1.00 40.24 332 THR A N 1
ATOM 3623 C CA . THR B 2 332 ? 146.974 200.453 73.153 1.00 40.24 332 THR A CA 1
ATOM 3624 C C . THR B 2 332 ? 146.059 201.460 73.832 1.00 40.24 332 THR A C 1
ATOM 3625 O O . THR B 2 332 ? 145.208 202.049 73.157 1.00 40.24 332 THR A O 1
ATOM 3629 N N . ARG B 2 333 ? 146.203 201.664 75.139 1.00 42.44 333 ARG A N 1
ATOM 3630 C CA . ARG B 2 333 ? 145.475 202.708 75.845 1.00 42.44 333 ARG A CA 1
ATOM 3631 C C . ARG B 2 333 ? 146.268 204.002 75.914 1.00 42.44 333 ARG A C 1
ATOM 3632 O O . ARG B 2 333 ? 145.717 205.082 75.678 1.00 42.44 333 ARG A O 1
ATOM 3640 N N . VAL B 2 334 ? 147.558 203.910 76.239 1.00 40.89 334 VAL A N 1
ATOM 3641 C CA . VAL B 2 334 ? 148.398 205.100 76.311 1.00 40.89 334 VAL A CA 1
ATOM 3642 C C . VAL B 2 334 ? 148.578 205.702 74.925 1.00 40.89 334 VAL A C 1
ATOM 3643 O O . VAL B 2 334 ? 148.527 206.924 74.746 1.00 40.89 334 VAL A O 1
ATOM 3647 N N . SER B 2 335 ? 148.793 204.848 73.923 1.00 44.74 335 SER A N 1
ATOM 3648 C CA . SER B 2 335 ? 148.914 205.336 72.555 1.00 44.74 335 SER A CA 1
ATOM 3649 C C . SER B 2 335 ? 147.607 205.936 72.056 1.00 44.74 335 SER A C 1
ATOM 3650 O O . SER B 2 335 ? 147.625 206.919 71.308 1.00 44.74 335 SER A O 1
ATOM 3653 N N . ALA B 2 336 ? 146.470 205.363 72.452 1.00 43.86 336 ALA A N 1
ATOM 3654 C CA . ALA B 2 336 ? 145.186 205.917 72.038 1.00 43.86 336 ALA A CA 1
ATOM 3655 C C . ALA B 2 336 ? 144.921 207.257 72.711 1.00 43.86 336 ALA A C 1
ATOM 3656 O O . ALA B 2 336 ? 144.320 208.152 72.108 1.00 43.86 336 ALA A O 1
ATOM 3658 N N . ALA B 2 337 ? 145.357 207.413 73.962 1.00 44.73 337 ALA A N 1
ATOM 3659 C CA . ALA B 2 337 ? 145.190 208.692 74.641 1.00 44.73 337 ALA A CA 1
ATOM 3660 C C . ALA B 2 337 ? 146.116 209.748 74.054 1.00 44.73 337 ALA A C 1
ATOM 3661 O O . ALA B 2 337 ? 145.738 210.919 73.937 1.00 44.73 337 ALA A O 1
ATOM 3663 N N . LEU B 2 338 ? 147.336 209.353 73.686 1.00 48.91 338 LEU A N 1
ATOM 3664 C CA . LEU B 2 338 ? 148.256 210.280 73.035 1.00 48.91 338 LEU A CA 1
ATOM 3665 C C . LEU B 2 338 ? 147.691 210.775 71.711 1.00 48.91 338 LEU A C 1
ATOM 3666 O O . LEU B 2 338 ? 147.721 211.976 71.420 1.00 48.91 338 LEU A O 1
ATOM 3671 N N . ALA B 2 339 ? 147.177 209.857 70.890 1.00 54.41 339 ALA A N 1
ATOM 3672 C CA . ALA B 2 339 ? 146.665 210.231 69.576 1.00 54.41 339 ALA A CA 1
ATOM 3673 C C . ALA B 2 339 ? 145.532 211.242 69.692 1.00 54.41 339 ALA A C 1
ATOM 3674 O O . ALA B 2 339 ? 145.560 212.299 69.051 1.00 54.41 339 ALA A O 1
ATOM 3676 N N . TRP B 2 340 ? 144.524 210.937 70.511 1.00 57.54 340 TRP A N 1
ATOM 3677 C CA . TRP B 2 340 ? 143.390 211.841 70.659 1.00 57.54 340 TRP A CA 1
ATOM 3678 C C . TRP B 2 340 ? 143.784 213.170 71.286 1.00 57.54 340 TRP A C 1
ATOM 3679 O O . TRP B 2 340 ? 143.109 214.177 71.051 1.00 57.54 340 TRP A O 1
ATOM 3690 N N . TRP B 2 341 ? 144.860 213.198 72.068 1.00 54.48 341 TRP A N 1
ATOM 3691 C CA . TRP B 2 341 ? 145.298 214.446 72.679 1.00 54.48 341 TRP A CA 1
ATOM 3692 C C . TRP B 2 341 ? 146.163 215.259 71.726 1.00 54.48 341 TRP A C 1
ATOM 3693 O O . TRP B 2 341 ? 146.027 216.48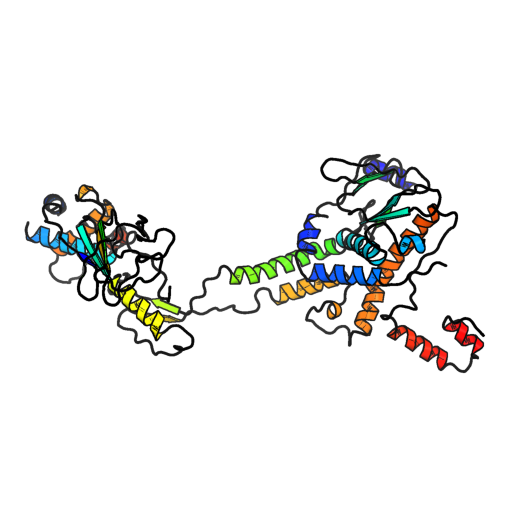5 71.654 1.00 54.48 341 TRP A O 1
ATOM 3704 N N . LEU B 2 342 ? 147.055 214.597 70.988 1.00 56.47 342 LEU A N 1
ATOM 3705 C CA . LEU B 2 342 ? 147.889 215.310 70.027 1.00 56.47 342 LEU A CA 1
ATOM 3706 C C . LEU B 2 342 ? 147.097 215.728 68.796 1.00 56.47 342 LEU A C 1
ATOM 3707 O O . LEU B 2 342 ? 147.414 216.750 68.179 1.00 56.47 342 LEU A O 1
ATOM 3712 N N . SER B 2 343 ? 146.073 214.959 68.420 1.00 62.12 343 SER A N 1
ATOM 3713 C CA . SER B 2 343 ? 145.215 215.369 67.315 1.00 62.12 343 SER A CA 1
ATOM 3714 C C . SER B 2 343 ? 144.369 216.587 67.654 1.00 62.12 343 SER A C 1
ATOM 3715 O O . SER B 2 343 ? 143.708 217.128 66.762 1.00 62.12 343 SER A O 1
ATOM 3718 N N . GLY B 2 344 ? 144.361 217.022 68.913 1.00 63.07 344 GLY A N 1
ATOM 3719 C CA . GLY B 2 344 ? 143.740 218.282 69.263 1.00 63.07 344 GLY A CA 1
ATOM 3720 C C . GLY B 2 344 ? 144.586 219.495 68.966 1.00 63.07 344 GLY A C 1
ATOM 3721 O O . GLY B 2 344 ? 144.091 220.623 69.056 1.00 63.07 344 GLY A O 1
ATOM 3722 N N . TYR B 2 345 ? 145.853 219.286 68.614 1.00 63.90 345 TYR A N 1
ATOM 3723 C CA . TYR B 2 345 ? 146.764 220.359 68.240 1.00 63.90 345 TYR A CA 1
ATOM 3724 C C . TYR B 2 345 ? 146.876 220.511 66.729 1.00 63.90 345 TYR A C 1
ATOM 3725 O O . TYR B 2 345 ? 146.637 221.598 66.196 1.00 63.90 345 TYR A O 1
ATOM 3734 N N . LEU B 2 346 ? 147.271 219.427 66.053 1.00 66.46 346 LEU A N 1
ATOM 3735 C CA . LEU B 2 346 ? 147.256 219.380 64.566 1.00 66.46 346 LEU A CA 1
ATOM 3736 C C . LEU B 2 346 ? 145.800 219.278 64.101 1.00 66.46 346 LEU A C 1
ATOM 3737 O O . LEU B 2 346 ? 145.007 218.628 64.801 1.00 66.46 346 LEU A O 1
ATOM 3742 N N . GLY B 2 347 ? 145.480 219.841 62.932 1.00 68.55 347 GLY A 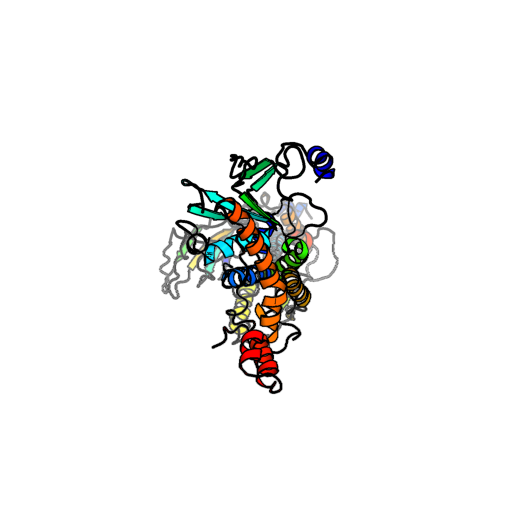N 1
ATOM 3743 C CA . GLY B 2 347 ? 144.083 219.829 62.457 1.00 68.55 347 GLY A CA 1
ATOM 3744 C C . GLY B 2 347 ? 143.750 218.509 61.788 1.00 68.55 347 GLY A C 1
ATOM 3745 O O . GLY B 2 347 ? 143.476 218.517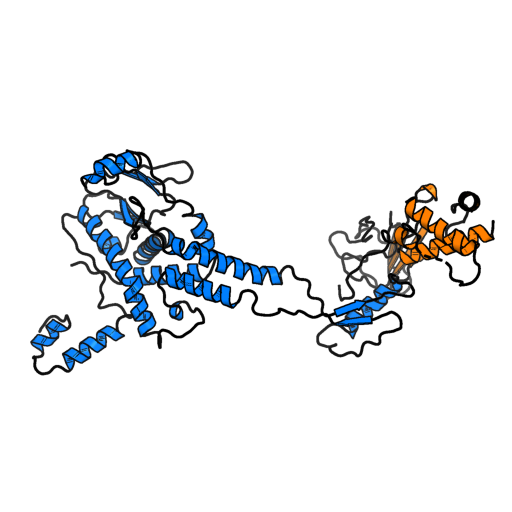 60.572 1.00 68.55 347 GLY A O 1
ATOM 3746 N N . ALA B 2 348 ? 143.761 217.417 62.558 1.00 74.89 348 ALA A N 1
ATOM 3747 C CA . ALA B 2 348 ? 143.432 216.075 62.023 1.00 74.89 348 ALA A CA 1
ATOM 3748 C C . ALA B 2 348 ? 142.982 215.180 63.181 1.00 74.89 348 ALA A C 1
ATOM 3749 O O . ALA B 2 348 ? 143.225 215.560 64.339 1.00 74.89 348 ALA A O 1
ATOM 3751 N N . GLN B 2 349 ? 142.325 214.056 62.884 1.00 73.17 349 GLN A N 1
ATOM 3752 C CA . GLN B 2 349 ? 141.934 213.102 63.956 1.00 73.17 349 GLN A CA 1
ATOM 3753 C C . GLN B 2 349 ? 142.859 211.883 63.891 1.00 73.17 349 GLN A C 1
ATOM 3754 O O . GLN B 2 349 ? 142.389 210.801 63.487 1.00 73.17 349 GLN A O 1
ATOM 3760 N N . ILE B 2 350 ? 144.120 212.065 64.294 1.00 72.99 350 ILE A N 1
ATOM 3761 C CA . ILE B 2 350 ? 145.166 211.091 64.020 1.00 72.99 350 ILE A CA 1
ATOM 3762 C C . ILE B 2 350 ? 144.912 209.823 64.825 1.00 72.99 350 ILE A C 1
ATOM 3763 O O . ILE B 2 350 ? 144.346 209.855 65.923 1.00 72.99 350 ILE A O 1
ATOM 3768 N N . GLU B 2 351 ? 145.312 208.694 64.247 1.00 76.04 351 GLU A N 1
ATOM 3769 C CA . GLU B 2 351 ? 145.302 207.404 64.919 1.00 76.04 351 GLU A CA 1
ATOM 3770 C C . GLU B 2 351 ? 146.736 206.965 65.179 1.00 76.04 351 GLU A C 1
ATOM 3771 O O . GLU B 2 351 ? 147.624 207.191 64.351 1.00 76.04 351 GLU A O 1
ATOM 3777 N N . LEU B 2 352 ? 146.959 206.340 66.333 1.00 61.77 352 LEU A N 1
ATOM 3778 C CA . LEU B 2 352 ? 148.307 205.952 66.741 1.00 61.77 352 LEU A CA 1
ATOM 3779 C C . LEU B 2 352 ? 148.185 204.674 67.566 1.00 61.77 352 LEU A C 1
ATOM 3780 O O . LEU B 2 352 ? 147.844 204.727 68.751 1.00 61.77 352 LEU A O 1
ATOM 3785 N N . LYS B 2 353 ? 148.460 203.543 66.935 1.00 59.48 353 LYS A N 1
ATOM 3786 C CA . LYS B 2 353 ? 148.311 202.224 67.524 1.00 59.48 353 LYS A CA 1
ATOM 3787 C C . LYS B 2 353 ? 149.635 201.482 67.442 1.00 59.48 353 LYS A C 1
ATOM 3788 O O . LYS B 2 353 ? 150.513 201.853 66.657 1.00 59.48 353 LYS A O 1
ATOM 3794 N N . PRO B 2 354 ? 149.820 200.441 68.252 1.00 54.42 354 PRO A N 1
ATOM 3795 C CA . PRO B 2 354 ? 151.069 199.675 68.182 1.00 54.42 354 PRO A CA 1
ATOM 3796 C C . PRO B 2 354 ? 151.201 198.936 66.861 1.00 54.42 354 PRO A C 1
ATOM 3797 O O . PRO B 2 354 ? 150.213 198.594 66.208 1.00 54.42 354 PRO A O 1
ATOM 3801 N N . ASP B 2 355 ? 152.451 198.694 66.470 1.00 58.37 355 ASP A N 1
ATOM 3802 C CA . ASP B 2 355 ? 152.758 197.953 65.247 1.00 58.37 355 ASP A CA 1
ATOM 3803 C C . ASP B 2 355 ? 152.979 196.496 65.625 1.00 58.37 355 ASP A C 1
ATOM 3804 O O . ASP B 2 355 ? 154.100 196.062 65.895 1.00 58.37 355 ASP A O 1
ATOM 3809 N N . LEU B 2 356 ? 151.891 195.725 65.635 1.00 52.32 356 LEU A N 1
ATOM 3810 C CA . LEU B 2 356 ? 151.952 194.323 66.032 1.00 52.32 356 LEU A CA 1
ATOM 3811 C C . LEU B 2 356 ? 152.774 193.466 65.079 1.00 52.32 356 LEU A C 1
ATOM 3812 O O . LEU B 2 356 ? 152.990 192.285 65.371 1.00 52.32 356 LEU A O 1
ATOM 3817 N N . ASP B 2 357 ? 153.222 194.014 63.950 1.00 53.53 357 ASP A N 1
ATOM 3818 C CA . ASP B 2 357 ? 154.048 193.239 63.031 1.00 53.53 357 ASP A CA 1
ATOM 3819 C C . ASP B 2 357 ? 155.496 193.198 63.504 1.00 53.53 357 ASP A C 1
ATOM 3820 O O . ASP B 2 357 ? 156.102 192.124 63.590 1.00 53.53 357 ASP A O 1
ATOM 3825 N N . GLN B 2 358 ? 156.066 194.356 63.816 1.00 55.81 358 GLN A N 1
ATOM 3826 C CA . GLN B 2 358 ? 157.489 194.464 64.137 1.00 55.81 358 GLN A CA 1
ATOM 3827 C C . GLN B 2 358 ? 157.723 194.344 65.642 1.00 55.81 358 GLN A C 1
ATOM 3828 O O . GLN B 2 358 ? 158.311 195.216 66.280 1.00 55.81 358 GLN A O 1
ATOM 3834 N N . VAL B 2 359 ? 157.248 193.237 66.215 1.00 48.11 359 VAL A N 1
ATOM 3835 C CA . VAL B 2 359 ? 157.488 192.910 67.610 1.00 48.11 359 VAL A CA 1
ATOM 3836 C C . VAL B 2 359 ? 158.036 191.489 67.686 1.00 48.11 359 VAL A C 1
ATOM 3837 O O . VAL B 2 359 ? 157.398 190.556 67.188 1.00 48.11 359 VAL A O 1
ATOM 3841 N N . PRO B 2 360 ? 159.216 191.271 68.269 1.00 44.57 360 PRO A N 1
ATOM 3842 C CA . PRO B 2 360 ? 159.776 189.913 68.314 1.00 44.57 360 PRO A CA 1
ATOM 3843 C C . PRO B 2 360 ? 159.031 188.971 69.240 1.00 44.57 360 PRO A C 1
ATOM 3844 O O . PRO B 2 360 ? 159.255 187.756 69.164 1.00 44.57 360 PRO A O 1
ATOM 3848 N N . ALA B 2 361 ? 158.159 189.481 70.108 1.00 44.05 361 ALA A N 1
ATOM 3849 C CA . ALA B 2 361 ? 157.468 188.625 71.062 1.00 44.05 361 ALA A CA 1
ATOM 3850 C C . ALA B 2 361 ? 156.299 187.873 70.445 1.00 44.05 361 ALA A C 1
ATOM 3851 O O . ALA B 2 361 ? 155.858 186.870 71.015 1.00 44.05 361 ALA A O 1
ATOM 3853 N N . LEU B 2 362 ? 155.790 188.327 69.300 1.00 46.02 362 LEU A N 1
ATOM 3854 C CA . LEU B 2 362 ? 154.651 187.696 68.647 1.00 46.02 362 LEU A CA 1
ATOM 3855 C C . LEU B 2 362 ? 155.057 186.904 67.411 1.00 46.02 362 LEU A C 1
ATOM 3856 O O . LEU B 2 362 ? 154.202 186.571 66.585 1.00 46.02 362 LEU A O 1
ATOM 3861 N N . ALA B 2 363 ? 156.348 186.599 67.265 1.00 44.57 363 ALA A N 1
ATOM 3862 C CA . ALA B 2 363 ? 156.795 185.806 66.126 1.00 44.57 363 ALA A CA 1
ATOM 3863 C C . ALA B 2 363 ? 156.207 184.402 66.152 1.00 44.57 363 ALA A C 1
ATOM 3864 O O . ALA B 2 363 ? 155.954 183.819 65.092 1.00 44.57 363 ALA A O 1
ATOM 3866 N N . VAL B 2 364 ? 155.990 183.841 67.345 1.00 44.19 364 VAL A N 1
ATOM 3867 C CA . VAL B 2 364 ? 155.378 182.520 67.449 1.00 44.19 364 VAL A CA 1
ATOM 3868 C C . VAL B 2 364 ? 153.951 182.545 66.920 1.00 44.19 364 VAL A C 1
ATOM 3869 O O . VAL B 2 364 ? 153.464 181.551 66.368 1.00 44.19 364 VAL A O 1
ATOM 3873 N N . GLU B 2 365 ? 153.261 183.673 67.069 1.00 48.83 365 GLU A N 1
ATOM 3874 C CA . GLU B 2 365 ? 151.929 183.842 66.506 1.00 48.83 365 GLU A CA 1
ATOM 3875 C C . GLU B 2 365 ? 151.988 184.270 65.045 1.00 48.83 365 GLU A C 1
ATOM 3876 O O . GLU B 2 365 ? 151.098 183.927 64.259 1.00 48.83 365 GLU A O 1
ATOM 3882 N N . ARG B 2 366 ? 153.040 184.996 64.665 1.00 48.25 366 ARG A N 1
ATOM 3883 C CA . ARG B 2 366 ? 153.153 185.485 63.296 1.00 48.25 366 ARG A CA 1
ATOM 3884 C C . ARG B 2 366 ? 153.327 184.340 62.308 1.00 48.25 366 ARG A C 1
ATOM 3885 O O . ARG B 2 366 ? 152.706 184.333 61.239 1.00 48.25 366 ARG A O 1
ATOM 3893 N N . ASP B 2 367 ? 154.169 183.362 62.645 1.00 48.59 367 ASP A N 1
ATOM 3894 C CA . ASP B 2 367 ? 154.468 182.296 61.694 1.00 48.59 367 ASP A CA 1
ATOM 3895 C C . ASP B 2 367 ? 153.316 181.310 61.558 1.00 48.59 367 ASP A C 1
ATOM 3896 O O . ASP B 2 367 ? 153.055 180.818 60.454 1.00 48.59 367 ASP A O 1
ATOM 3901 N N . GLN B 2 368 ? 152.620 181.005 62.655 1.00 47.02 368 GLN A N 1
ATOM 3902 C CA . GLN B 2 368 ? 151.503 180.073 62.565 1.00 47.02 368 GLN A CA 1
ATOM 3903 C C . GLN B 2 368 ? 150.365 180.646 61.731 1.00 47.02 368 GLN A C 1
ATOM 3904 O O . GLN B 2 368 ? 149.543 179.890 61.203 1.00 47.02 368 GLN A O 1
ATOM 3910 N N . LEU B 2 369 ? 150.300 181.972 61.604 1.00 46.01 369 LEU A N 1
ATOM 3911 C CA . LEU B 2 369 ? 149.374 182.580 60.656 1.00 46.01 369 LEU A CA 1
ATOM 3912 C C . LEU B 2 369 ? 149.838 182.346 59.225 1.00 46.01 369 LEU A C 1
ATOM 3913 O O . LEU B 2 369 ? 149.045 181.973 58.354 1.00 46.01 369 LEU A O 1
ATOM 3918 N N . TRP B 2 370 ? 151.129 182.568 58.966 1.00 48.95 370 TRP A N 1
ATOM 3919 C CA . TRP B 2 370 ? 151.667 182.361 57.626 1.00 48.95 370 TRP A CA 1
ATOM 3920 C C . TRP B 2 370 ? 151.574 180.899 57.214 1.00 48.95 370 TRP A C 1
ATOM 3921 O O . TRP B 2 370 ? 151.368 180.590 56.035 1.00 48.95 370 TRP A O 1
ATOM 3932 N N . ALA B 2 371 ? 151.732 179.983 58.171 1.00 46.12 371 ALA A N 1
ATOM 3933 C CA . ALA B 2 371 ? 151.646 178.563 57.852 1.00 46.12 371 ALA A CA 1
ATOM 3934 C C . ALA B 2 371 ? 150.231 178.169 57.454 1.00 46.12 371 ALA A C 1
ATOM 3935 O O . ALA B 2 371 ? 150.041 177.338 56.559 1.00 46.12 371 ALA A O 1
ATOM 3937 N N . ARG B 2 372 ? 149.224 178.752 58.108 1.00 46.49 372 ARG A N 1
ATOM 3938 C CA . ARG B 2 372 ? 147.842 178.422 57.779 1.00 46.49 372 ARG A CA 1
ATOM 3939 C C . ARG B 2 372 ? 147.456 178.956 56.407 1.00 46.49 372 ARG A C 1
ATOM 3940 O O . ARG B 2 372 ? 146.849 178.241 55.602 1.00 46.49 372 ARG A O 1
ATOM 3948 N N . ILE B 2 373 ? 147.802 180.211 56.121 1.00 50.90 373 ILE A N 1
ATOM 3949 C CA . ILE B 2 373 ? 147.412 180.820 54.856 1.00 50.90 373 ILE A CA 1
ATOM 3950 C C . ILE B 2 373 ? 148.392 180.493 53.736 1.00 50.90 373 ILE A C 1
ATOM 3951 O O . ILE B 2 373 ? 148.006 180.511 52.560 1.00 50.90 373 ILE A O 1
ATOM 3956 N N . GLY B 2 374 ? 149.639 180.172 54.064 1.00 51.96 374 GLY A N 1
ATOM 3957 C CA . GLY B 2 374 ? 150.590 179.760 53.052 1.00 51.96 374 GLY A CA 1
ATOM 3958 C C . GLY B 2 374 ? 150.270 178.386 52.505 1.00 51.96 374 GLY A C 1
ATOM 3959 O O . GLY B 2 374 ? 150.362 178.152 51.297 1.00 51.96 374 GLY A O 1
ATOM 3960 N N . ALA B 2 375 ? 149.888 177.465 53.391 1.00 54.61 375 ALA A N 1
ATOM 3961 C CA . ALA B 2 375 ? 149.525 176.117 52.974 1.00 54.61 375 ALA A CA 1
ATOM 3962 C C . ALA B 2 375 ? 148.125 176.036 52.382 1.00 54.61 375 ALA A C 1
ATOM 3963 O O . ALA B 2 375 ? 147.702 174.945 51.990 1.00 54.61 375 ALA A O 1
ATOM 3965 N N . ALA B 2 376 ? 147.401 177.150 52.311 1.00 60.17 376 ALA A N 1
ATOM 3966 C CA . ALA B 2 376 ? 146.055 177.172 51.744 1.00 60.17 376 ALA A CA 1
ATOM 3967 C C . ALA B 2 376 ? 146.175 177.412 50.245 1.00 60.17 376 ALA A C 1
ATOM 3968 O O . ALA B 2 376 ? 146.435 178.533 49.802 1.00 60.17 376 ALA A O 1
ATOM 3970 N N . GLY B 2 377 ? 145.988 176.352 49.460 1.00 64.76 377 GLY A N 1
ATOM 3971 C CA . GLY B 2 377 ? 146.119 176.445 48.019 1.00 64.76 377 GLY A CA 1
ATOM 3972 C C . GLY B 2 377 ? 144.846 176.757 47.265 1.00 64.76 377 GLY A C 1
ATOM 3973 O O . GLY B 2 377 ? 144.915 177.069 46.073 1.00 64.76 377 GLY A O 1
ATOM 3974 N N . PHE B 2 378 ? 143.688 176.682 47.925 1.00 68.70 378 PHE A N 1
ATOM 3975 C CA . PHE B 2 378 ? 142.426 176.907 47.226 1.00 68.70 378 PHE A CA 1
ATOM 3976 C C . PHE B 2 378 ? 142.297 178.342 46.738 1.00 68.70 378 PHE A C 1
ATOM 3977 O O . PHE B 2 378 ? 141.631 178.594 45.727 1.00 68.70 378 PHE A O 1
ATOM 3985 N N . LEU B 2 379 ? 142.911 179.288 47.436 1.00 70.77 379 LEU A N 1
ATOM 3986 C CA . LEU B 2 379 ? 142.974 180.670 46.994 1.00 70.77 379 LEU A CA 1
ATOM 3987 C C . LEU B 2 379 ? 144.347 180.957 46.398 1.00 70.77 379 LEU A C 1
ATOM 3988 O O . LEU B 2 379 ? 145.344 180.326 46.757 1.00 70.77 379 LEU A O 1
ATOM 3993 N N . SER B 2 380 ? 144.389 181.915 45.480 1.00 71.91 380 SER A N 1
ATOM 3994 C CA . SER B 2 380 ? 145.607 182.198 44.740 1.00 71.91 380 SER A CA 1
ATOM 3995 C C . SER B 2 380 ? 146.525 183.121 45.537 1.00 71.91 380 SER A C 1
ATOM 3996 O O . SER B 2 380 ? 146.155 183.668 46.578 1.00 71.91 380 SER A O 1
ATOM 3999 N N . ASN B 2 381 ? 147.750 183.281 45.028 1.00 72.08 381 ASN A N 1
ATOM 4000 C CA . ASN B 2 381 ? 148.745 184.106 45.705 1.00 72.08 381 ASN A CA 1
ATOM 4001 C C . ASN B 2 381 ? 148.268 185.540 45.880 1.00 72.08 381 ASN A C 1
ATOM 4002 O O . ASN B 2 381 ? 148.646 186.204 46.851 1.00 72.08 381 ASN A O 1
ATOM 4007 N N . SER B 2 382 ? 147.446 186.036 44.955 1.00 74.52 382 SER A N 1
ATOM 4008 C CA . SER B 2 382 ? 146.915 187.386 45.092 1.00 74.52 382 SER A CA 1
ATOM 4009 C C . SER B 2 382 ? 145.995 187.508 46.299 1.00 74.52 382 SER A C 1
ATOM 4010 O O . SER B 2 382 ? 145.909 188.582 46.905 1.00 74.52 382 SER A O 1
ATOM 4013 N N . GLU B 2 383 ? 145.305 186.427 46.665 1.00 75.65 383 GLU A N 1
ATOM 4014 C CA . GLU B 2 383 ? 144.384 186.478 47.794 1.00 75.65 383 GLU A CA 1
ATOM 4015 C C . GLU B 2 383 ? 145.103 186.384 49.133 1.00 75.65 383 GLU A C 1
ATOM 4016 O O . GLU B 2 383 ? 144.724 187.080 50.081 1.00 75.65 383 GLU A O 1
ATOM 4022 N N . LYS B 2 384 ? 146.136 185.548 49.235 1.00 66.28 384 LYS A N 1
ATOM 4023 C CA . LYS B 2 384 ? 146.817 185.360 50.508 1.00 66.28 384 LYS A CA 1
ATOM 4024 C C . LYS B 2 384 ? 147.803 186.471 50.829 1.00 66.28 384 LYS A C 1
ATOM 4025 O O . LYS B 2 384 ? 148.127 186.667 52.005 1.00 66.28 384 LYS A O 1
ATOM 4031 N N . ARG B 2 385 ? 148.289 187.201 49.824 1.00 71.67 385 ARG A N 1
ATOM 4032 C CA . ARG B 2 385 ? 149.084 188.386 50.120 1.00 71.67 385 ARG A CA 1
ATOM 4033 C C . ARG B 2 385 ? 148.253 189.437 50.844 1.00 71.67 385 ARG A C 1
ATOM 4034 O O . ARG B 2 385 ? 148.768 190.135 51.724 1.00 71.67 385 ARG A O 1
ATOM 4042 N N . VAL B 2 386 ? 146.969 189.550 50.503 1.00 71.50 386 VAL A N 1
ATOM 4043 C CA . VAL B 2 386 ? 146.097 190.487 51.200 1.00 71.50 386 VAL A CA 1
ATOM 4044 C C . VAL B 2 386 ? 145.719 189.961 52.579 1.00 71.50 386 VAL A C 1
ATOM 4045 O O . VAL B 2 386 ? 145.526 190.746 53.514 1.00 71.50 386 VAL A O 1
ATOM 4049 N N . LEU B 2 387 ? 145.609 188.640 52.733 1.00 67.44 387 LEU A N 1
ATOM 4050 C CA . LEU B 2 387 ? 145.231 188.077 54.025 1.00 67.44 387 LEU A CA 1
ATOM 4051 C C . LEU B 2 387 ? 146.329 188.254 55.064 1.00 67.44 387 LEU A C 1
ATOM 4052 O O . LEU B 2 387 ? 146.034 188.450 56.248 1.00 67.44 387 LEU A O 1
ATOM 4057 N N . LEU B 2 388 ? 147.589 188.192 54.649 1.00 61.37 388 LEU A N 1
ATOM 4058 C CA . LEU B 2 388 ? 148.711 188.283 55.571 1.00 61.37 388 LEU A CA 1
ATOM 4059 C C . LEU B 2 388 ? 149.195 189.710 55.782 1.00 61.37 388 LEU A C 1
ATOM 4060 O O . LEU B 2 388 ? 150.166 189.916 56.517 1.00 61.37 388 LEU A O 1
ATOM 4065 N N . GLY B 2 389 ? 148.550 190.693 55.163 1.00 64.88 389 GLY A N 1
ATOM 4066 C CA . GLY B 2 389 ? 148.946 192.076 55.323 1.00 64.88 389 GLY A CA 1
ATOM 4067 C C . GLY B 2 389 ? 149.997 192.559 54.354 1.00 64.88 389 GLY A C 1
ATOM 4068 O O . GLY B 2 389 ? 150.664 193.561 54.635 1.00 64.88 389 GLY A O 1
ATOM 4069 N N . LEU B 2 390 ? 150.171 191.883 53.226 1.00 69.44 390 LEU A N 1
ATOM 4070 C CA . LEU B 2 390 ? 151.158 192.286 52.242 1.00 69.44 390 LEU A CA 1
ATOM 4071 C C . LEU B 2 390 ? 150.486 193.011 51.084 1.00 69.44 390 LEU A C 1
ATOM 4072 O O . LEU B 2 390 ? 149.418 192.591 50.627 1.00 69.44 390 LEU A O 1
ATOM 4077 N N . PRO B 2 391 ? 151.073 194.099 50.597 1.00 74.60 391 PRO A N 1
ATOM 4078 C CA . PRO B 2 391 ? 150.542 194.754 49.400 1.00 74.60 391 PRO A CA 1
ATOM 4079 C C . PRO B 2 391 ? 150.708 193.858 48.187 1.00 74.60 391 PRO A C 1
ATOM 4080 O O . PRO B 2 391 ? 151.808 193.346 47.931 1.00 74.60 391 PRO A O 1
ATOM 4084 N N . PRO B 2 392 ? 149.641 193.636 47.422 1.00 75.96 392 PRO A N 1
ATOM 4085 C CA . PRO B 2 392 ? 149.733 192.731 46.271 1.00 75.96 392 PRO A CA 1
ATOM 4086 C C . PRO B 2 392 ? 150.697 193.253 45.217 1.00 75.96 392 PRO A C 1
ATOM 4087 O O . PRO B 2 392 ? 151.126 194.409 45.237 1.00 75.96 392 PRO A O 1
ATOM 4091 N N . THR B 2 393 ? 151.036 192.374 44.280 1.00 78.82 393 THR A N 1
ATOM 4092 C CA . THR B 2 393 ? 151.967 192.715 43.213 1.00 78.82 393 THR A CA 1
ATOM 4093 C C . THR B 2 393 ? 151.355 192.439 41.844 1.00 78.82 393 THR A C 1
ATOM 4094 O O . THR B 2 393 ? 150.227 191.956 41.745 1.00 78.82 393 THR A O 1
#

Sequence (542 aa):
MMLNEVTAVPGTALPVAEFRDHLDAALLSYLRAAIAAIEGRTAKALISRGFRLALTAWRWGDMQTLPIAPVATVTALRLVDAAGVETPVAAGWRLVPDMARPRIEALGAMLPMIPTGGRVEIDFTAGFGASWSALPVDLAQAVFLLAAQYYELRHDGAAAMPFGVMALIERWRTVRVLGGRPSVTGRIVAMASGAGRPVWGPRDTVSLMRTGFAGNPVGFRSVKLIAEATAAVPLICQVLDLLRRPNAGQGRAELFEALIGQILLSGNGYLEAVCPEPGVPRELHVLRSDRMAVVPGADGWPVGYDYTVGGRKHRFDMTGHPDPICHIKSFHPTDDHYGLSPMQAAAVALDVHNAASAWSKALLDNAARPSGAIIYKGADGQGVLAPEQYERLIFEMETHHQGARNAGRPMLLEGGLDWKPMGFSPSDMEFHETKAAAAREIALAFGVPPMLIGIPGDATYANYAEANRAFYRLTVLPLLTRVSAALAWWLSGYLGAQIELKPDLDQVPALAVERDQLWARIGAAGFLSNSEKRVLLGLPPT

Foldseek 3Di:
DDWDFDDDQPLVQQCCVVLVVVQHPVLSVLLVVLVCVLCVQLLEDAQFGKIKPWFADDLDFFWDFDRHQQFDCWPWKFAQELVGNRHTDDAFWDFDGDNQTGITTTDPGGHPDHYDNRIIMIMTGGHQHNHNVRGDVLQVVLSSLRSSVCVVDPDDDDDDDPCHNCNSSVVSHHDDDDPDRD/DVCQQVVQVVQPAQDWPAAPPCLPVCCCLQQVNDLLSVLLLVVQQQQLLPFDKDWCCVVCLQQADPPDGNRVQSSLQSSQCQSRQKWKWAFDAPDFAQGNHIDTQRRNQKTFRCHRGQRTQFMWRADDHDTDTGGCPDLLRRIQIGGADDPPDRPHHHHLCVVLVVLSVLLNVQVVVVVVCVVDPDDDQKDKQAQDPDNRDDDDVVVVVVVVVCCVPAPDDPVRPPDPDDADPRIDIGGDDDPPDDDRCNVVNLVSSCVSSVSQVQHCVPSPRPDDCPDDDCLVSLLSSCVPHRQVVSQRVQQSSQCSSCSRHVDSIHMHTDVPPDPSCVVVLVVLCVVLVPDPVDDPQVSCVVSPHDGD

Nearest PDB structures (foldseek):
  6te8-assembly1_B  TM=1.006E+00  e=6.336E-39  Rhodobacter capsulatus DE442
  6toa-assembly1_C  TM=9.972E-01  e=2.155E-34  Rhodobacter capsulatus DE442
  6toa-assembly1_D  TM=9.954E-01  e=5.816E-33  Rhodobacter capsulatus DE442
  6tba-assembly1_2A  TM=9.972E-01  e=3.413E-32  Rhodobacter capsulatus SB 1003
  8fxr-assembly1_b  TM=5.225E-01  e=1.639E-02  Agrobacterium phage Milano

InterPro domains:
  IPR006427 Phage portal protein, HK97 [TIGR01537] (57-394)
  IPR006944 Bacteriophage/Gene transfer agent portal protein [PF04860] (59-389)

Solvent-accessible surface area: 30466 Å² total; per-residue (Å²): 77,115,41,53,62,82,89,69,22,110,9,133,29,10,6,26,65,97,0,130,123,74,78,97,89,49,10,44,56,38,0,103,47,0,11,59,42,1,27,46,54,0,10,7,0,0,8,28,34,20,11,78,0,16,6,79,72,38,79,107,20,64,43,13,53,4,22,20,5,10,15,50,105,24,103,18,0,76,20,8,49,92,98,45,82,79,68,92,48,95,70,20,40,125,34,22,91,58,98,79,126,5,24,0,46,12,89,93,59,109,5,19,151,34,47,132,59,0,127,0,23,0,19,2,52,0,13,50,12,83,63,29,109,54,11,30,121,42,0,10,71,0,0,23,43,22,0,12,81,78,77,132,66,156,149,150,37,106,156,158,114,123,139,10,35,77,30,21,7,113,156,27,95,38,113,78,148,66,25,12,125,84,130,136,92,5,165,96,56,0,127,84,45,23,45,39,168,34,44,105,20,67,161,97,26,91,49,36,36,164,44,0,61,83,47,7,92,11,0,76,101,0,2,78,37,0,7,78,10,0,4,69,2,42,31,68,48,80,19,88,87,6,9,154,124,0,12,108,55,53,8,53,52,87,0,0,46,38,0,0,15,35,1,12,15,6,0,3,0,1,0,31,6,60,62,102,110,143,21,64,1,134,53,0,61,23,25,96,7,37,67,6,1,2,0,0,6,78,87,26,206,32,52,0,8,0,34,36,67,84,68,184,117,116,117,20,80,26,98,42,146,54,43,41,7,10,39,6,86,17,163,36,88,116,46,81,25,6,2,53,7,32,2,92,77,5,24,108,12,0,72,60,16,34,64,6,52,54,124,35,132,41,60,152,108,115,51,106,132,62,82,11,26,44,52,74,114,19,117,52,56,91,12,32,28,28,32,120,86,33,64,151,31,7,103,70,15,53,36,76,47,48,46,103,177,7,93,67,112,130,43,148,70,116,82,40,43,69,66,99,99,67,61,83,113,80,72,110,146,42,98,88,119,70,56,22,39,4,6,84,91,0,0,137,33,7,31,4,10,35,70,39,35,50,24,111,51,130,78,105,61,73,107,124,46,59,0,24,66,16,3,32,78,126,20,0,10,57,16,0,66,102,0,1,55,30,0,5,179,18,1,6,18,30,44,94,53,115,35,82,9,92,14,27,81,96,126,4,126,7,3,42,57,59,63,85,112,56,128,66,163,10,42,93,13,67,178,34,64,105,67,74,31,78,92,98,31,64,66,99,82,158